Protein 1M4Y (pdb70)

Foldseek 3Di:
DKWKWFADPLKIKIKAWAFDDDPQDTPTGAHDQWDAADVRFKIKGKDDDPVLVVVLRVQLNVLCVVVVNPNQRSQQVSQVCCQPPPVNLVRFMWMWMDGSPFIWTHGSVNGTDTDPDRMFMDDPLHVQLRVQLVCCNPPHPDHRVVSNLVSLCRSQVPDSRGHNNMDMGMD/DKKKWFADDLKIKIKAWAFDDDPQDTPTGQHDQWDAAPVRFKIKGKDADPVLRVVLRVQLNVLCVVVVNPNVRSQQVSLVCCQPPPVNVVRAMWMWMDGSPFIWIHGSNSGTDTDPDRMFMDDPLHVQLRVQLVVCVVPHNDHRVVSNLVSLCRSQVPDSRGHNNMDMDID/DKKKWFADPLKIKIKAWAFDDDDQDTPTGAHDQWDAADVRQKIKGKDADPVLRVVLRVQLNVLCVVVVNPNVRSLQVSLVCCQPPPVNVVRFMWMWMDGSPFIWTHGSVSGTDTDPHRMFMDDPLHVQLRVQLVVPVVPHNDHRVVSSLVSLCRSQVPDSRGHNNMDMGMD

Organism: Thermotoga maritima (strain ATCC 43589 / DSM 3109 / JCM 10099 / NBRC 100826 / MSB8) (NCBI:txid243274)

B-factor: mean 29.34, std 10.06, range [12.55, 71.72]

Nearest PDB structures (foldseek):
  1m4y-assembly1_A  TM=1.006E+00  e=4.145E-36  Thermotoga maritima
  5ji3-assembly1_B  TM=9.894E-01  e=2.615E-26  Escherichia coli
  6kr1-assembly2_B  TM=9.502E-01  e=2.407E-23  Staphylococcus aureus subsp. aureus Mu50
  6kr1-assembly2_G  TM=9.398E-01  e=2.128E-23  Staphylococcus aureus subsp. aureus Mu50
  6kr1-assembly4_K  TM=8.709E-01  e=1.024E-21  Staphylococcus aureus subsp. aureus Mu50

Secondary structure (DSSP, 8-state):
--EEEEEETTEEEEEE---EEETTEEEES----EEEETTTTEEEEEES-HHHHHHHHHHHHHHHHHTTT-HHHHHHHHHHHHHH-TTGGG---EEEEE-SS-EEEE-TTS-EE--SSSEEEESTTHHHHHHHHHHHHHH----HHHHHHHHHHHHHHH-TT--S--EEEE-/--EEEEEETTEEEEEE---EEETTEEEES----EEEETTTTEEEEEEE-HHHHHHHHHHHHHHHHHTTT-HHHHHHHHHHHHHH-TTGGG--EEEEEE-SS-EEEEETTS-EE--SSSEEEESTTHHHHHHHHHHHHHH----HHHHHHHHHHHHHHH-TT--S--EEEE-/--EEEEEETTEEEEEE---EEETTEEEES----EEEETTTTEEEEEES-HHHHHHHHHHHHHHHHHTTT-HHHHHHHHHHHHHH-TTGGG---EEEEE-SS-EEEE-TTS-EE--SSSEEEESTTHHHHHHHHHHHHHH----HHHHHHHHHHHHHHH-TT--S--EEEE-

Structure (mmCIF, N/CA/C/O backbone):
data_1M4Y
#
_entry.id   1M4Y
#
_cell.length_a   77.533
_cell.length_b   93.748
_cell.length_c   146.167
_cell.angle_alpha   90.00
_cell.angle_beta   90.00
_cell.angle_gamma   90.00
#
_symmetry.space_group_name_H-M   'I 2 2 2'
#
loop_
_entity.id
_entity.type
_entity.pdbx_description
1 polymer 'ATP-dependent protease hslV'
2 non-polymer 'SODIUM ION'
3 water water
#
loop_
_atom_site.group_PDB
_atom_site.id
_atom_site.type_symbol
_atom_site.label_atom_id
_atom_site.label_alt_id
_atom_site.label_comp_id
_atom_site.label_asym_id
_atom_site.label_entity_id
_atom_site.label_seq_id
_atom_site.pdbx_PDB_ins_code
_atom_site.Cartn_x
_atom_site.Cartn_y
_atom_site.Cartn_z
_atom_site.occupancy
_atom_site.B_iso_or_equiv
_atom_site.auth_seq_id
_atom_site.auth_comp_id
_atom_site.auth_asym_id
_atom_site.auth_atom_id
_atom_site.pdbx_PDB_model_num
ATOM 1 N N . THR A 1 1 ? 31.101 -18.003 20.425 1.00 23.62 1 THR A N 1
ATOM 2 C CA . THR A 1 1 ? 29.980 -18.924 20.785 1.00 22.34 1 THR A CA 1
ATOM 3 C C . THR A 1 1 ? 30.176 -20.314 20.188 1.00 22.87 1 THR A C 1
ATOM 4 O O . THR A 1 1 ? 30.670 -20.455 19.067 1.00 23.23 1 THR A O 1
ATOM 8 N N . THR A 1 2 ? 29.788 -21.335 20.946 1.00 21.33 2 THR A N 1
ATOM 9 C CA . THR A 1 2 ? 29.851 -22.707 20.471 1.00 21.36 2 THR A CA 1
ATOM 10 C C . THR A 1 2 ? 28.591 -23.462 20.906 1.00 20.82 2 THR A C 1
ATOM 11 O O . THR A 1 2 ? 28.209 -23.434 22.077 1.00 20.51 2 THR A O 1
ATOM 15 N N . ILE A 1 3 ? 27.934 -24.103 19.946 1.00 18.77 3 ILE A N 1
ATOM 16 C CA . ILE A 1 3 ? 26.748 -24.908 20.218 1.00 18.28 3 ILE A CA 1
ATOM 17 C C . ILE A 1 3 ? 27.122 -26.257 19.608 1.00 19.40 3 ILE A C 1
ATOM 18 O O . ILE A 1 3 ? 27.517 -26.325 18.442 1.00 18.40 3 ILE A O 1
ATOM 23 N N . LEU A 1 4 ? 27.010 -27.324 20.391 1.00 18.72 4 LEU A N 1
ATOM 24 C CA . LEU A 1 4 ? 27.374 -28.653 19.914 1.00 17.42 4 LEU A CA 1
ATOM 25 C C . LEU A 1 4 ? 26.323 -29.715 20.211 1.00 19.16 4 LEU A C 1
ATOM 26 O O . LEU A 1 4 ? 25.767 -29.773 21.311 1.00 19.03 4 LEU A O 1
ATOM 31 N N . VAL A 1 5 ? 26.051 -30.556 19.221 1.00 17.68 5 VAL A N 1
ATOM 32 C CA . VAL A 1 5 ? 25.109 -31.636 19.413 1.00 19.06 5 VAL A CA 1
ATOM 33 C C . VAL A 1 5 ? 25.824 -32.934 19.069 1.00 20.74 5 VAL A C 1
ATOM 34 O O . VAL A 1 5 ? 26.552 -33.021 18.077 1.00 19.06 5 VAL A O 1
ATOM 38 N N . VAL A 1 6 ? 25.641 -33.927 19.927 1.00 19.14 6 VAL A N 1
ATOM 39 C CA . VAL A 1 6 ? 26.240 -35.236 19.736 1.00 19.92 6 VAL A CA 1
ATOM 40 C C . VAL A 1 6 ? 25.183 -36.293 20.030 1.00 21.22 6 VAL A C 1
ATOM 41 O O . VAL A 1 6 ? 24.436 -36.198 21.011 1.00 21.65 6 VAL A O 1
ATOM 45 N N . ARG A 1 7 ? 25.113 -37.289 19.160 1.00 22.69 7 ARG A N 1
ATOM 46 C CA . ARG A 1 7 ? 24.180 -38.387 19.335 1.00 23.04 7 ARG A CA 1
ATOM 47 C C . ARG A 1 7 ? 24.975 -39.674 19.401 1.00 23.22 7 ARG A C 1
ATOM 48 O O . ARG A 1 7 ? 25.825 -39.930 18.547 1.00 24.63 7 ARG A O 1
ATOM 56 N N . ARG A 1 8 ? 24.725 -40.469 20.431 1.00 23.21 8 ARG A N 1
ATOM 57 C CA . ARG A 1 8 ? 25.405 -41.745 20.556 1.00 25.54 8 ARG A CA 1
ATOM 58 C C . ARG A 1 8 ? 24.503 -42.723 21.270 1.00 26.48 8 ARG A C 1
ATOM 59 O O . ARG A 1 8 ? 24.047 -42.469 22.385 1.00 26.84 8 ARG A O 1
ATOM 67 N N . ASN A 1 9 ? 24.235 -43.836 20.596 1.00 29.26 9 ASN A N 1
ATOM 68 C CA . ASN A 1 9 ? 23.386 -44.892 21.121 1.00 29.54 9 ASN A CA 1
ATOM 69 C C . ASN A 1 9 ? 22.012 -44.397 21.576 1.00 28.24 9 ASN A C 1
ATOM 70 O O . ASN A 1 9 ? 21.617 -44.578 22.724 1.00 27.22 9 ASN A O 1
ATOM 75 N N . GLY A 1 10 ? 21.289 -43.769 20.655 1.00 28.80 10 GLY A N 1
ATOM 76 C CA . GLY A 1 10 ? 19.957 -43.277 20.961 1.00 30.79 10 GLY A CA 1
ATOM 77 C C . GLY A 1 10 ? 19.867 -42.019 21.807 1.00 31.64 10 GLY A C 1
ATOM 78 O O . GLY A 1 10 ? 18.794 -41.421 21.914 1.00 31.80 10 GLY A O 1
ATOM 79 N N . GLN A 1 11 ? 20.972 -41.609 22.420 1.00 31.72 11 GLN A N 1
ATOM 80 C CA . GLN A 1 11 ? 20.953 -40.406 23.246 1.00 31.16 11 GLN A CA 1
ATOM 81 C C . GLN A 1 11 ? 21.488 -39.205 22.474 1.00 29.27 11 GLN A C 1
ATOM 82 O O . GLN A 1 11 ? 22.560 -39.272 21.872 1.00 27.26 11 GLN A O 1
ATOM 88 N N . THR A 1 12 ? 20.725 -38.113 22.495 1.00 27.37 12 THR A N 1
ATOM 89 C CA . THR A 1 12 ? 21.097 -36.880 21.810 1.00 25.50 12 THR A CA 1
ATOM 90 C C . THR A 1 12 ? 21.301 -35.780 22.851 1.00 25.64 12 THR A C 1
ATOM 91 O O . THR A 1 12 ? 20.400 -35.467 23.625 1.00 24.90 12 THR A O 1
ATOM 95 N N . VAL A 1 13 ? 22.489 -35.192 22.863 1.00 23.27 13 VAL A N 1
ATOM 96 C CA . VAL A 1 13 ? 22.797 -34.152 23.831 1.00 20.76 13 VAL A CA 1
ATOM 97 C C . VAL A 1 13 ? 23.269 -32.872 23.156 1.00 20.62 13 VAL A C 1
ATOM 98 O O . VAL A 1 13 ? 24.054 -32.909 22.214 1.00 20.76 13 VAL A O 1
ATOM 102 N N . MET A 1 14 ? 22.782 -31.741 23.647 1.00 18.34 14 MET A N 1
ATOM 103 C CA . MET A 1 14 ? 23.184 -30.450 23.113 1.00 18.80 14 MET A CA 1
ATOM 104 C C . MET A 1 14 ? 23.773 -29.590 24.219 1.00 19.22 14 MET A C 1
ATOM 105 O O . MET A 1 14 ? 23.217 -29.505 25.322 1.00 19.96 14 MET A O 1
ATOM 110 N N . GLY A 1 15 ? 24.902 -28.958 23.916 1.00 15.54 15 GLY A N 1
ATOM 111 C CA . GLY A 1 15 ? 25.558 -28.087 24.870 1.00 15.36 15 GLY A CA 1
ATOM 112 C C . GLY A 1 15 ? 25.879 -26.749 24.225 1.00 15.88 15 GLY A C 1
ATOM 113 O O . GLY A 1 15 ? 26.114 -26.677 23.015 1.00 15.93 15 GLY A O 1
ATOM 114 N N . GLY A 1 16 ? 25.866 -25.687 25.024 1.00 16.88 16 GLY A N 1
ATOM 115 C CA . GLY A 1 16 ? 26.176 -24.357 24.521 1.00 16.58 16 GLY A CA 1
ATOM 116 C C . GLY A 1 16 ? 26.906 -23.595 25.611 1.00 15.96 16 GLY A C 1
ATOM 117 O O . GLY A 1 16 ? 26.623 -23.806 26.788 1.00 16.99 16 GLY A O 1
ATOM 118 N N . ASP A 1 17 ? 27.843 -22.726 25.238 1.00 16.26 17 ASP A N 1
ATOM 119 C CA . ASP A 1 17 ? 28.600 -21.955 26.224 1.00 16.90 17 ASP A CA 1
ATOM 120 C C . ASP A 1 17 ? 27.786 -20.738 26.660 1.00 18.20 17 ASP A C 1
ATOM 121 O O . ASP A 1 17 ? 26.659 -20.549 26.201 1.00 18.75 17 ASP A O 1
ATOM 126 N N . GLY A 1 18 ? 28.347 -19.910 27.536 1.00 18.38 18 GLY A N 1
ATOM 127 C CA . GLY A 1 18 ? 27.591 -18.758 28.000 1.00 19.10 18 GLY A CA 1
ATOM 128 C C . GLY A 1 18 ? 28.186 -17.383 27.762 1.00 21.01 18 GLY A C 1
ATOM 129 O O . GLY A 1 18 ? 27.661 -16.387 28.265 1.00 20.69 18 GLY A O 1
ATOM 130 N N . GLN A 1 19 ? 29.260 -17.308 26.985 1.00 20.37 19 GLN A N 1
ATOM 131 C CA . GLN A 1 19 ? 29.904 -16.020 26.743 1.00 21.61 19 GLN A CA 1
ATOM 132 C C . GLN A 1 19 ? 29.197 -15.125 25.724 1.00 21.98 19 GLN A C 1
ATOM 133 O O . GLN A 1 19 ? 28.847 -15.565 24.630 1.00 21.44 19 GLN A O 1
ATOM 139 N N . VAL A 1 20 ? 28.981 -13.868 26.104 1.00 21.82 20 VAL A N 1
ATOM 140 C CA . VAL A 1 20 ? 28.357 -12.878 25.220 1.00 21.93 20 VAL A CA 1
ATOM 141 C C . VAL A 1 20 ? 29.401 -11.787 24.989 1.00 22.44 20 VAL A C 1
ATOM 142 O O . VAL A 1 20 ? 29.826 -11.114 25.934 1.00 20.83 20 VAL A O 1
ATOM 146 N N . THR A 1 21 ? 29.807 -11.616 23.735 1.00 22.07 21 THR A N 1
ATOM 147 C CA . THR A 1 21 ? 30.830 -10.637 23.383 1.00 23.03 21 THR A CA 1
ATOM 148 C C . THR A 1 21 ? 30.342 -9.482 22.520 1.00 24.18 21 THR A C 1
ATOM 149 O O . THR A 1 21 ? 29.587 -9.673 21.567 1.00 22.58 21 THR A O 1
ATOM 153 N N . PHE A 1 22 ? 30.794 -8.285 22.874 1.00 25.23 22 PHE A N 1
ATOM 154 C CA . PHE A 1 22 ? 30.461 -7.062 22.157 1.00 29.13 22 PHE A CA 1
ATOM 155 C C . PHE A 1 22 ? 31.824 -6.482 21.802 1.00 29.43 22 PHE A C 1
ATOM 156 O O . PHE A 1 22 ? 32.558 -6.024 22.681 1.00 27.04 22 PHE A O 1
ATOM 164 N N . GLY A 1 23 ? 32.167 -6.510 20.519 1.00 29.65 23 GLY A N 1
ATOM 165 C CA . GLY A 1 23 ? 33.466 -6.010 20.116 1.00 28.76 23 GLY A CA 1
ATOM 166 C C . GLY A 1 23 ? 34.507 -6.958 20.681 1.00 29.52 23 GLY A C 1
ATOM 167 O O . GLY A 1 23 ? 34.575 -8.119 20.281 1.00 29.41 23 GLY A O 1
ATOM 168 N N . SER A 1 24 ? 35.303 -6.482 21.630 1.00 30.11 24 SER A N 1
ATOM 169 C CA . SER A 1 24 ? 36.329 -7.320 22.231 1.00 30.01 24 SER A CA 1
ATOM 170 C C . SER A 1 24 ? 36.190 -7.418 23.750 1.00 29.06 24 SER A C 1
ATOM 171 O O . SER A 1 24 ? 37.158 -7.710 24.453 1.00 27.00 24 SER A O 1
ATOM 174 N N . THR A 1 25 ? 34.989 -7.164 24.260 1.00 27.28 25 THR A N 1
ATOM 175 C CA . THR A 1 25 ? 34.766 -7.262 25.697 1.00 25.80 25 THR A CA 1
ATOM 176 C C . THR A 1 25 ? 33.636 -8.234 25.998 1.00 22.81 25 THR A C 1
ATOM 177 O O . THR A 1 25 ? 32.628 -8.275 25.291 1.00 22.12 25 THR A O 1
ATOM 181 N N . VAL A 1 26 ? 33.819 -9.027 27.046 1.00 20.77 26 VAL A N 1
ATOM 182 C CA . VAL A 1 26 ? 32.804 -9.982 27.460 1.00 19.81 26 VAL A CA 1
ATOM 183 C C . VAL A 1 26 ? 31.791 -9.221 28.319 1.00 20.04 26 VAL A C 1
ATOM 184 O O . VAL A 1 26 ? 32.164 -8.596 29.311 1.00 19.11 26 VAL A O 1
ATOM 188 N N . LEU A 1 27 ? 30.518 -9.271 27.938 1.00 19.63 27 LEU A N 1
ATOM 189 C CA . LEU A 1 27 ? 29.473 -8.571 28.688 1.00 22.28 27 LEU A CA 1
ATOM 190 C C . LEU A 1 27 ? 28.727 -9.465 29.679 1.00 22.40 27 LEU A C 1
ATOM 191 O O . LEU A 1 27 ? 28.173 -8.982 30.666 1.00 22.86 27 LEU A O 1
ATOM 196 N N . LYS A 1 28 ? 28.721 -10.765 29.403 1.00 20.14 28 LYS A N 1
ATOM 197 C CA . LYS A 1 28 ? 28.027 -11.749 30.232 1.00 18.68 28 LYS A CA 1
ATOM 198 C C . LYS A 1 28 ? 28.736 -13.079 30.001 1.00 19.46 28 LYS A C 1
ATOM 199 O O . LYS A 1 28 ? 29.199 -13.351 28.889 1.00 18.36 28 LYS A O 1
ATOM 205 N N . GLY A 1 29 ? 28.823 -13.905 31.041 1.00 19.61 29 GLY A N 1
ATOM 206 C CA . GLY A 1 29 ? 29.490 -15.184 30.894 1.00 17.06 29 GLY A CA 1
ATOM 207 C C . GLY A 1 29 ? 28.636 -16.398 31.197 1.00 18.63 29 GLY A C 1
ATOM 208 O O . GLY A 1 29 ? 29.115 -17.527 31.090 1.00 18.80 29 GLY A O 1
ATOM 209 N N . ASN A 1 30 ? 27.374 -16.179 31.558 1.00 18.97 30 ASN A N 1
ATOM 210 C CA . ASN A 1 30 ? 26.478 -17.282 31.897 1.00 20.18 30 ASN A CA 1
ATOM 211 C C . ASN A 1 30 ? 25.203 -17.314 31.058 1.00 21.03 30 ASN A C 1
ATOM 212 O O . ASN A 1 30 ? 24.133 -17.643 31.565 1.00 22.36 30 ASN A O 1
ATOM 217 N N . ALA A 1 31 ? 25.311 -16.989 29.774 1.00 20.22 31 ALA A N 1
ATOM 218 C CA . ALA A 1 31 ? 24.141 -16.994 28.904 1.00 21.02 31 ALA A CA 1
ATOM 219 C C . ALA A 1 31 ? 23.614 -18.408 28.658 1.00 20.84 31 ALA A C 1
ATOM 220 O O . ALA A 1 31 ? 24.365 -19.382 28.711 1.00 22.68 31 ALA A O 1
ATOM 222 N N . ARG A 1 32 ? 22.316 -18.507 28.396 1.00 18.94 32 ARG A N 1
ATOM 223 C CA . ARG A 1 32 ? 21.675 -19.783 28.093 1.00 21.21 32 ARG A CA 1
ATOM 224 C C . ARG A 1 32 ? 21.367 -19.749 26.593 1.00 20.65 32 ARG A C 1
ATOM 225 O O . ARG A 1 32 ? 20.449 -19.061 26.159 1.00 21.40 32 ARG A O 1
ATOM 233 N N . LYS A 1 33 ? 22.150 -20.481 25.807 1.00 19.24 33 LYS A N 1
ATOM 234 C CA . LYS A 1 33 ? 21.982 -20.505 24.355 1.00 19.94 33 LYS A CA 1
ATOM 235 C C . LYS A 1 33 ? 21.303 -21.788 23.866 1.00 20.63 33 LYS A C 1
ATOM 236 O O . LYS A 1 33 ? 21.235 -22.041 22.659 1.00 20.90 33 LYS A O 1
ATOM 242 N N . VAL A 1 34 ? 20.816 -22.595 24.806 1.00 19.38 34 VAL A N 1
ATOM 243 C CA . VAL A 1 34 ? 20.169 -23.863 24.484 1.00 21.45 34 VAL A CA 1
ATOM 244 C C . VAL A 1 34 ? 18.852 -24.009 25.238 1.00 23.21 34 VAL A C 1
ATOM 245 O O . VAL A 1 34 ? 18.751 -23.618 26.404 1.00 20.81 34 VAL A O 1
ATOM 249 N N . ARG A 1 35 ? 17.856 -24.582 24.564 1.00 24.33 35 ARG A N 1
ATOM 250 C CA . ARG A 1 35 ? 16.519 -24.775 25.127 1.00 27.46 35 ARG A CA 1
ATOM 251 C C . ARG A 1 35 ? 15.855 -26.015 24.541 1.00 28.06 35 ARG A C 1
ATOM 252 O O . ARG A 1 35 ? 16.390 -26.656 23.638 1.00 27.56 35 ARG A O 1
ATOM 260 N N . LYS A 1 36 ? 14.668 -26.329 25.049 1.00 28.08 36 LYS A N 1
ATOM 261 C CA . LYS A 1 36 ? 13.889 -27.451 24.543 1.00 30.10 36 LYS A CA 1
ATOM 262 C C . LYS A 1 36 ? 12.614 -26.905 23.913 1.00 30.16 36 LYS A C 1
ATOM 263 O O . LYS A 1 36 ? 11.957 -26.040 24.484 1.00 31.49 36 LYS A O 1
ATOM 269 N N . LEU A 1 37 ? 12.282 -27.401 22.726 1.00 29.73 37 LEU A N 1
ATOM 270 C CA . LEU A 1 37 ? 11.083 -26.976 22.013 1.00 29.60 37 LEU A CA 1
ATOM 271 C C . LEU A 1 37 ? 10.234 -28.193 21.680 1.00 29.87 37 LEU A C 1
ATOM 272 O O . LEU A 1 37 ? 10.640 -29.328 21.925 1.00 30.18 37 LEU A O 1
ATOM 277 N N . GLY A 1 38 ? 9.056 -27.947 21.117 1.00 30.91 38 GLY A N 1
ATOM 278 C CA . GLY A 1 38 ? 8.172 -29.032 20.733 1.00 32.26 38 GLY A CA 1
ATOM 279 C C . GLY A 1 38 ? 7.828 -29.995 21.849 1.00 34.35 38 GLY A C 1
ATOM 280 O O . GLY A 1 38 ? 8.025 -31.206 21.722 1.00 33.71 38 GLY A O 1
ATOM 281 N N . GLU A 1 39 ? 7.319 -29.455 22.949 1.00 35.98 39 GLU A N 1
ATOM 282 C CA . GLU A 1 39 ? 6.920 -30.266 24.092 1.00 38.55 39 GLU A CA 1
ATOM 283 C C . GLU A 1 39 ? 8.049 -31.118 24.666 1.00 37.34 39 GLU A C 1
ATOM 284 O O . GLU A 1 39 ? 7.828 -32.260 25.061 1.00 36.90 39 GLU A O 1
ATOM 290 N N . GLY A 1 40 ? 9.258 -30.560 24.697 1.00 36.96 40 GLY A N 1
ATOM 291 C CA . GLY A 1 40 ? 10.402 -31.269 25.251 1.00 34.90 40 GLY A CA 1
ATOM 292 C C . GLY A 1 40 ? 11.038 -32.352 24.398 1.00 34.37 40 GLY A C 1
ATOM 293 O O . GLY A 1 40 ? 11.842 -33.146 24.892 1.00 33.69 40 GLY A O 1
ATOM 294 N N . LYS A 1 41 ? 10.703 -32.390 23.116 1.00 32.03 41 LYS A N 1
ATOM 295 C CA . LYS A 1 41 ? 11.261 -33.407 22.239 1.00 30.55 41 LYS A CA 1
ATOM 296 C C . LYS A 1 41 ? 12.298 -32.865 21.267 1.00 28.24 41 LYS A C 1
ATOM 297 O O . LYS A 1 41 ? 12.984 -33.630 20.588 1.00 26.92 41 LYS A O 1
ATOM 303 N N . VAL A 1 42 ? 12.423 -31.546 21.207 1.00 25.60 42 VAL A N 1
ATOM 304 C CA . VAL A 1 42 ? 13.379 -30.937 20.299 1.00 24.30 42 VAL A CA 1
ATOM 305 C C . VAL A 1 42 ? 14.399 -30.061 21.008 1.00 23.16 42 VAL A C 1
ATOM 306 O O . VAL A 1 42 ? 14.041 -29.215 21.824 1.00 24.63 42 VAL A O 1
ATOM 310 N N . LEU A 1 43 ? 15.672 -30.291 20.703 1.00 21.59 43 LEU A N 1
ATOM 311 C CA . LEU A 1 43 ? 16.764 -29.502 21.267 1.00 19.95 43 LEU A CA 1
ATOM 312 C C . LEU A 1 43 ? 17.002 -28.330 20.317 1.00 21.23 43 LEU A C 1
ATOM 313 O O . LEU A 1 43 ? 17.065 -28.516 19.092 1.00 18.65 43 LEU A O 1
ATOM 318 N N . ALA A 1 44 ? 17.138 -27.129 20.874 1.00 19.77 44 ALA A N 1
ATOM 319 C CA . ALA A 1 44 ? 17.340 -25.939 20.057 1.00 19.77 44 ALA A CA 1
ATOM 320 C C . ALA A 1 44 ? 18.386 -24.991 20.634 1.00 19.69 44 ALA A C 1
ATOM 321 O O . ALA A 1 44 ? 18.262 -24.526 21.768 1.00 18.82 44 ALA A O 1
ATOM 323 N N . GLY A 1 45 ? 19.404 -24.698 19.831 1.00 18.07 45 GLY A N 1
ATOM 324 C CA . GLY A 1 45 ? 20.472 -23.806 20.247 1.00 17.95 45 GLY A CA 1
ATOM 325 C C . GLY A 1 45 ? 20.664 -22.714 19.214 1.00 18.73 45 GLY A C 1
ATOM 326 O O . GLY A 1 45 ? 20.213 -22.845 18.079 1.00 17.86 45 GLY A O 1
ATOM 327 N N . PHE A 1 46 ? 21.328 -21.629 19.590 1.00 19.20 46 PHE A N 1
ATOM 328 C CA . PHE A 1 46 ? 21.529 -20.548 18.641 1.00 22.15 46 PHE A CA 1
ATOM 329 C C . PHE A 1 46 ? 22.788 -19.744 18.904 1.00 23.36 46 PHE A C 1
ATOM 330 O O . PHE A 1 46 ? 23.264 -19.650 20.037 1.00 25.09 46 PHE A O 1
ATOM 338 N N . ALA A 1 47 ? 23.325 -19.185 17.827 1.00 23.85 47 ALA A N 1
ATOM 339 C CA . ALA A 1 47 ? 24.489 -18.319 17.885 1.00 24.27 47 ALA A CA 1
ATOM 340 C C . ALA A 1 47 ? 23.917 -17.006 17.364 1.00 25.03 47 ALA A C 1
ATOM 341 O O . ALA A 1 47 ? 23.688 -16.856 16.161 1.00 26.99 47 ALA A O 1
ATOM 343 N N . GLY A 1 48 ? 23.648 -16.078 18.274 1.00 26.24 48 GLY A N 1
ATOM 344 C CA . GLY A 1 48 ? 23.082 -14.795 17.887 1.00 25.73 48 GLY A CA 1
ATOM 345 C C . GLY A 1 48 ? 22.361 -14.124 19.045 1.00 25.66 48 GLY A C 1
ATOM 346 O O . GLY A 1 48 ? 22.499 -14.541 20.197 1.00 23.95 48 GLY A O 1
ATOM 347 N N . SER A 1 49 ? 21.586 -13.088 18.738 1.00 26.05 49 SER A N 1
ATOM 348 C CA . SER A 1 49 ? 20.848 -12.346 19.754 1.00 26.33 49 SER A CA 1
ATOM 349 C C . SER A 1 49 ? 19.635 -13.135 20.239 1.00 27.17 49 SER A C 1
ATOM 350 O O . SER A 1 49 ? 19.079 -13.954 19.500 1.00 27.71 49 SER A O 1
ATOM 353 N N . VAL A 1 50 ? 19.217 -12.877 21.476 1.00 26.81 50 VAL A N 1
ATOM 354 C CA . VAL A 1 50 ? 18.088 -13.591 22.057 1.00 27.82 50 VAL A CA 1
ATOM 355 C C . VAL A 1 50 ? 16.743 -13.250 21.419 1.00 27.40 50 VAL A C 1
ATOM 356 O O . VAL A 1 50 ? 15.886 -14.123 21.274 1.00 27.05 50 VAL A O 1
ATOM 360 N N . ALA A 1 51 ? 16.552 -11.989 21.040 1.00 26.05 51 ALA A N 1
ATOM 361 C CA . ALA A 1 51 ? 15.295 -11.588 20.420 1.00 25.02 51 ALA A CA 1
ATOM 362 C C . ALA A 1 51 ? 15.140 -12.281 19.072 1.00 23.07 51 ALA A C 1
ATOM 363 O O . ALA A 1 51 ? 14.048 -12.733 18.729 1.00 23.75 51 ALA A O 1
ATOM 365 N N . ASP A 1 52 ? 16.229 -12.359 18.312 1.00 22.75 52 ASP A N 1
ATOM 366 C CA . ASP A 1 52 ? 16.213 -13.030 17.011 1.00 25.52 52 ASP A CA 1
ATOM 367 C C . ASP A 1 52 ? 15.839 -14.497 17.220 1.00 26.72 52 ASP A C 1
ATOM 368 O O . ASP A 1 52 ? 14.976 -15.037 16.527 1.00 25.91 52 ASP A O 1
ATOM 373 N N . ALA A 1 53 ? 16.500 -15.130 18.188 1.00 26.50 53 ALA A N 1
ATOM 374 C CA . ALA A 1 53 ? 16.264 -16.537 18.498 1.00 28.56 53 ALA A CA 1
ATOM 375 C C . ALA A 1 53 ? 14.829 -16.818 18.915 1.00 27.81 53 ALA A C 1
ATOM 376 O O . ALA A 1 53 ? 14.205 -17.759 18.424 1.00 28.02 53 ALA A O 1
ATOM 378 N N . MET A 1 54 ? 14.303 -16.008 19.826 1.00 28.61 54 MET A N 1
ATOM 379 C CA . MET A 1 54 ? 12.936 -16.202 20.289 1.00 29.52 54 MET A CA 1
ATOM 380 C C . MET A 1 54 ? 11.924 -16.141 19.150 1.00 28.89 54 MET A C 1
ATOM 381 O O . MET A 1 54 ? 11.041 -16.993 19.056 1.00 29.14 54 MET A O 1
ATOM 386 N N . THR A 1 55 ? 12.049 -15.143 18.280 1.00 28.07 55 THR A N 1
ATOM 387 C CA . THR A 1 55 ? 11.111 -15.019 17.168 1.00 26.73 55 THR A CA 1
ATOM 388 C C . THR A 1 55 ? 11.206 -16.233 16.249 1.00 25.37 55 THR A C 1
ATOM 389 O O . THR A 1 55 ? 10.188 -16.794 15.842 1.00 26.31 55 THR A O 1
ATOM 393 N N . LEU A 1 56 ? 12.432 -16.639 15.931 1.00 26.14 56 LEU A N 1
ATOM 394 C CA . LEU A 1 56 ? 12.660 -17.795 15.065 1.00 24.03 56 LEU A CA 1
ATOM 395 C C . LEU A 1 56 ? 12.167 -19.095 15.704 1.00 24.25 56 LEU A C 1
ATOM 396 O O . LEU A 1 56 ? 11.542 -19.917 15.037 1.00 25.22 56 LEU A O 1
ATOM 401 N N . PHE A 1 57 ? 12.441 -19.286 16.991 1.00 24.16 57 PHE A N 1
ATOM 402 C CA . PHE A 1 57 ? 11.997 -20.499 17.664 1.00 25.49 57 PHE A CA 1
ATOM 403 C C . PHE A 1 57 ? 10.480 -20.582 17.722 1.00 26.32 57 PHE A C 1
ATOM 404 O O . PHE A 1 57 ? 9.910 -21.676 17.641 1.00 25.45 57 PHE A O 1
ATOM 412 N N . ASP A 1 58 ? 9.826 -19.431 17.860 1.00 26.61 58 ASP A N 1
ATOM 413 C CA . ASP A 1 58 ? 8.371 -19.415 17.900 1.00 27.41 58 ASP A CA 1
ATOM 414 C C . ASP A 1 58 ? 7.824 -19.871 16.551 1.00 27.51 58 ASP A C 1
ATOM 415 O O . ASP A 1 58 ? 6.870 -20.650 16.487 1.00 27.78 58 ASP A O 1
ATOM 420 N N . ARG A 1 59 ? 8.433 -19.395 15.469 1.00 27.62 59 ARG A N 1
ATOM 421 C CA . ARG A 1 59 ? 7.990 -19.793 14.138 1.00 27.71 59 ARG A CA 1
ATOM 422 C C . ARG A 1 59 ? 8.276 -21.281 13.942 1.00 26.55 59 ARG A C 1
ATOM 423 O O . ARG A 1 59 ? 7.501 -21.999 13.311 1.00 26.43 59 ARG A O 1
ATOM 431 N N . PHE A 1 60 ? 9.392 -21.744 14.493 1.00 26.08 60 PHE A N 1
ATOM 432 C CA . PHE A 1 60 ? 9.761 -23.151 14.371 1.00 25.77 60 PHE A CA 1
ATOM 433 C C . PHE A 1 60 ? 8.736 -24.013 15.110 1.00 26.47 60 PHE A C 1
ATOM 434 O O . PHE A 1 60 ? 8.332 -25.068 14.618 1.00 25.69 60 PHE A O 1
ATOM 442 N N . GLU A 1 61 ? 8.319 -23.553 16.289 1.00 27.99 61 GLU A N 1
ATOM 443 C CA . GLU A 1 61 ? 7.324 -24.263 17.091 1.00 30.42 61 GLU A CA 1
ATOM 444 C C . GLU A 1 61 ? 6.048 -24.433 16.267 1.00 29.77 61 GLU A C 1
ATOM 445 O O . GLU A 1 61 ? 5.445 -25.505 16.248 1.00 30.28 61 GLU A O 1
ATOM 451 N N . ALA A 1 62 ? 5.640 -23.362 15.591 1.00 30.02 62 ALA A N 1
ATOM 452 C CA . ALA A 1 62 ? 4.437 -23.393 14.764 1.00 29.20 62 ALA A CA 1
ATOM 453 C C . ALA A 1 62 ? 4.582 -24.412 13.638 1.00 30.62 62 ALA A C 1
ATOM 454 O O . ALA A 1 62 ? 3.654 -25.181 13.355 1.00 27.92 62 ALA A O 1
ATOM 456 N N . LYS A 1 63 ? 5.750 -24.418 12.996 1.00 30.10 63 LYS A N 1
ATOM 457 C CA . LYS A 1 63 ? 6.006 -25.353 11.905 1.00 30.75 63 LYS A CA 1
ATOM 458 C C . LYS A 1 63 ? 5.938 -26.788 12.411 1.00 30.31 63 LYS A C 1
ATOM 459 O O . LYS A 1 63 ? 5.417 -27.671 11.730 1.00 27.66 63 LYS A O 1
ATOM 465 N N . LEU A 1 64 ? 6.471 -27.018 13.607 1.00 31.72 64 LEU A N 1
ATOM 466 C CA . LEU A 1 64 ? 6.450 -28.353 14.188 1.00 33.63 64 LEU A CA 1
ATOM 467 C C . LEU A 1 64 ? 5.006 -28.805 14.407 1.00 34.29 64 LEU A C 1
ATOM 468 O O . LEU A 1 64 ? 4.676 -29.966 14.191 1.00 34.17 64 LEU A O 1
ATOM 473 N N . ARG A 1 65 ? 4.147 -27.884 14.830 1.00 35.74 65 ARG A N 1
ATOM 474 C CA . ARG A 1 65 ? 2.744 -28.225 15.056 1.00 37.13 65 ARG A CA 1
ATOM 475 C C . ARG A 1 65 ? 2.058 -28.517 13.725 1.00 36.75 65 ARG A C 1
ATOM 476 O O . ARG A 1 65 ? 1.406 -29.548 13.562 1.00 34.99 65 ARG A O 1
ATOM 484 N N . GLU A 1 66 ? 2.224 -27.602 12.775 1.00 36.38 66 GLU A N 1
ATOM 485 C CA . GLU A 1 66 ? 1.616 -27.735 11.459 1.00 36.33 66 GLU A CA 1
ATOM 486 C C . GLU A 1 66 ? 2.035 -28.994 10.710 1.00 36.69 66 GLU A C 1
ATOM 487 O O . GLU A 1 66 ? 1.240 -29.569 9.967 1.00 37.02 66 GLU A O 1
ATOM 493 N N . TRP A 1 67 ? 3.274 -29.435 10.905 1.00 35.14 67 TRP A N 1
ATOM 494 C CA . TRP A 1 67 ? 3.742 -30.621 10.206 1.00 34.42 67 TRP A CA 1
ATOM 495 C C . TRP A 1 67 ? 3.882 -31.857 11.083 1.00 33.90 67 TRP A C 1
ATOM 496 O O . TRP A 1 67 ? 4.675 -32.756 10.803 1.00 31.68 67 TRP A O 1
ATOM 507 N N . GLY A 1 68 ? 3.083 -31.894 12.142 1.00 34.13 68 GLY A N 1
ATOM 508 C CA . GLY A 1 68 ? 3.079 -33.029 13.046 1.00 35.72 68 GLY A CA 1
ATOM 509 C C . GLY A 1 68 ? 4.408 -33.510 13.594 1.00 36.07 68 GLY A C 1
ATOM 510 O O . GLY A 1 68 ? 4.715 -34.702 13.522 1.00 36.62 68 GLY A O 1
ATOM 511 N N . GLY A 1 69 ? 5.194 -32.590 14.143 1.00 35.98 69 GLY A N 1
ATOM 512 C CA . GLY A 1 69 ? 6.475 -32.956 14.722 1.00 34.62 69 GLY A CA 1
ATOM 513 C C . GLY A 1 69 ? 7.554 -33.427 13.766 1.00 34.36 69 GLY A C 1
ATOM 514 O O . GLY A 1 69 ? 8.596 -33.901 14.210 1.00 35.32 69 GLY A O 1
ATOM 515 N N . ASN A 1 70 ? 7.322 -33.306 12.462 1.00 33.41 70 ASN A N 1
ATOM 516 C CA . ASN A 1 70 ? 8.322 -33.724 11.485 1.00 33.60 70 ASN A CA 1
ATOM 517 C C . ASN A 1 70 ? 9.431 -32.672 11.469 1.00 32.74 70 ASN A C 1
ATOM 518 O O . ASN A 1 70 ? 9.256 -31.577 10.928 1.00 32.46 70 ASN A O 1
ATOM 523 N N . LEU A 1 71 ? 10.570 -33.012 12.066 1.00 30.57 71 LEU A N 1
ATOM 524 C CA . LEU A 1 71 ? 11.696 -32.094 12.148 1.00 28.41 71 LEU A CA 1
ATOM 525 C C . LEU A 1 71 ? 12.205 -31.644 10.788 1.00 27.28 71 LEU A C 1
ATOM 526 O O . LEU A 1 71 ? 12.453 -30.457 10.578 1.00 26.18 71 LEU A O 1
ATOM 531 N N . THR A 1 72 ? 12.363 -32.589 9.867 1.00 27.49 72 THR A N 1
ATOM 532 C CA . THR A 1 72 ? 12.861 -32.264 8.535 1.00 26.59 72 THR A CA 1
ATOM 533 C C . THR A 1 72 ? 11.927 -31.270 7.852 1.00 28.36 72 THR A C 1
ATOM 534 O O . THR A 1 72 ? 12.354 -30.207 7.396 1.00 29.24 72 THR A O 1
ATOM 538 N N . LYS A 1 73 ? 10.648 -31.621 7.791 1.00 28.42 73 LYS A N 1
ATOM 539 C CA . LYS A 1 73 ? 9.648 -30.767 7.165 1.00 28.99 73 LYS A CA 1
ATOM 540 C C . LYS A 1 73 ? 9.623 -29.395 7.824 1.00 28.15 73 LYS A C 1
ATOM 541 O O . LYS A 1 73 ? 9.634 -28.369 7.147 1.00 27.88 73 LYS A O 1
ATOM 547 N N . ALA A 1 74 ? 9.597 -29.388 9.153 1.00 28.35 74 ALA A N 1
ATOM 548 C CA . ALA A 1 74 ? 9.561 -28.148 9.917 1.00 27.34 74 ALA A CA 1
ATOM 549 C C . ALA A 1 74 ? 10.779 -27.267 9.662 1.00 26.01 74 ALA A C 1
ATOM 550 O O . ALA A 1 74 ? 10.653 -26.048 9.523 1.00 25.60 74 ALA A O 1
ATOM 552 N N . ALA A 1 75 ? 11.955 -27.882 9.607 1.00 23.79 75 ALA A N 1
ATOM 553 C CA . ALA A 1 75 ? 13.188 -27.136 9.386 1.00 23.07 75 ALA A CA 1
ATOM 554 C C . ALA A 1 75 ? 13.200 -26.496 8.003 1.00 23.80 75 ALA A C 1
ATOM 555 O O . ALA A 1 75 ? 13.599 -25.344 7.850 1.00 23.06 75 ALA A O 1
ATOM 557 N N . VAL A 1 76 ? 12.765 -27.246 6.996 1.00 24.50 76 VAL A N 1
ATOM 558 C CA . VAL A 1 76 ? 12.737 -26.733 5.633 1.00 25.22 76 VAL A CA 1
ATOM 559 C C . VAL A 1 76 ? 11.749 -25.583 5.484 1.00 25.51 76 VAL A C 1
ATOM 560 O O . VAL A 1 76 ? 12.065 -24.565 4.872 1.00 25.67 76 VAL A O 1
ATOM 564 N N . GLU A 1 77 ? 10.555 -25.746 6.044 1.00 24.54 77 GLU A N 1
ATOM 565 C CA . GLU A 1 77 ? 9.533 -24.706 5.951 1.00 25.88 77 GLU A CA 1
ATOM 566 C C . GLU A 1 77 ? 9.944 -23.462 6.733 1.00 25.42 77 GLU A C 1
ATOM 567 O O . GLU A 1 77 ? 9.606 -22.345 6.352 1.00 25.70 77 GLU A O 1
ATOM 573 N N . LEU A 1 78 ? 10.680 -23.647 7.824 1.00 24.31 78 LEU A N 1
ATOM 574 C CA . LEU A 1 78 ? 11.134 -22.493 8.584 1.00 22.93 78 LEU A CA 1
ATOM 575 C C . LEU A 1 78 ? 12.130 -21.718 7.731 1.00 21.36 78 LEU A C 1
ATOM 576 O O . LEU A 1 78 ? 12.094 -20.491 7.679 1.00 21.29 78 LEU A O 1
ATOM 581 N N . ALA A 1 79 ? 13.023 -22.445 7.065 1.00 21.41 79 ALA A N 1
ATOM 582 C CA . ALA A 1 79 ? 14.036 -21.810 6.224 1.00 22.95 79 ALA A CA 1
ATOM 583 C C . ALA A 1 79 ? 13.392 -21.042 5.077 1.00 24.81 79 ALA A C 1
ATOM 584 O O . ALA A 1 79 ? 13.836 -19.944 4.739 1.00 24.73 79 ALA A O 1
ATOM 586 N N . LYS A 1 80 ? 12.353 -21.614 4.471 1.00 25.19 80 LYS A N 1
ATOM 587 C CA . LYS A 1 80 ? 11.677 -20.931 3.374 1.00 27.94 80 LYS A CA 1
ATOM 588 C C . LYS A 1 80 ? 10.999 -19.652 3.878 1.00 29.52 80 LYS A C 1
ATOM 589 O O . LYS A 1 80 ? 11.054 -18.617 3.217 1.00 29.85 80 LYS A O 1
ATOM 595 N N . ASP A 1 81 ? 10.378 -19.720 5.053 1.00 29.52 81 ASP A N 1
ATOM 596 C CA . ASP A 1 81 ? 9.724 -18.549 5.639 1.00 29.73 81 ASP A CA 1
ATOM 597 C C . ASP A 1 81 ? 10.785 -17.505 5.991 1.00 28.45 81 ASP A C 1
ATOM 598 O O . ASP A 1 81 ? 10.629 -16.321 5.709 1.00 26.79 81 ASP A O 1
ATOM 603 N N . TRP A 1 82 ? 11.864 -17.964 6.613 1.00 28.44 82 TRP A N 1
ATOM 604 C CA . TRP A 1 82 ? 12.967 -17.099 7.025 1.00 29.64 82 TRP A CA 1
ATOM 605 C C . TRP A 1 82 ? 13.504 -16.308 5.835 1.00 31.84 82 TRP A C 1
ATOM 606 O O . TRP A 1 82 ? 13.871 -15.136 5.954 1.00 31.85 82 TRP A O 1
ATOM 617 N N . ARG A 1 83 ? 13.531 -16.965 4.682 1.00 33.50 83 ARG A N 1
ATOM 618 C CA . ARG A 1 83 ? 14.051 -16.375 3.458 1.00 37.28 83 ARG A CA 1
ATOM 619 C C . ARG A 1 83 ? 13.078 -15.441 2.738 1.00 39.79 83 ARG A C 1
ATOM 620 O O . ARG A 1 83 ? 13.500 -14.484 2.092 1.00 41.26 83 ARG A O 1
ATOM 628 N N . THR A 1 84 ? 11.780 -15.704 2.858 1.00 42.34 84 THR A N 1
ATOM 629 C CA . THR A 1 84 ? 10.786 -14.887 2.173 1.00 45.06 84 THR A CA 1
ATOM 630 C C . THR A 1 84 ? 10.030 -13.868 3.026 1.00 48.20 84 THR A C 1
ATOM 631 O O . THR A 1 84 ? 9.713 -12.780 2.548 1.00 49.48 84 THR A O 1
ATOM 635 N N . ASP A 1 85 ? 9.739 -14.213 4.277 1.00 50.08 85 ASP A N 1
ATOM 636 C CA . ASP A 1 85 ? 9.008 -13.311 5.165 1.00 52.72 85 ASP A CA 1
ATOM 637 C C . ASP A 1 85 ? 9.764 -12.005 5.409 1.00 53.53 85 ASP A C 1
ATOM 638 O O . ASP A 1 85 ? 10.933 -12.012 5.790 1.00 53.62 85 ASP A O 1
ATOM 643 N N . ARG A 1 86 ? 9.082 -10.886 5.189 1.00 54.07 86 ARG A N 1
ATOM 644 C CA . ARG A 1 86 ? 9.676 -9.565 5.372 1.00 54.57 86 ARG A CA 1
ATOM 645 C C . ARG A 1 86 ? 10.179 -9.307 6.787 1.00 52.43 86 ARG A C 1
ATOM 646 O O . ARG A 1 86 ? 11.127 -8.546 6.989 1.00 52.87 86 ARG A O 1
ATOM 654 N N . VAL A 1 87 ? 9.542 -9.933 7.768 1.00 50.46 87 VAL A N 1
ATOM 655 C CA . VAL A 1 87 ? 9.942 -9.749 9.155 1.00 47.79 87 VAL A CA 1
ATOM 656 C C . VAL A 1 87 ? 11.175 -10.586 9.491 1.00 44.99 87 VAL A C 1
ATOM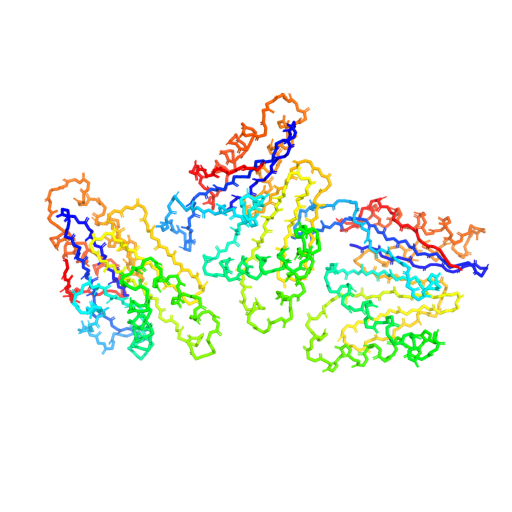 657 O O . VAL A 1 87 ? 12.219 -10.050 9.867 1.00 42.94 87 VAL A O 1
ATOM 661 N N . LEU A 1 88 ? 11.045 -11.901 9.340 1.00 41.35 88 LEU A N 1
ATOM 662 C CA . LEU A 1 88 ? 12.126 -12.832 9.647 1.00 39.89 88 LEU A CA 1
ATOM 663 C C . LEU A 1 88 ? 13.424 -12.553 8.896 1.00 39.07 88 LEU A C 1
ATOM 664 O O . LEU A 1 88 ? 14.512 -12.810 9.408 1.00 36.05 88 LEU A O 1
ATOM 669 N N . ARG A 1 89 ? 13.312 -12.020 7.686 1.00 39.38 89 ARG A N 1
ATOM 670 C CA . ARG A 1 89 ? 14.492 -11.738 6.879 1.00 41.71 89 ARG A CA 1
ATOM 671 C C . ARG A 1 89 ? 15.504 -10.820 7.571 1.00 40.39 89 ARG A C 1
ATOM 672 O O . ARG A 1 89 ? 16.681 -10.805 7.216 1.00 39.38 89 ARG A O 1
ATOM 680 N N . ARG A 1 90 ? 15.050 -10.063 8.564 1.00 39.75 90 ARG A N 1
ATOM 681 C CA . ARG A 1 90 ? 15.938 -9.160 9.287 1.00 39.67 90 ARG A CA 1
ATOM 682 C C . ARG A 1 90 ? 16.666 -9.876 10.431 1.00 37.80 90 ARG A C 1
ATOM 683 O O . ARG A 1 90 ? 17.610 -9.339 11.013 1.00 36.06 90 ARG A O 1
ATOM 691 N N . LEU A 1 91 ? 16.226 -11.095 10.733 1.00 36.16 91 LEU A N 1
ATOM 692 C CA . LEU A 1 91 ? 16.814 -11.909 11.799 1.00 34.03 91 LEU A CA 1
ATOM 693 C C . LEU A 1 91 ? 18.064 -12.618 11.285 1.00 32.77 91 LEU A C 1
ATOM 694 O O . LEU A 1 91 ? 18.015 -13.297 10.260 1.00 30.12 91 LEU A O 1
ATOM 699 N N . GLU A 1 92 ? 19.175 -12.479 12.006 1.00 32.85 92 GLU A N 1
ATOM 700 C CA . GLU A 1 92 ? 20.438 -13.074 11.566 1.00 33.69 92 GLU A CA 1
ATOM 701 C C . GLU A 1 92 ? 21.074 -14.138 12.459 1.00 33.17 92 GLU A C 1
ATOM 702 O O . GLU A 1 92 ? 22.266 -14.407 12.333 1.00 32.86 92 GLU A O 1
ATOM 708 N N . ALA A 1 93 ? 20.309 -14.742 13.360 1.00 31.61 93 ALA A N 1
ATOM 709 C CA . ALA A 1 93 ? 20.887 -15.770 14.215 1.00 30.52 93 ALA A CA 1
ATOM 710 C C . ALA A 1 93 ? 21.131 -17.038 13.401 1.00 28.23 93 ALA A C 1
ATOM 711 O O . ALA A 1 93 ? 20.560 -17.217 12.329 1.00 30.97 93 ALA A O 1
ATOM 713 N N . LEU A 1 94 ? 22.005 -17.901 13.902 1.00 26.48 94 LEU A N 1
ATOM 714 C CA . LEU A 1 94 ? 22.299 -19.168 13.245 1.00 24.37 94 LEU A CA 1
ATOM 715 C C . LEU A 1 94 ? 21.704 -20.204 14.195 1.00 23.52 94 LEU A C 1
ATOM 716 O O . LEU A 1 94 ? 21.966 -20.161 15.398 1.00 22.73 94 LEU A O 1
ATOM 721 N N . LEU A 1 95 ? 20.907 -21.129 13.669 1.00 20.80 95 LEU A N 1
ATOM 722 C CA . LEU A 1 95 ? 20.259 -22.125 14.517 1.00 20.55 95 LEU A CA 1
ATOM 723 C C . LEU A 1 95 ? 20.744 -23.559 14.341 1.00 20.54 95 LEU A C 1
ATOM 724 O O . LEU A 1 95 ? 21.209 -23.961 13.275 1.00 20.09 95 LEU A O 1
ATOM 729 N N . LEU A 1 96 ? 20.611 -24.329 15.409 1.00 19.05 96 LEU A N 1
ATOM 730 C CA . LEU A 1 96 ? 20.980 -25.735 15.397 1.00 18.30 96 LEU A CA 1
ATOM 731 C C . LEU A 1 96 ? 19.881 -26.448 16.169 1.00 19.79 96 LEU A C 1
ATOM 732 O O . LEU A 1 96 ? 19.654 -26.160 17.352 1.00 18.22 96 LEU A O 1
ATOM 737 N N . VAL A 1 97 ? 19.185 -27.360 15.502 1.00 18.51 97 VAL A N 1
ATOM 738 C CA . VAL A 1 97 ? 18.104 -28.091 16.152 1.00 21.06 97 VAL A CA 1
ATOM 739 C C . VAL A 1 97 ? 18.284 -29.591 15.963 1.00 21.47 97 VAL A C 1
ATOM 740 O O . VAL A 1 97 ? 18.927 -30.036 15.014 1.00 20.49 97 VAL A O 1
ATOM 744 N N . ALA A 1 98 ? 17.710 -30.366 16.872 1.00 21.65 98 ALA A N 1
ATOM 745 C CA . ALA A 1 98 ? 17.816 -31.809 16.786 1.00 21.90 98 ALA A CA 1
ATOM 746 C C . ALA A 1 98 ? 16.777 -32.492 17.643 1.00 22.75 98 ALA A C 1
ATOM 747 O O . ALA A 1 98 ? 16.313 -31.934 18.638 1.00 20.73 98 ALA A O 1
ATOM 749 N N . ASP A 1 99 ? 16.390 -33.693 17.227 1.00 24.02 99 ASP A N 1
ATOM 750 C CA . ASP A 1 99 ? 15.465 -34.497 18.004 1.00 27.23 99 ASP A CA 1
ATOM 751 C C . ASP A 1 99 ? 16.171 -35.835 18.168 1.00 28.96 99 ASP A C 1
ATOM 752 O O . ASP A 1 99 ? 17.384 -35.920 17.946 1.00 27.24 99 ASP A O 1
ATOM 757 N N . LYS A 1 100 ? 15.450 -36.877 18.552 1.00 30.44 100 LYS A N 1
ATOM 758 C CA . LYS A 1 100 ? 16.091 -38.167 18.767 1.00 34.32 100 LYS A CA 1
ATOM 759 C C . LYS A 1 100 ? 16.667 -38.821 17.517 1.00 34.81 100 LYS A C 1
ATOM 760 O O . LYS A 1 100 ? 17.442 -39.769 17.616 1.00 35.89 100 LYS A O 1
ATOM 766 N N . GLU A 1 101 ? 16.316 -38.314 16.340 1.00 36.13 101 GLU A N 1
ATOM 767 C CA . GLU A 1 101 ? 16.811 -38.923 15.111 1.00 36.54 101 GLU A CA 1
ATOM 768 C C . GLU A 1 101 ? 17.488 -38.012 14.095 1.00 34.67 101 GLU A C 1
ATOM 769 O O . GLU A 1 101 ? 18.346 -38.468 13.344 1.00 35.59 101 GLU A O 1
ATOM 775 N N . ASN A 1 102 ? 17.119 -36.737 14.060 1.00 31.23 102 ASN A N 1
ATOM 776 C CA . ASN A 1 102 ? 17.727 -35.830 13.093 1.00 29.29 102 ASN A CA 1
ATOM 777 C C . ASN A 1 102 ? 18.362 -34.587 13.713 1.00 27.34 102 ASN A C 1
ATOM 778 O O . ASN A 1 102 ? 18.044 -34.204 14.837 1.00 26.30 102 ASN A O 1
ATOM 783 N N . ILE A 1 103 ? 19.261 -33.967 12.951 1.00 24.79 103 ILE A N 1
ATOM 784 C CA . ILE A 1 103 ? 19.973 -32.760 13.362 1.00 23.73 103 ILE A CA 1
ATOM 785 C C . ILE A 1 103 ? 20.001 -31.809 12.165 1.00 23.54 103 ILE A C 1
ATOM 786 O O . ILE A 1 103 ? 20.315 -32.225 11.049 1.00 21.36 103 ILE A O 1
ATOM 791 N N . PHE A 1 104 ? 19.677 -30.540 12.391 1.00 22.44 104 PHE A N 1
ATOM 792 C CA . PHE A 1 104 ? 19.701 -29.564 11.309 1.00 22.19 104 PHE A CA 1
ATOM 793 C C . PHE A 1 104 ? 20.277 -28.212 11.699 1.00 22.59 104 PHE A C 1
ATOM 794 O O . PHE A 1 104 ? 19.995 -27.684 12.776 1.00 21.53 104 PHE A O 1
ATOM 802 N N . ILE A 1 105 ? 21.091 -27.668 10.801 1.00 21.56 105 ILE A N 1
ATOM 803 C CA . ILE A 1 105 ? 21.671 -26.346 10.955 1.00 21.30 105 ILE A CA 1
ATOM 804 C C . ILE A 1 105 ? 20.753 -25.530 10.054 1.00 21.46 105 ILE A C 1
ATOM 805 O O . ILE A 1 105 ? 20.512 -25.922 8.912 1.00 22.88 105 ILE A O 1
ATOM 810 N N . ILE A 1 106 ? 20.224 -24.421 10.557 1.00 19.62 106 ILE A N 1
ATOM 811 C CA . ILE A 1 106 ? 19.333 -23.590 9.756 1.00 20.62 106 ILE A CA 1
ATOM 812 C C . ILE A 1 106 ? 19.807 -22.134 9.786 1.00 21.37 106 ILE A C 1
ATOM 813 O O . ILE A 1 106 ? 20.095 -21.593 10.853 1.00 21.41 106 ILE A O 1
ATOM 818 N N . SER A 1 107 ? 19.893 -21.509 8.615 1.00 20.21 107 SER A N 1
ATOM 819 C CA . SER A 1 107 ? 20.353 -20.120 8.518 1.00 22.03 107 SER A CA 1
ATOM 820 C C . SER A 1 107 ? 19.381 -19.240 7.746 1.00 21.85 107 SER A C 1
ATOM 821 O O . SER A 1 107 ? 18.484 -19.737 7.071 1.00 21.94 107 SER A O 1
ATOM 824 N N . GLY A 1 108 ? 19.597 -17.928 7.829 1.00 22.48 108 GLY A N 1
ATOM 825 C CA . GLY A 1 108 ? 18.749 -16.981 7.126 1.00 22.87 108 GLY A CA 1
ATOM 826 C C . GLY A 1 108 ? 19.005 -16.949 5.629 1.00 24.17 108 GLY A C 1
ATOM 827 O O . GLY A 1 108 ? 18.309 -16.250 4.889 1.00 25.35 108 GLY A O 1
ATOM 828 N N . ASN A 1 109 ? 20.004 -17.698 5.172 1.00 23.03 109 ASN A N 1
ATOM 829 C CA . ASN A 1 109 ? 20.305 -17.749 3.750 1.00 24.14 109 ASN A CA 1
ATOM 830 C C . ASN A 1 109 ? 19.636 -18.948 3.086 1.00 24.14 109 ASN A C 1
ATOM 831 O O . ASN A 1 109 ? 20.022 -19.365 1.996 1.00 23.27 109 ASN A O 1
ATOM 836 N N . GLY A 1 110 ? 18.633 -19.502 3.756 1.00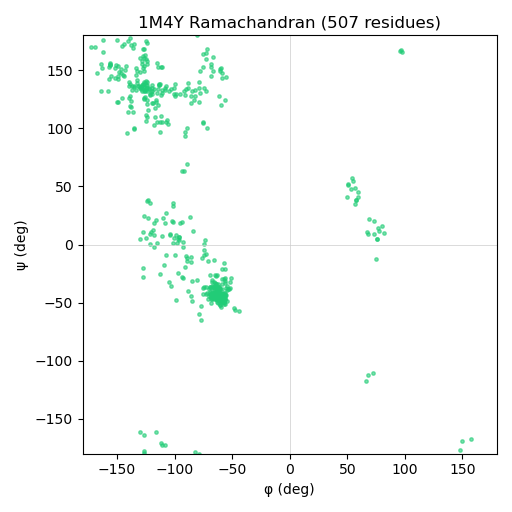 22.83 110 GLY A N 1
ATOM 837 C CA . GLY A 1 110 ? 17.908 -20.634 3.211 1.00 23.96 110 GLY A CA 1
ATOM 838 C C . GLY A 1 110 ? 18.573 -21.981 3.407 1.00 23.25 110 GLY A C 1
ATOM 839 O O . GLY A 1 110 ? 18.131 -22.978 2.837 1.00 24.17 110 GLY A O 1
ATOM 840 N N . GLU A 1 111 ? 19.626 -22.028 4.214 1.00 21.99 111 GLU A N 1
ATOM 841 C CA . GLU A 1 111 ? 20.325 -23.289 4.447 1.00 23.99 111 GLU A CA 1
ATOM 842 C C . GLU A 1 111 ? 19.604 -24.196 5.442 1.00 22.37 111 GLU A C 1
ATOM 843 O O . GLU A 1 111 ? 19.056 -23.734 6.445 1.00 22.08 111 GLU A O 1
ATOM 849 N N . VAL A 1 112 ? 19.601 -25.489 5.134 1.00 20.40 112 VAL A N 1
ATOM 850 C CA . VAL A 1 112 ? 19.009 -26.524 5.982 1.00 21.16 112 VAL A CA 1
ATOM 851 C C . VAL A 1 112 ? 20.006 -27.661 5.824 1.00 20.91 112 VAL A C 1
ATOM 852 O O . VAL A 1 112 ? 19.923 -28.439 4.874 1.00 20.18 112 VAL A O 1
ATOM 856 N N . ILE A 1 113 ? 20.936 -27.757 6.769 1.00 18.50 113 ILE A N 1
ATOM 857 C CA . ILE A 1 113 ? 22.007 -28.736 6.691 1.00 19.59 113 ILE A CA 1
ATOM 858 C C . ILE A 1 113 ? 22.081 -29.777 7.799 1.00 21.31 113 ILE A C 1
ATOM 859 O O . ILE A 1 113 ? 22.208 -29.439 8.980 1.00 22.17 113 ILE A O 1
ATOM 864 N N . GLN A 1 114 ? 22.010 -31.046 7.410 1.00 21.06 114 GLN A N 1
ATOM 865 C CA . GLN A 1 114 ? 22.123 -32.144 8.364 1.00 22.86 114 GLN A CA 1
ATOM 866 C C . GLN A 1 114 ? 23.440 -32.859 8.115 1.00 24.10 114 GLN A C 1
ATOM 867 O O . GLN A 1 114 ? 23.584 -33.588 7.136 1.00 25.81 114 GLN A O 1
ATOM 873 N N . PRO A 1 115 ? 24.430 -32.645 8.989 1.00 25.62 115 PRO A N 1
ATOM 874 C CA . PRO A 1 115 ? 25.728 -33.303 8.818 1.00 26.50 115 PRO A CA 1
ATOM 875 C C . PRO A 1 115 ? 25.569 -34.819 8.740 1.00 26.06 115 PRO A C 1
ATOM 876 O O . PRO A 1 115 ? 24.704 -35.389 9.397 1.00 23.85 115 PRO A O 1
ATOM 880 N N . ASP A 1 116 ? 26.388 -35.468 7.920 1.00 26.63 116 ASP A N 1
ATOM 881 C CA . ASP A 1 116 ? 26.324 -36.921 7.808 1.00 28.29 116 ASP A CA 1
ATOM 882 C C . ASP A 1 116 ? 27.297 -37.564 8.800 1.00 27.60 116 ASP A C 1
ATOM 883 O O . ASP A 1 116 ? 28.262 -38.221 8.417 1.00 27.67 116 ASP A O 1
ATOM 888 N N . ASP A 1 117 ? 27.038 -37.331 10.081 1.00 28.03 117 ASP A N 1
ATOM 889 C CA . ASP A 1 117 ? 27.835 -37.881 11.173 1.00 27.14 117 ASP A CA 1
ATOM 890 C C . ASP A 1 117 ? 26.956 -37.742 12.417 1.00 26.54 117 ASP A C 1
ATOM 891 O O . ASP A 1 117 ? 25.868 -37.167 12.339 1.00 27.35 117 ASP A O 1
ATOM 896 N N . ASP A 1 118 ? 27.413 -38.252 13.556 1.00 24.64 118 ASP A N 1
ATOM 897 C CA . ASP A 1 118 ? 26.622 -38.184 14.783 1.00 23.78 118 ASP A CA 1
ATOM 898 C C . ASP A 1 118 ? 26.917 -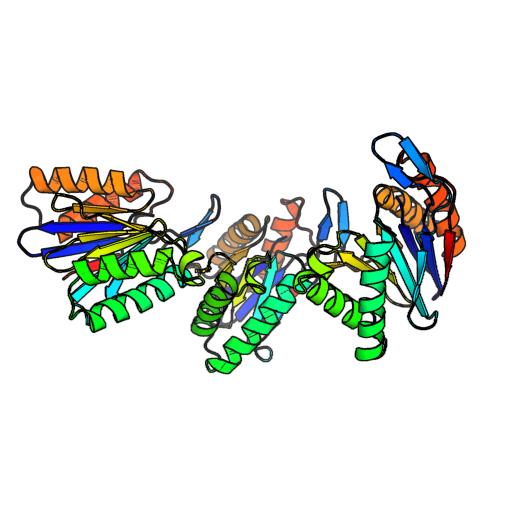36.979 15.667 1.00 23.45 118 ASP A C 1
ATOM 899 O O . ASP A 1 118 ? 26.604 -36.982 16.860 1.00 21.21 118 ASP A O 1
ATOM 904 N N . ALA A 1 119 ? 27.517 -35.951 15.074 1.00 23.38 119 ALA A N 1
ATOM 905 C CA . ALA A 1 119 ? 27.838 -34.726 15.793 1.00 22.41 119 ALA A CA 1
ATOM 906 C C . ALA A 1 119 ? 27.722 -33.542 14.837 1.00 21.30 119 ALA A C 1
ATOM 907 O O . ALA A 1 119 ? 27.979 -33.665 13.640 1.00 20.86 119 ALA A O 1
ATOM 909 N N . ALA A 1 120 ? 27.316 -32.399 15.370 1.00 19.36 120 ALA A N 1
ATOM 910 C CA . ALA A 1 120 ? 27.175 -31.191 14.571 1.00 19.80 120 ALA A CA 1
ATOM 911 C C . ALA A 1 120 ? 27.414 -30.008 15.489 1.00 19.72 120 ALA A C 1
ATOM 912 O O . ALA A 1 120 ? 27.209 -30.105 16.702 1.00 19.39 120 ALA A O 1
ATOM 914 N N . ALA A 1 121 ? 27.846 -28.890 14.922 1.00 19.67 121 ALA A N 1
ATOM 915 C CA . ALA A 1 121 ? 28.100 -27.710 15.738 1.00 21.55 121 ALA A CA 1
ATOM 916 C C . ALA A 1 121 ? 28.022 -26.418 14.943 1.00 20.66 121 ALA A C 1
ATOM 917 O O . ALA A 1 121 ? 28.202 -26.418 13.730 1.00 22.04 121 ALA A O 1
ATOM 919 N N . ILE A 1 122 ? 27.720 -25.325 15.635 1.00 18.78 122 ILE A N 1
ATOM 920 C CA . ILE A 1 122 ? 27.678 -24.008 15.008 1.00 17.92 122 ILE A CA 1
ATOM 921 C C . ILE A 1 122 ? 28.368 -23.023 15.932 1.00 18.62 122 ILE A C 1
ATOM 922 O O . ILE A 1 122 ? 28.670 -23.334 17.097 1.00 17.42 122 ILE A O 1
ATOM 927 N N . GLY A 1 123 ? 28.615 -21.833 15.404 1.00 19.57 123 GLY A N 1
ATOM 928 C CA . GLY A 1 123 ? 29.268 -20.804 16.180 1.00 18.48 123 GLY A CA 1
ATOM 929 C C . GLY A 1 123 ? 30.751 -20.767 15.882 1.00 20.59 123 GLY A C 1
ATOM 930 O O . GLY A 1 123 ? 31.307 -21.695 15.279 1.00 16.72 123 GLY A O 1
ATOM 931 N N . SER A 1 124 ? 31.390 -19.685 16.312 1.00 19.87 124 SER A N 1
ATOM 932 C CA . SER A 1 124 ? 32.817 -19.490 16.112 1.00 21.18 124 SER A CA 1
ATOM 933 C C . SER A 1 124 ? 33.642 -20.678 16.601 1.00 19.77 124 SER A C 1
ATOM 934 O O . SER A 1 124 ? 34.622 -21.051 15.967 1.00 20.13 124 SER A O 1
ATOM 937 N N . GLY A 1 125 ? 33.251 -21.274 17.723 1.00 18.77 125 GLY A N 1
ATOM 938 C CA . GLY A 1 125 ? 34.014 -22.399 18.246 1.00 19.64 125 GLY A CA 1
ATOM 939 C C . GLY A 1 125 ? 33.541 -23.772 17.793 1.00 18.88 125 GLY A C 1
ATOM 940 O O . GLY A 1 125 ? 34.139 -24.788 18.140 1.00 21.10 125 GLY A O 1
ATOM 941 N N . GLY A 1 126 ? 32.467 -23.803 17.017 1.00 20.79 126 GLY A N 1
ATOM 942 C CA . GLY A 1 126 ? 31.924 -25.065 16.538 1.00 21.86 126 GLY A CA 1
ATOM 943 C C . GLY A 1 126 ? 32.927 -26.080 16.016 1.00 23.86 126 GLY A C 1
ATOM 944 O O . GLY A 1 126 ? 32.993 -27.207 16.520 1.00 22.06 126 GLY A O 1
ATOM 945 N N . PRO A 1 127 ? 33.733 -25.711 15.008 1.00 26.17 127 PRO A N 1
ATOM 946 C CA . PRO A 1 127 ? 34.719 -26.639 14.448 1.00 27.11 127 PRO A CA 1
ATOM 947 C C . PRO A 1 127 ? 35.644 -27.291 15.472 1.00 27.29 127 PRO A C 1
ATOM 948 O O . PRO A 1 127 ? 35.977 -28.475 15.342 1.00 26.41 127 PRO A O 1
ATOM 952 N N . TYR A 1 128 ? 36.050 -26.537 16.492 1.00 24.53 128 TYR A N 1
ATOM 953 C CA . TYR A 1 128 ? 36.932 -27.091 17.516 1.00 23.41 128 TYR A CA 1
ATOM 954 C C . TYR A 1 128 ? 36.191 -28.144 18.336 1.00 21.47 128 TYR A C 1
ATOM 955 O O . TYR A 1 128 ? 36.720 -29.222 18.583 1.00 20.06 128 TYR A O 1
ATOM 964 N N . ALA A 1 129 ? 34.969 -27.827 18.761 1.00 18.09 129 ALA A N 1
ATOM 965 C CA . ALA A 1 129 ? 34.176 -28.772 19.548 1.00 18.18 129 ALA A CA 1
ATOM 966 C C . ALA A 1 129 ? 33.872 -30.009 18.711 1.00 17.04 129 ALA A C 1
ATOM 967 O O . ALA A 1 129 ? 33.865 -31.138 19.210 1.00 17.60 129 ALA A O 1
ATOM 969 N N . LEU A 1 130 ? 33.617 -29.783 17.431 1.00 15.68 130 LEU A N 1
ATOM 970 C CA . LEU A 1 130 ? 33.315 -30.863 16.509 1.00 19.20 130 LEU A CA 1
ATOM 971 C C . LEU A 1 130 ? 34.501 -31.814 16.376 1.00 18.38 130 LEU A C 1
ATOM 972 O O . LEU A 1 130 ? 34.337 -33.033 16.451 1.00 18.86 130 LEU A O 1
ATOM 977 N N . ALA A 1 131 ? 35.694 -31.256 16.189 1.00 16.63 131 ALA A N 1
ATOM 978 C CA . ALA A 1 131 ? 36.895 -32.073 16.050 1.00 16.76 131 ALA A CA 1
ATOM 979 C C . ALA A 1 131 ? 37.091 -32.919 17.301 1.00 17.92 131 ALA A C 1
ATOM 980 O O . ALA A 1 131 ? 37.344 -34.121 17.209 1.00 18.18 131 ALA A O 1
ATOM 982 N N . ALA A 1 132 ? 36.977 -32.287 18.469 1.00 17.18 132 ALA A N 1
ATOM 983 C CA . ALA A 1 132 ? 37.132 -33.003 19.732 1.00 18.69 132 ALA A CA 1
ATOM 984 C C . ALA A 1 132 ? 36.042 -34.068 19.880 1.00 18.82 132 ALA A C 1
ATOM 985 O O . ALA A 1 132 ? 36.307 -35.191 20.320 1.00 18.09 132 ALA A O 1
ATOM 987 N N . ALA A 1 133 ? 34.816 -33.716 19.504 1.00 16.35 133 ALA A N 1
ATOM 988 C CA . ALA A 1 133 ? 33.698 -34.650 19.620 1.00 17.12 133 ALA A CA 1
ATOM 989 C C . ALA A 1 133 ? 33.900 -35.892 18.753 1.00 19.21 133 ALA A C 1
ATOM 990 O O . ALA A 1 133 ? 33.680 -37.016 19.209 1.00 16.87 133 ALA A O 1
ATOM 992 N N . LYS A 1 134 ? 34.312 -35.687 17.503 1.00 18.51 134 LYS A N 1
ATOM 993 C CA . LYS A 1 134 ? 34.534 -36.803 16.590 1.00 19.63 134 LYS A CA 1
ATOM 994 C C . LYS A 1 134 ? 35.653 -37.700 17.097 1.00 18.90 134 LYS A C 1
ATOM 995 O O . LYS A 1 134 ? 35.581 -38.921 16.970 1.00 16.61 134 LYS A O 1
ATOM 1001 N N . ALA A 1 135 ? 36.689 -37.090 17.667 1.00 17.49 135 ALA A N 1
ATOM 1002 C CA . ALA A 1 135 ? 37.810 -37.853 18.190 1.00 19.20 135 ALA A CA 1
ATOM 1003 C C . ALA A 1 135 ? 37.360 -38.793 19.306 1.00 19.32 135 ALA A C 1
ATOM 1004 O O . ALA A 1 135 ? 37.774 -39.949 19.354 1.00 19.54 135 ALA A O 1
ATOM 1006 N N . LEU A 1 136 ? 36.508 -38.290 20.197 1.00 18.71 136 LEU A N 1
ATOM 1007 C CA . LEU A 1 136 ? 36.001 -39.074 21.325 1.00 19.27 136 LEU A CA 1
ATOM 1008 C C . LEU A 1 136 ? 34.965 -40.105 20.880 1.00 19.60 136 LEU A C 1
ATOM 1009 O O . LEU A 1 136 ? 34.907 -41.211 21.413 1.00 18.90 136 LEU A O 1
ATOM 1014 N N . LEU A 1 137 ? 34.145 -39.738 19.903 1.00 19.33 137 LEU A N 1
ATOM 1015 C CA . LEU A 1 137 ? 33.133 -40.653 19.392 1.00 19.48 137 LEU A CA 1
ATOM 1016 C C . LEU A 1 137 ? 33.787 -41.866 18.750 1.00 20.55 137 LEU A C 1
ATOM 1017 O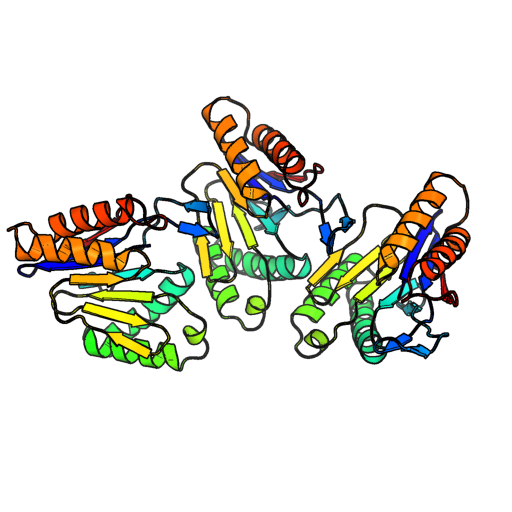 O . LEU A 1 137 ? 33.329 -42.995 18.920 1.00 20.61 137 LEU A O 1
ATOM 1022 N N . ARG A 1 138 ? 34.866 -41.623 18.016 1.00 19.49 138 ARG A N 1
ATOM 1023 C CA . ARG A 1 138 ? 35.551 -42.687 17.295 1.00 21.01 138 ARG A CA 1
ATOM 1024 C C . ARG A 1 138 ? 36.653 -43.441 18.023 1.00 22.14 138 ARG A C 1
ATOM 1025 O O . ARG A 1 138 ? 37.062 -44.504 17.562 1.00 21.72 138 ARG A O 1
ATOM 1033 N N . ASN A 1 139 ? 37.132 -42.919 19.151 1.00 21.32 139 ASN A N 1
ATOM 1034 C CA . ASN A 1 139 ? 38.209 -43.599 19.862 1.00 23.37 139 ASN A CA 1
ATOM 1035 C C . ASN A 1 139 ? 37.990 -43.887 21.348 1.00 23.43 139 ASN A C 1
ATOM 1036 O O . ASN A 1 139 ? 38.927 -44.262 22.053 1.00 24.23 139 ASN A O 1
ATOM 1041 N N . THR A 1 140 ? 36.764 -43.704 21.826 1.00 21.88 140 THR A N 1
ATOM 1042 C CA . THR A 1 140 ? 36.444 -43.995 23.221 1.00 20.86 140 THR A CA 1
ATOM 1043 C C . THR A 1 140 ? 35.034 -44.564 23.260 1.00 20.87 140 THR A C 1
ATOM 1044 O O . THR A 1 140 ? 34.336 -44.583 22.245 1.00 21.49 140 THR A O 1
ATOM 1048 N N . ASP A 1 141 ? 34.624 -45.025 24.434 1.00 20.17 141 ASP A N 1
ATOM 1049 C CA . ASP A 1 141 ? 33.283 -45.552 24.613 1.00 21.03 141 ASP A CA 1
ATOM 1050 C C . ASP A 1 141 ? 32.476 -44.583 25.483 1.00 19.99 141 ASP A C 1
ATOM 1051 O O . ASP A 1 141 ? 31.496 -44.973 26.115 1.00 20.17 141 ASP A O 1
ATOM 1056 N N . LEU A 1 142 ? 32.895 -43.318 25.505 1.00 19.24 142 LEU A N 1
ATOM 1057 C CA . LEU A 1 142 ? 32.218 -42.289 26.300 1.00 18.73 142 LEU A CA 1
ATOM 1058 C C . LEU A 1 142 ? 30.832 -41.971 25.756 1.00 18.66 142 LEU A C 1
ATOM 1059 O O . LEU A 1 142 ? 30.609 -41.981 24.549 1.00 19.04 142 LEU A O 1
ATOM 1064 N N . SER A 1 143 ? 29.909 -41.670 26.659 1.00 19.06 143 SER A N 1
ATOM 1065 C CA . SER A 1 143 ? 28.541 -41.349 26.275 1.00 19.19 143 SER A CA 1
ATOM 1066 C C . SER A 1 143 ? 28.472 -39.976 25.627 1.00 19.87 143 SER A C 1
ATOM 1067 O O . SER A 1 143 ? 29.405 -39.180 25.731 1.00 21.48 143 SER A O 1
ATOM 1070 N N . ALA A 1 144 ? 27.354 -39.707 24.964 1.00 19.94 144 ALA A N 1
ATOM 1071 C CA . ALA A 1 144 ? 27.131 -38.428 24.300 1.00 20.21 144 ALA A CA 1
ATOM 1072 C C . ALA A 1 144 ? 27.272 -37.269 25.288 1.00 20.17 144 ALA A C 1
ATOM 1073 O O . ALA A 1 144 ? 27.893 -36.252 24.983 1.00 19.95 144 ALA A O 1
ATOM 1075 N N . ARG A 1 145 ? 26.682 -37.426 26.469 1.00 19.15 145 ARG A N 1
ATOM 1076 C CA . ARG A 1 145 ? 26.741 -36.398 27.499 1.00 19.78 145 ARG A CA 1
ATOM 1077 C C . ARG A 1 145 ? 28.183 -36.068 27.881 1.00 21.40 145 ARG A C 1
ATOM 1078 O O . ARG A 1 145 ? 28.565 -34.901 27.918 1.00 21.20 145 ARG A O 1
ATOM 1086 N N . GLU A 1 146 ? 28.982 -37.095 28.164 1.00 20.80 146 GLU A N 1
ATOM 1087 C CA . GLU A 1 146 ? 30.377 -36.886 28.533 1.00 20.74 146 GLU A CA 1
ATOM 1088 C C . GLU A 1 146 ? 31.155 -36.226 27.391 1.00 20.10 146 GLU A C 1
ATOM 1089 O O . GLU A 1 146 ? 31.946 -35.301 27.612 1.00 17.72 146 GLU A O 1
ATOM 1095 N N . ILE A 1 147 ? 30.921 -36.699 26.170 1.00 16.94 147 ILE A N 1
ATOM 1096 C CA . ILE A 1 147 ? 31.602 -36.153 25.006 1.00 17.74 147 ILE A CA 1
ATOM 1097 C C . ILE A 1 147 ? 31.318 -34.663 24.846 1.00 17.94 147 ILE A C 1
ATOM 1098 O O . ILE A 1 147 ? 32.243 -33.869 24.662 1.00 19.60 147 ILE A O 1
ATOM 1103 N N . VAL A 1 148 ? 30.046 -34.281 24.920 1.00 18.39 148 VAL A N 1
ATOM 1104 C CA . VAL A 1 148 ? 29.677 -32.875 24.789 1.00 18.93 148 VAL A CA 1
ATOM 1105 C C . VAL A 1 148 ? 30.386 -32.020 25.846 1.00 20.17 148 VAL A C 1
ATOM 1106 O O . VAL A 1 148 ? 30.992 -31.001 25.523 1.00 17.97 148 VAL A O 1
ATOM 1110 N N . GLU A 1 149 ? 30.328 -32.439 27.106 1.00 21.47 149 GLU A N 1
ATOM 1111 C CA . GLU A 1 149 ? 30.975 -31.669 28.163 1.00 24.18 149 GLU A CA 1
ATOM 1112 C C . GLU A 1 149 ? 32.458 -31.486 27.888 1.00 22.32 149 GLU A C 1
ATOM 1113 O O . GLU A 1 149 ? 32.981 -30.373 27.980 1.00 21.29 149 GLU A O 1
ATOM 1119 N N . LYS A 1 150 ? 33.132 -32.577 27.536 1.00 19.42 150 LYS A N 1
ATOM 1120 C CA . LYS A 1 150 ? 34.562 -32.534 27.263 1.00 18.60 150 LYS A CA 1
ATOM 1121 C C . LYS A 1 150 ? 34.917 -31.732 26.013 1.00 19.21 150 LYS A C 1
ATOM 1122 O O . LYS A 1 150 ? 35.900 -30.986 26.011 1.00 17.49 150 LYS A O 1
ATOM 1128 N N . ALA A 1 151 ? 34.120 -31.886 24.958 1.00 17.92 151 ALA A N 1
ATOM 1129 C CA . ALA A 1 151 ? 34.364 -31.171 23.707 1.00 19.18 151 ALA A CA 1
ATOM 1130 C C . ALA A 1 151 ? 34.113 -29.670 23.877 1.00 19.93 151 ALA A C 1
ATOM 1131 O O . ALA A 1 151 ? 34.881 -28.847 23.385 1.00 20.85 151 ALA A O 1
ATOM 1133 N N . MET A 1 152 ? 33.034 -29.320 24.571 1.00 18.80 152 MET A N 1
ATOM 1134 C CA . MET A 1 152 ? 32.709 -27.920 24.790 1.00 18.68 152 MET A CA 1
ATOM 1135 C C . MET A 1 152 ? 33.822 -27.265 25.597 1.00 18.50 152 MET A C 1
ATOM 1136 O O . MET A 1 152 ? 34.208 -26.138 25.317 1.00 1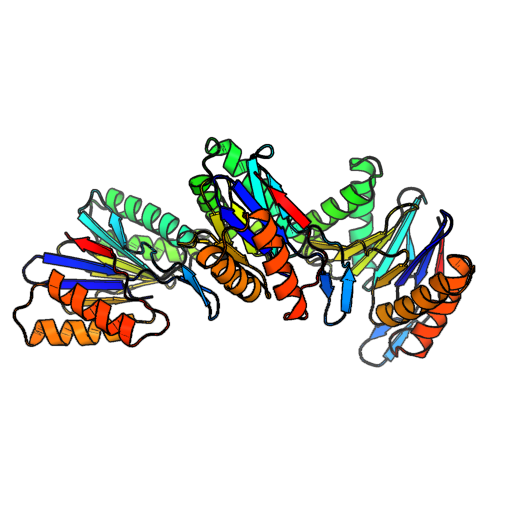9.84 152 MET A O 1
ATOM 1141 N N . THR A 1 153 ? 34.345 -27.973 26.595 1.00 19.24 153 THR A N 1
ATOM 1142 C CA . THR A 1 153 ? 35.427 -27.435 27.416 1.00 20.30 153 THR A CA 1
ATOM 1143 C C . THR A 1 153 ? 36.644 -27.099 26.559 1.00 19.45 153 THR A C 1
ATOM 1144 O O . THR A 1 153 ? 37.225 -26.019 26.682 1.00 18.49 153 THR A O 1
ATOM 1148 N N . ILE A 1 154 ? 37.024 -28.027 25.688 1.00 19.53 154 ILE A N 1
ATOM 1149 C CA . ILE A 1 154 ? 38.171 -27.828 24.813 1.00 19.57 154 ILE A CA 1
ATOM 1150 C C . ILE A 1 154 ? 37.949 -26.668 23.837 1.00 19.33 154 ILE A C 1
ATOM 1151 O O . ILE A 1 154 ? 38.882 -25.952 23.485 1.00 20.55 154 ILE A O 1
ATOM 1156 N N . ALA A 1 155 ? 36.709 -26.483 23.405 1.00 19.09 155 ALA A N 1
ATOM 1157 C CA . ALA A 1 155 ? 36.397 -25.406 22.481 1.00 20.50 155 ALA A CA 1
ATOM 1158 C C . ALA A 1 155 ? 36.546 -24.062 23.194 1.00 21.31 155 ALA A C 1
ATOM 1159 O O . ALA A 1 155 ? 37.064 -23.100 22.624 1.00 20.79 155 ALA A O 1
ATOM 1161 N N . GLY A 1 156 ? 36.093 -24.005 24.444 1.00 20.72 156 GLY A N 1
ATOM 1162 C CA . GLY A 1 156 ? 36.192 -22.772 25.202 1.00 22.71 156 GLY A CA 1
ATOM 1163 C C . GLY A 1 156 ? 37.633 -22.451 25.542 1.00 24.93 156 GLY A C 1
ATOM 1164 O O . GLY A 1 156 ? 38.003 -21.293 25.736 1.00 24.39 156 GLY A O 1
ATOM 1165 N N . GLU A 1 157 ? 38.456 -23.489 25.615 1.00 23.98 157 GLU A N 1
ATOM 1166 C CA . GLU A 1 157 ? 39.864 -23.325 25.931 1.00 24.07 157 GLU A CA 1
ATOM 1167 C C . GLU A 1 157 ? 40.624 -22.708 24.748 1.00 23.67 157 GLU A C 1
ATOM 1168 O O . GLU A 1 157 ? 41.520 -21.883 24.937 1.00 22.31 157 GLU A O 1
ATOM 1174 N N . ILE A 1 158 ? 40.239 -23.086 23.531 1.00 21.67 158 ILE A N 1
ATOM 1175 C CA . ILE A 1 158 ? 40.893 -22.599 22.314 1.00 22.39 158 ILE A CA 1
ATOM 1176 C C . ILE A 1 158 ? 40.344 -21.294 21.722 1.00 22.89 158 ILE A C 1
ATOM 1177 O O . ILE A 1 158 ? 41.110 -20.452 21.248 1.00 23.01 158 ILE A O 1
ATOM 1182 N N . CYS A 1 159 ? 39.022 -21.137 21.745 1.00 20.58 159 CYS A N 1
ATOM 1183 C CA . CYS A 1 159 ? 38.361 -19.968 21.155 1.00 21.66 159 CYS A CA 1
ATOM 1184 C C . CYS A 1 159 ? 38.158 -18.811 22.141 1.00 20.55 159 CYS A C 1
ATOM 1185 O O . CYS A 1 159 ? 37.623 -19.014 23.224 1.00 20.46 159 CYS A O 1
ATOM 1188 N N . ILE A 1 160 ? 38.578 -17.601 21.764 1.00 18.57 160 ILE A N 1
ATOM 1189 C CA . ILE A 1 160 ? 38.420 -16.437 22.645 1.00 19.23 160 ILE A CA 1
ATOM 1190 C C . ILE A 1 160 ? 36.977 -15.948 22.702 1.00 19.17 160 ILE A C 1
ATOM 1191 O O . ILE A 1 160 ? 36.644 -15.074 23.506 1.00 19.57 160 ILE A O 1
ATOM 1196 N N . TYR A 1 161 ? 36.123 -16.493 21.841 1.00 19.74 161 TYR A N 1
ATOM 1197 C CA . TYR A 1 161 ? 34.716 -16.097 21.829 1.00 20.66 161 TYR A CA 1
ATOM 1198 C C . TYR A 1 161 ? 33.814 -17.123 22.532 1.00 22.07 161 TYR A C 1
ATOM 1199 O O . TYR A 1 161 ? 32.593 -16.950 22.600 1.00 21.16 161 TYR A O 1
ATOM 1208 N N . THR A 1 162 ? 34.420 -18.184 23.057 1.00 21.39 162 THR A N 1
ATOM 1209 C CA . THR A 1 162 ? 33.670 -19.232 23.751 1.00 19.75 162 THR A CA 1
ATOM 1210 C C . THR A 1 162 ? 34.242 -19.436 25.149 1.00 19.41 162 THR A C 1
ATOM 1211 O O . THR A 1 162 ? 35.463 -19.496 25.304 1.00 19.95 162 THR A O 1
ATOM 1215 N N . ASN A 1 163 ? 33.382 -19.521 26.169 1.00 19.04 163 ASN A N 1
ATOM 1216 C CA . ASN A 1 163 ? 33.873 -19.745 27.528 1.00 17.73 163 ASN A CA 1
ATOM 1217 C C . ASN A 1 163 ? 33.550 -21.151 28.033 1.00 20.59 163 ASN A C 1
ATOM 1218 O O . ASN A 1 163 ? 33.062 -21.988 27.272 1.00 20.92 163 ASN A O 1
ATOM 1223 N N . GLN A 1 164 ? 33.818 -21.409 29.309 1.00 22.18 164 GLN A N 1
ATOM 1224 C CA . GLN A 1 164 ? 33.603 -22.743 29.874 1.00 26.42 164 GLN A CA 1
ATOM 1225 C C . GLN A 1 164 ? 32.302 -22.940 30.659 1.00 27.17 164 GLN A C 1
ATOM 1226 O O . GLN A 1 164 ? 32.126 -23.970 31.302 1.00 27.11 164 GLN A O 1
ATOM 1232 N N . ASN A 1 165 ? 31.402 -21.962 30.622 1.00 27.92 165 ASN A N 1
ATOM 1233 C CA . ASN A 1 165 ? 30.129 -22.071 31.333 1.00 26.99 165 ASN A CA 1
ATOM 1234 C C . ASN A 1 165 ? 29.124 -22.689 30.374 1.00 26.64 165 ASN A C 1
ATOM 1235 O O . ASN A 1 165 ? 28.504 -21.998 29.568 1.00 24.88 165 ASN A O 1
ATOM 1240 N N . ILE A 1 166 ? 28.960 -24.002 30.494 1.00 26.25 166 ILE A N 1
ATOM 1241 C CA . ILE A 1 166 ? 28.107 -24.778 29.608 1.00 26.60 166 ILE A CA 1
ATOM 1242 C C . ILE A 1 166 ? 26.724 -25.169 30.105 1.00 26.27 166 ILE A C 1
ATOM 1243 O O . ILE A 1 166 ? 26.560 -25.625 31.235 1.00 26.64 166 ILE A O 1
ATOM 1248 N N . VAL A 1 167 ? 25.733 -24.995 29.236 1.00 23.63 167 VAL A N 1
ATOM 1249 C CA . VAL A 1 167 ? 24.363 -25.378 29.542 1.00 23.19 167 VAL A CA 1
ATOM 1250 C C . VAL A 1 167 ? 24.109 -26.609 28.682 1.00 23.04 167 VAL A C 1
ATOM 1251 O O . VAL A 1 167 ? 24.457 -26.628 27.503 1.00 20.06 167 VAL A O 1
ATOM 1255 N N . ILE A 1 168 ? 23.518 -27.640 29.275 1.00 22.18 168 ILE A N 1
ATOM 1256 C CA . ILE A 1 168 ? 23.241 -28.871 28.546 1.00 23.33 168 ILE A CA 1
ATOM 1257 C C . ILE A 1 168 ? 21.783 -29.297 28.641 1.00 23.13 168 ILE A C 1
ATOM 1258 O O . ILE A 1 168 ? 21.158 -29.175 29.691 1.00 24.62 168 ILE A O 1
ATOM 1263 N N . GLU A 1 169 ? 21.253 -29.783 27.524 1.00 23.43 169 GLU A N 1
ATOM 1264 C CA . GLU A 1 169 ? 19.882 -30.280 27.435 1.00 24.60 169 GLU A CA 1
ATOM 1265 C C . GLU A 1 169 ? 19.959 -31.621 26.697 1.00 24.89 169 GLU A C 1
ATOM 1266 O O . GLU A 1 169 ? 20.793 -31.785 25.798 1.00 20.01 169 GLU A O 1
ATOM 1272 N N . GLU A 1 170 ? 19.090 -32.565 27.063 1.00 24.00 170 GLU A N 1
ATOM 1273 C CA . GLU A 1 170 ? 19.104 -33.898 26.449 1.00 25.52 170 GLU A CA 1
ATOM 1274 C C . GLU A 1 170 ? 17.724 -34.403 26.039 1.00 27.49 170 GLU A C 1
ATOM 1275 O O . GLU A 1 170 ? 16.718 -34.050 26.652 1.00 28.70 170 GLU A O 1
ATOM 1281 N N . VAL A 1 171 ? 17.692 -35.249 25.011 1.00 28.23 171 VAL A N 1
ATOM 1282 C CA . VAL A 1 171 ? 16.449 -35.862 24.534 1.00 30.57 171 VAL A CA 1
ATOM 1283 C C . VAL A 1 171 ? 16.702 -37.335 24.222 1.00 31.85 171 VAL A C 1
ATOM 1284 O O . VAL A 1 171 ? 15.717 -38.078 24.031 1.00 34.88 171 VAL A O 1
ATOM 1289 N N . THR B 1 1 ? 31.280 8.690 25.325 1.00 24.19 1 THR B N 1
ATOM 1290 C CA . THR B 1 1 ? 30.117 8.464 26.231 1.00 23.89 1 THR B CA 1
ATOM 1291 C C . THR B 1 1 ? 30.353 7.291 27.172 1.00 24.14 1 THR B C 1
ATOM 1292 O O . THR B 1 1 ? 30.984 6.298 26.807 1.00 24.77 1 THR B O 1
ATOM 1296 N N . THR B 1 2 ? 29.843 7.421 28.389 1.00 23.20 2 THR B N 1
ATOM 1297 C CA . THR B 1 2 ? 29.947 6.368 29.383 1.00 21.74 2 THR B CA 1
ATOM 1298 C C . THR B 1 2 ? 28.686 6.377 30.235 1.00 22.90 2 THR B C 1
ATOM 1299 O O . THR B 1 2 ? 28.292 7.415 30.774 1.00 23.81 2 THR B O 1
ATOM 1303 N N . ILE B 1 3 ? 28.044 5.218 30.321 1.00 20.61 3 ILE B N 1
ATOM 1304 C CA . ILE B 1 3 ? 26.844 5.041 31.129 1.00 21.01 3 ILE B CA 1
ATOM 1305 C C . ILE B 1 3 ? 27.163 3.845 32.017 1.00 19.03 3 ILE B C 1
ATOM 1306 O O . ILE B 1 3 ? 27.538 2.788 31.519 1.00 19.04 3 ILE B O 1
ATOM 1311 N N . LEU B 1 4 ? 27.018 4.013 33.325 1.00 18.27 4 LEU B N 1
ATOM 1312 C CA . LEU B 1 4 ? 27.314 2.946 34.270 1.00 17.47 4 LEU B CA 1
ATOM 1313 C C . LEU B 1 4 ? 26.197 2.782 35.291 1.00 19.29 4 LEU B C 1
ATOM 1314 O O . LEU B 1 4 ? 25.638 3.766 35.767 1.00 20.67 4 LEU B O 1
ATOM 1319 N N . VAL B 1 5 ? 25.868 1.537 35.616 1.00 18.90 5 VAL B N 1
ATOM 1320 C CA . VAL B 1 5 ? 24.854 1.256 36.625 1.00 18.47 5 VAL B CA 1
ATOM 1321 C C . VAL B 1 5 ? 25.460 0.284 37.635 1.00 20.30 5 VAL B C 1
ATOM 1322 O O . VAL B 1 5 ? 26.163 -0.666 37.261 1.00 18.35 5 VAL B O 1
ATOM 1326 N N . VAL B 1 6 ? 25.210 0.544 38.914 1.00 19.85 6 VAL B N 1
ATOM 1327 C CA . VAL B 1 6 ? 25.719 -0.299 39.988 1.00 20.83 6 VAL B CA 1
ATOM 1328 C C . VAL B 1 6 ? 24.622 -0.567 41.013 1.00 22.64 6 VAL B C 1
ATOM 1329 O O . VAL B 1 6 ? 23.873 0.341 41.389 1.00 24.01 6 VAL B O 1
ATOM 1333 N N . ARG B 1 7 ? 24.533 -1.817 41.453 1.00 22.40 7 ARG B N 1
ATOM 1334 C CA . ARG B 1 7 ? 23.550 -2.222 42.449 1.00 23.05 7 ARG B CA 1
ATOM 1335 C C . ARG B 1 7 ? 24.299 -2.648 43.701 1.00 23.71 7 ARG B C 1
ATOM 1336 O O . ARG B 1 7 ? 25.250 -3.433 43.627 1.00 22.88 7 ARG B O 1
ATOM 1344 N N . ARG B 1 8 ? 23.876 -2.114 44.841 1.00 22.85 8 ARG B N 1
ATOM 1345 C CA . ARG B 1 8 ? 24.484 -2.438 46.124 1.00 26.18 8 ARG B CA 1
ATOM 1346 C C . ARG B 1 8 ? 23.582 -2.013 47.279 1.00 26.00 8 ARG B C 1
ATOM 1347 O O . ARG B 1 8 ? 23.074 -0.894 47.305 1.00 24.79 8 ARG B O 1
ATOM 1355 N N . ASN B 1 9 ? 23.386 -2.926 48.222 1.00 27.41 9 ASN B N 1
ATOM 1356 C CA . ASN B 1 9 ? 22.561 -2.672 49.396 1.00 30.27 9 ASN B CA 1
ATOM 1357 C C . ASN B 1 9 ? 21.136 -2.255 49.042 1.00 30.11 9 ASN B C 1
ATOM 1358 O O . ASN B 1 9 ? 20.621 -1.274 49.573 1.00 32.64 9 ASN B O 1
ATOM 1363 N N . GLY B 1 10 ? 20.504 -3.001 48.144 1.00 29.68 10 GLY B N 1
ATOM 1364 C CA . GLY B 1 10 ? 19.139 -2.697 47.754 1.00 30.18 10 GLY B CA 1
ATOM 1365 C C . GLY B 1 10 ? 18.939 -1.404 46.983 1.00 29.86 10 GLY B C 1
ATOM 1366 O O . GLY B 1 10 ? 17.802 -0.968 46.792 1.00 31.48 10 GLY B O 1
ATOM 1367 N N . GLN B 1 11 ? 20.029 -0.784 46.541 1.00 27.20 11 GLN B N 1
ATOM 1368 C CA . GLN B 1 11 ? 19.934 0.460 45.781 1.00 24.03 11 GLN B CA 1
ATOM 1369 C C . GLN B 1 11 ? 20.591 0.309 44.419 1.00 21.94 11 GLN B C 1
ATOM 1370 O O . GLN B 1 11 ? 21.692 -0.228 44.311 1.00 22.46 11 GLN B O 1
ATOM 1376 N N . THR B 1 12 ? 19.906 0.771 43.380 1.00 19.54 12 THR B N 1
ATOM 1377 C CA . THR B 1 12 ? 20.447 0.719 42.032 1.00 18.85 12 THR B CA 1
ATOM 1378 C C . THR B 1 12 ? 20.667 2.154 41.562 1.00 20.00 12 THR B C 1
ATOM 1379 O O . THR B 1 12 ? 19.731 2.957 41.490 1.00 21.64 12 THR B O 1
ATOM 1383 N N . VAL B 1 13 ? 21.923 2.461 41.255 1.00 18.76 13 VAL B N 1
ATOM 1384 C CA . VAL B 1 13 ? 22.335 3.793 40.822 1.00 19.42 13 VAL B CA 1
ATOM 1385 C C . VAL B 1 13 ? 22.945 3.780 39.416 1.00 19.02 13 VAL B C 1
ATOM 1386 O O . VAL B 1 13 ? 23.805 2.948 39.104 1.00 19.52 13 VAL B O 1
ATOM 1390 N N . MET B 1 14 ? 22.496 4.704 38.572 1.00 19.51 14 MET B N 1
ATOM 1391 C CA . MET B 1 14 ? 23.013 4.808 37.205 1.00 19.66 14 MET B CA 1
ATOM 1392 C C . MET B 1 14 ? 23.562 6.205 36.933 1.00 21.73 14 MET B C 1
ATOM 1393 O O . MET B 1 14 ? 22.910 7.208 37.235 1.00 22.14 14 MET B O 1
ATOM 1398 N N . GLY B 1 15 ? 24.764 6.265 36.365 1.00 20.96 15 GLY B N 1
ATOM 1399 C CA . GLY B 1 15 ? 25.367 7.545 36.040 1.00 21.35 15 GLY B CA 1
ATOM 1400 C C . GLY B 1 15 ? 25.751 7.650 34.569 1.00 22.70 15 GLY B C 1
ATOM 1401 O O . GLY B 1 15 ? 25.920 6.637 33.885 1.00 18.79 15 GLY B O 1
ATOM 1402 N N . GLY B 1 16 ? 25.872 8.882 34.080 1.00 23.41 16 GLY B N 1
ATOM 1403 C CA . GLY B 1 16 ? 26.253 9.118 32.696 1.00 22.92 16 GLY B CA 1
ATOM 1404 C C . GLY B 1 16 ? 27.025 10.425 32.598 1.00 23.04 16 GLY B C 1
ATOM 1405 O O . GLY B 1 16 ? 26.730 11.360 33.347 1.00 22.21 16 GLY B O 1
ATOM 1406 N N . ASP B 1 17 ? 28.013 10.500 31.705 1.00 19.46 17 ASP B N 1
ATOM 1407 C CA . ASP B 1 17 ? 28.791 11.736 31.551 1.00 20.12 17 ASP B CA 1
ATOM 1408 C C . ASP B 1 17 ? 27.973 12.737 30.726 1.00 19.84 17 ASP B C 1
ATOM 1409 O O . ASP B 1 17 ? 26.855 12.430 30.312 1.00 18.28 17 ASP B O 1
ATOM 1414 N N . GLY B 1 18 ? 28.520 13.926 30.477 1.00 20.56 18 GLY B N 1
ATOM 1415 C CA . GLY B 1 18 ? 27.760 14.916 29.727 1.00 19.05 18 GLY B CA 1
ATOM 1416 C C . GLY B 1 18 ? 28.349 15.381 28.412 1.00 20.82 18 GLY B C 1
ATOM 1417 O O . GLY B 1 18 ? 27.867 16.348 27.819 1.00 21.92 18 GLY B O 1
ATOM 1418 N N . GLN B 1 19 ? 29.366 14.682 27.927 1.00 19.90 19 GLN B N 1
ATOM 1419 C CA . GLN B 1 19 ? 30.024 15.083 26.689 1.00 19.75 19 GLN B CA 1
ATOM 1420 C C . GLN B 1 19 ? 29.341 14.646 25.396 1.00 21.01 19 GLN B C 1
ATOM 1421 O O . GLN B 1 19 ? 28.942 13.488 25.242 1.00 20.49 19 GLN B O 1
ATOM 1427 N N . VAL B 1 20 ? 29.208 15.595 24.472 1.00 20.30 20 VAL B N 1
ATOM 1428 C CA . VAL B 1 20 ? 28.619 15.345 23.159 1.00 20.13 20 VAL B CA 1
ATOM 1429 C C . VAL B 1 20 ? 29.687 15.764 22.157 1.00 21.42 20 VAL B C 1
ATOM 1430 O O . VAL B 1 20 ? 30.065 16.934 22.083 1.00 18.93 20 VAL B O 1
ATOM 1434 N N . THR B 1 21 ? 30.181 14.798 21.396 1.00 22.70 21 THR B N 1
ATOM 1435 C CA . THR B 1 21 ? 31.245 15.060 20.443 1.00 24.99 21 THR B CA 1
ATOM 1436 C C . THR B 1 21 ? 30.851 14.905 18.978 1.00 27.89 21 THR B C 1
ATOM 1437 O O . THR B 1 21 ? 30.146 13.969 18.601 1.00 28.00 21 THR B O 1
ATOM 1441 N N . PHE B 1 22 ? 31.322 15.845 18.167 1.00 30.10 22 PHE B N 1
ATOM 1442 C CA . PHE B 1 22 ? 31.085 15.853 16.728 1.00 34.07 22 PHE B CA 1
ATOM 1443 C C . PHE B 1 22 ? 32.473 15.913 16.114 1.00 33.62 22 PHE B C 1
ATOM 1444 O O . PHE B 1 22 ? 33.128 16.953 16.152 1.00 32.63 22 PHE B O 1
ATOM 1452 N N . GLY B 1 23 ? 32.926 14.797 15.557 1.00 34.77 23 GLY B N 1
ATOM 1453 C CA . GLY B 1 23 ? 34.255 14.772 14.977 1.00 34.01 23 GLY B CA 1
ATOM 1454 C C . GLY B 1 23 ? 35.248 14.793 16.120 1.00 33.37 23 GLY B C 1
ATOM 1455 O O . GLY B 1 23 ? 35.345 13.827 16.867 1.00 35.03 23 GLY B O 1
ATOM 1456 N N . SER B 1 24 ? 35.976 15.892 16.279 1.00 33.04 24 SER B N 1
ATOM 1457 C CA . SER B 1 24 ? 36.940 15.980 17.366 1.00 33.97 24 SER B CA 1
ATOM 1458 C C . SER B 1 24 ? 36.698 17.229 18.204 1.00 31.85 24 SER B C 1
ATOM 1459 O O . SER B 1 24 ? 37.610 17.732 18.857 1.00 31.78 24 SER B O 1
ATOM 1462 N N . THR B 1 25 ? 35.469 17.731 18.178 1.00 29.39 25 THR B N 1
ATOM 1463 C CA . THR B 1 25 ? 35.130 18.919 18.949 1.00 28.95 25 THR B CA 1
ATOM 1464 C C . THR B 1 25 ? 33.950 18.642 19.863 1.00 27.13 25 THR B C 1
ATOM 1465 O O . THR B 1 25 ? 33.008 17.943 19.482 1.00 27.44 25 THR B O 1
ATOM 1469 N N . VAL B 1 26 ? 34.012 19.188 21.073 1.00 24.53 26 VAL B N 1
ATOM 1470 C CA . VAL B 1 26 ? 32.949 19.015 22.049 1.00 22.90 26 VAL B CA 1
ATOM 1471 C C . VAL B 1 26 ? 31.893 20.082 21.785 1.00 23.73 26 VAL B C 1
ATOM 1472 O O . VAL B 1 26 ? 32.195 21.273 21.807 1.00 23.10 26 VAL B O 1
ATOM 1476 N N . LEU B 1 27 ? 30.658 19.657 21.534 1.00 22.89 27 LEU B N 1
ATOM 1477 C CA . LEU B 1 27 ? 29.577 20.601 21.275 1.00 23.12 27 LEU B CA 1
ATOM 1478 C C . LEU B 1 27 ? 28.825 20.960 22.554 1.00 23.05 27 LEU B C 1
ATOM 1479 O O . LEU B 1 27 ? 28.289 22.063 22.683 1.00 22.57 27 LEU B O 1
ATOM 1484 N N . LYS B 1 28 ? 28.802 20.025 23.499 1.00 20.65 28 LYS B N 1
ATOM 1485 C CA . LYS B 1 28 ? 28.097 20.213 24.765 1.00 20.92 28 LYS B CA 1
ATOM 1486 C C . LYS B 1 28 ? 28.785 19.372 25.838 1.00 18.77 28 LYS B C 1
ATOM 1487 O O . LYS B 1 28 ? 29.246 18.268 25.556 1.00 19.32 28 LYS B O 1
ATOM 1493 N N . GLY B 1 29 ? 28.852 19.893 27.061 1.00 18.28 29 GLY B N 1
ATOM 1494 C CA . GLY B 1 29 ? 29.499 19.161 28.138 1.00 17.93 29 GLY B CA 1
ATOM 1495 C C . GLY B 1 29 ? 28.625 18.773 29.325 1.00 19.52 29 GLY B C 1
ATOM 1496 O O . GLY B 1 29 ? 29.100 18.118 30.255 1.00 19.22 29 GLY B O 1
ATOM 1497 N N . ASN B 1 30 ? 27.354 19.165 29.307 1.00 20.62 30 ASN B N 1
ATOM 1498 C CA . ASN B 1 30 ? 26.449 18.845 30.411 1.00 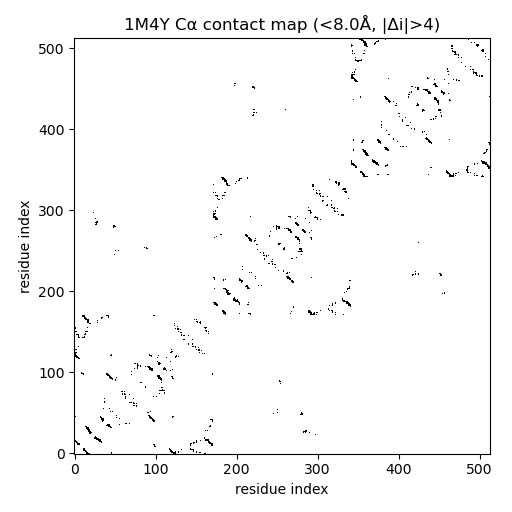21.47 30 ASN B CA 1
ATOM 1499 C C . ASN B 1 30 ? 25.238 18.037 29.959 1.00 21.97 30 ASN B C 1
ATOM 1500 O O . ASN B 1 30 ? 24.134 18.204 30.487 1.00 20.72 30 ASN B O 1
ATOM 1505 N N . ALA B 1 31 ? 25.446 17.157 28.986 1.00 20.70 31 ALA B N 1
ATOM 1506 C CA . ALA B 1 31 ? 24.362 16.330 28.485 1.00 21.83 31 ALA B CA 1
ATOM 1507 C C . ALA B 1 31 ? 23.797 15.461 29.604 1.00 23.20 31 ALA B C 1
ATOM 1508 O O . ALA B 1 31 ? 24.501 15.104 30.550 1.00 22.77 31 ALA B O 1
ATOM 1510 N N . ARG B 1 32 ? 22.516 15.136 29.482 1.00 23.52 32 ARG B N 1
ATOM 1511 C CA . ARG B 1 32 ? 21.818 14.297 30.445 1.00 26.82 32 ARG B CA 1
ATOM 1512 C C . ARG B 1 32 ? 21.497 13.008 29.684 1.00 24.51 32 ARG B C 1
ATOM 1513 O O . ARG B 1 32 ? 20.518 12.938 28.947 1.00 24.55 32 ARG B O 1
ATOM 1521 N N . LYS B 1 33 ? 22.340 11.999 29.857 1.00 24.95 33 LYS B N 1
ATOM 1522 C CA . LYS B 1 33 ? 22.180 10.732 29.152 1.00 25.66 33 LYS B CA 1
ATOM 1523 C C . LYS B 1 33 ? 21.442 9.661 29.953 1.00 27.33 33 LYS B C 1
ATOM 1524 O O . LYS B 1 33 ? 21.343 8.511 29.519 1.00 26.95 33 LYS B O 1
ATOM 1530 N N . VAL B 1 34 ? 20.932 10.038 31.121 1.00 26.77 34 VAL B N 1
ATOM 1531 C CA . VAL B 1 34 ? 20.206 9.106 31.971 1.00 29.27 34 VAL B CA 1
ATOM 1532 C C . VAL B 1 34 ? 18.836 9.670 32.327 1.00 30.91 34 VAL B C 1
ATOM 1533 O O . VAL B 1 34 ? 18.730 10.782 32.849 1.00 31.87 34 VAL B O 1
ATOM 1537 N N . ARG B 1 35 ? 17.796 8.895 32.039 1.00 31.54 35 ARG B N 1
ATOM 1538 C CA . ARG B 1 35 ? 16.419 9.299 32.311 1.00 33.83 35 ARG B CA 1
ATOM 1539 C C . ARG B 1 35 ? 15.713 8.265 33.187 1.00 34.59 35 ARG B C 1
ATOM 1540 O O . ARG B 1 35 ? 16.249 7.187 33.468 1.00 33.03 35 ARG B O 1
ATOM 1548 N N . LYS B 1 36 ? 14.501 8.603 33.609 1.00 33.81 36 LYS B N 1
ATOM 1549 C CA . LYS B 1 36 ? 13.695 7.701 34.418 1.00 34.84 36 LYS B CA 1
ATOM 1550 C C . LYS B 1 36 ? 12.425 7.374 33.653 1.00 34.58 36 LYS B C 1
ATOM 1551 O O . LYS B 1 36 ? 11.775 8.265 33.101 1.00 32.73 36 LYS B O 1
ATOM 1557 N N . LEU B 1 37 ? 12.088 6.090 33.618 1.00 34.66 37 LEU B N 1
ATOM 1558 C CA . LEU B 1 37 ? 10.903 5.606 32.921 1.00 34.58 37 LEU B CA 1
ATOM 1559 C C . LEU B 1 37 ? 10.039 4.758 33.856 1.00 34.57 37 LEU B C 1
ATOM 1560 O O . LEU B 1 37 ? 10.374 4.571 35.028 1.00 32.50 37 LEU B O 1
ATOM 1565 N N . GLY B 1 38 ? 8.929 4.249 33.329 1.00 35.06 38 GLY B N 1
ATOM 1566 C CA . GLY B 1 38 ? 8.041 3.416 34.123 1.00 36.42 38 GLY B CA 1
ATOM 1567 C C . GLY B 1 38 ? 7.606 4.051 35.429 1.00 37.66 38 GLY B C 1
ATOM 1568 O O . GLY B 1 38 ? 7.668 3.416 36.483 1.00 37.81 38 GLY B O 1
ATOM 1569 N N . GLU B 1 39 ? 7.167 5.306 35.358 1.00 38.62 39 GLU B N 1
ATOM 1570 C CA . GLU B 1 39 ? 6.713 6.041 36.534 1.00 40.18 39 GLU B CA 1
ATOM 1571 C C . GLU B 1 39 ? 7.792 6.162 37.608 1.00 38.91 39 GLU B C 1
ATOM 1572 O O . GLU B 1 39 ? 7.534 5.946 38.792 1.00 39.47 39 GLU B O 1
ATOM 1578 N N . GLY B 1 40 ? 9.003 6.506 37.182 1.00 37.05 40 GLY B N 1
ATOM 1579 C CA . GLY B 1 40 ? 10.103 6.675 38.112 1.00 34.83 40 GLY B CA 1
ATOM 1580 C C . GLY B 1 40 ? 10.595 5.401 38.774 1.00 34.26 40 GLY B C 1
ATOM 1581 O O . GLY B 1 40 ? 11.221 5.457 39.833 1.00 34.21 40 GLY B O 1
ATOM 1582 N N . LYS B 1 41 ? 10.323 4.255 38.158 1.00 31.61 41 LYS B N 1
ATOM 1583 C CA . LYS B 1 41 ? 10.757 2.982 38.719 1.00 31.34 41 LYS B CA 1
ATOM 1584 C C . LYS B 1 41 ? 11.882 2.335 37.913 1.00 28.53 41 LYS B C 1
ATOM 1585 O O . LYS B 1 41 ? 12.574 1.446 38.411 1.00 26.38 41 LYS B O 1
ATOM 1591 N N . VAL B 1 42 ? 12.066 2.784 36.675 1.00 26.39 42 VAL B N 1
ATOM 1592 C CA . VAL B 1 42 ? 13.096 2.225 35.805 1.00 25.05 42 VAL B CA 1
ATOM 1593 C C . VAL B 1 42 ? 14.133 3.255 35.339 1.00 25.20 42 VAL B C 1
ATOM 1594 O O . VAL B 1 42 ? 13.779 4.333 34.861 1.00 27.11 42 VAL B O 1
ATOM 1598 N N . LEU B 1 43 ? 15.411 2.916 35.475 1.00 22.22 43 LEU B N 1
ATOM 1599 C CA . LEU B 1 43 ? 16.489 3.801 35.033 1.00 21.31 43 LEU B CA 1
ATOM 1600 C C . LEU B 1 43 ? 16.780 3.476 33.572 1.00 21.22 43 LEU B C 1
ATOM 1601 O O . LEU B 1 43 ? 16.798 2.307 33.178 1.00 18.69 43 LEU B O 1
ATOM 1606 N N . ALA B 1 44 ? 16.999 4.506 32.763 1.00 19.27 44 ALA B N 1
ATOM 1607 C CA . ALA B 1 44 ? 17.271 4.294 31.350 1.00 20.19 44 ALA B CA 1
ATOM 1608 C C . ALA B 1 44 ? 18.393 5.187 30.850 1.00 21.28 44 ALA B C 1
ATOM 1609 O O . ALA B 1 44 ? 18.285 6.415 30.891 1.00 22.14 44 ALA B O 1
ATOM 1611 N N . GLY B 1 45 ? 19.472 4.561 30.386 1.00 19.65 45 GLY B N 1
ATOM 1612 C CA . GLY B 1 45 ? 20.607 5.309 29.875 1.00 20.38 45 GLY B CA 1
ATOM 1613 C C . GLY B 1 45 ? 20.793 5.031 28.397 1.00 23.05 45 GLY B C 1
ATOM 1614 O O . GLY B 1 45 ? 20.373 3.980 27.903 1.00 20.23 45 GLY B O 1
ATOM 1615 N N . PHE B 1 46 ? 21.438 5.947 27.683 1.00 23.08 46 PHE B N 1
ATOM 1616 C CA . PHE B 1 46 ? 21.621 5.746 26.253 1.00 25.84 46 PHE B CA 1
ATOM 1617 C C . PHE B 1 46 ? 22.883 6.346 25.644 1.00 27.60 46 PHE B C 1
ATOM 1618 O O . PHE B 1 46 ? 23.326 7.432 26.015 1.00 26.91 46 PHE B O 1
ATOM 1626 N N . ALA B 1 47 ? 23.449 5.617 24.692 1.00 29.58 47 ALA B N 1
ATOM 1627 C CA . ALA B 1 47 ? 24.617 6.074 23.961 1.00 30.02 47 ALA B CA 1
ATOM 1628 C C . ALA B 1 47 ? 24.045 6.291 22.563 1.00 32.46 47 ALA B C 1
ATOM 1629 O O . ALA B 1 47 ? 23.667 5.333 21.883 1.00 32.91 47 ALA B O 1
ATOM 1631 N N . GLY B 1 48 ? 23.946 7.551 22.155 1.00 31.75 48 GLY B N 1
ATOM 1632 C CA . GLY B 1 48 ? 23.391 7.865 20.852 1.00 32.38 48 GLY B CA 1
ATOM 1633 C C . GLY B 1 48 ? 22.668 9.201 20.871 1.00 33.04 48 GLY B C 1
ATOM 1634 O O . GLY B 1 48 ? 22.659 9.892 21.890 1.00 31.09 48 GLY B O 1
ATOM 1635 N N . SER B 1 49 ? 22.053 9.565 19.750 1.00 34.01 49 SER B N 1
ATOM 1636 C CA . SER B 1 49 ? 21.349 10.837 19.646 1.00 35.09 49 SER B CA 1
ATOM 1637 C C . SER B 1 49 ? 20.100 10.883 20.516 1.00 36.14 49 SER B C 1
ATOM 1638 O O . SER B 1 49 ? 19.508 9.854 20.844 1.00 35.81 49 SER B O 1
ATOM 1641 N N . VAL B 1 50 ? 19.704 12.096 20.879 1.00 36.43 50 VAL B N 1
ATOM 1642 C CA . VAL B 1 50 ? 18.537 12.315 21.718 1.00 37.58 50 VAL B CA 1
ATOM 1643 C C . VAL B 1 50 ? 17.249 11.787 21.092 1.00 37.01 50 VAL B C 1
ATOM 1644 O O . VAL B 1 50 ? 16.516 11.031 21.722 1.00 36.90 50 VAL B O 1
ATOM 1648 N N . ALA B 1 51 ? 16.978 12.184 19.852 1.00 37.00 51 ALA B N 1
ATOM 1649 C CA . ALA B 1 51 ? 15.763 11.758 19.162 1.00 36.70 51 ALA B CA 1
ATOM 1650 C C . ALA B 1 51 ? 15.635 10.239 19.039 1.00 35.43 51 ALA B C 1
ATOM 1651 O O . ALA B 1 51 ? 14.552 9.692 19.235 1.00 35.53 51 ALA B O 1
ATOM 1653 N N . ASP B 1 52 ? 16.730 9.563 18.705 1.00 35.03 52 ASP B N 1
ATOM 1654 C CA . ASP B 1 52 ? 16.710 8.107 18.573 1.00 36.25 52 ASP B CA 1
ATOM 1655 C C . ASP B 1 52 ? 16.317 7.481 19.909 1.00 36.37 52 ASP B C 1
ATOM 1656 O O . ASP B 1 52 ? 15.389 6.673 19.983 1.00 36.13 52 ASP B O 1
ATOM 1661 N N . ALA B 1 53 ? 17.020 7.877 20.964 1.00 36.92 53 ALA B N 1
ATOM 1662 C CA . ALA B 1 53 ? 16.761 7.366 22.305 1.00 38.23 53 ALA B CA 1
ATOM 1663 C C . 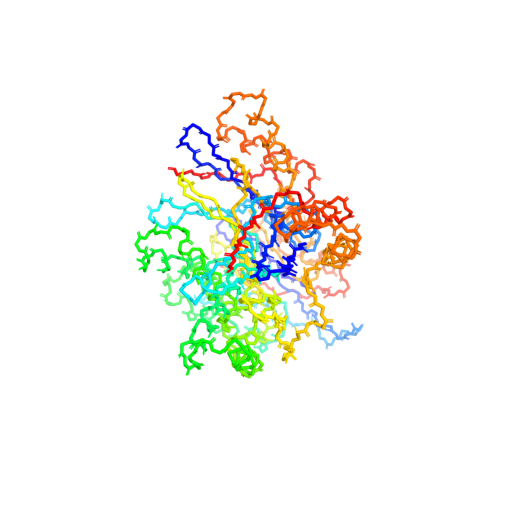ALA B 1 53 ? 15.320 7.622 22.734 1.00 38.90 53 ALA B C 1
ATOM 1664 O O . ALA B 1 53 ? 14.648 6.727 23.245 1.00 39.63 53 ALA B O 1
ATOM 1666 N N . MET B 1 54 ? 14.857 8.852 22.526 1.00 39.88 54 MET B N 1
ATOM 1667 C CA . MET B 1 54 ? 13.501 9.245 22.894 1.00 40.12 54 MET B CA 1
ATOM 1668 C C . MET B 1 54 ? 12.456 8.348 22.240 1.00 38.00 54 MET B C 1
ATOM 1669 O O . MET B 1 54 ? 11.533 7.872 22.900 1.00 37.36 54 MET B O 1
ATOM 1674 N N . THR B 1 55 ? 12.598 8.127 20.938 1.00 37.12 55 THR B N 1
ATOM 1675 C CA . THR B 1 55 ? 11.665 7.276 20.210 1.00 36.80 55 THR B CA 1
ATOM 1676 C C . THR B 1 55 ? 11.689 5.861 20.791 1.00 36.97 55 THR B C 1
ATOM 1677 O O . THR B 1 55 ? 10.644 5.232 20.956 1.00 36.89 55 THR B O 1
ATOM 1681 N N . LEU B 1 56 ? 12.886 5.366 21.103 1.00 35.75 56 LEU B N 1
ATOM 1682 C CA . LEU B 1 56 ? 13.031 4.029 21.667 1.00 35.07 56 LEU B CA 1
ATOM 1683 C C . LEU B 1 56 ? 12.438 3.983 23.063 1.00 34.90 56 LEU B C 1
ATOM 1684 O O . LEU B 1 56 ? 11.756 3.022 23.420 1.00 34.29 56 LEU B O 1
ATOM 1689 N N . PHE B 1 57 ? 12.697 5.021 23.852 1.00 35.75 57 PHE B N 1
ATOM 1690 C CA . PHE B 1 57 ? 12.160 5.078 25.204 1.00 36.71 57 PHE B CA 1
ATOM 1691 C C . PHE B 1 57 ? 10.634 5.092 25.164 1.00 36.83 57 PHE B C 1
ATOM 1692 O O . PHE B 1 57 ? 9.977 4.495 26.017 1.00 37.10 57 PHE B O 1
ATOM 1700 N N . ASP B 1 58 ? 10.071 5.782 24.177 1.00 37.70 58 ASP B N 1
ATOM 1701 C CA . ASP B 1 58 ? 8.620 5.838 24.050 1.00 38.10 58 ASP B CA 1
ATOM 1702 C C . ASP B 1 58 ? 8.090 4.424 23.846 1.00 37.50 58 ASP B C 1
ATOM 1703 O O . ASP B 1 58 ? 7.136 4.012 24.503 1.00 37.69 58 ASP B O 1
ATOM 1708 N N . ARG B 1 59 ? 8.720 3.680 22.940 1.00 35.92 59 ARG B N 1
ATOM 1709 C CA . ARG B 1 59 ? 8.293 2.315 22.659 1.00 36.57 59 ARG B CA 1
ATOM 1710 C C . ARG B 1 59 ? 8.521 1.427 23.877 1.00 34.80 59 ARG B C 1
ATOM 1711 O O . ARG B 1 59 ? 7.763 0.489 24.121 1.00 34.37 59 ARG B O 1
ATOM 1719 N N . PHE B 1 60 ? 9.564 1.726 24.644 1.00 34.34 60 PHE B N 1
ATOM 1720 C CA . PHE B 1 60 ? 9.863 0.943 25.837 1.00 34.73 60 PHE B CA 1
ATOM 1721 C C . PHE B 1 60 ? 8.793 1.205 26.894 1.00 34.45 60 PHE B C 1
ATOM 1722 O O . PHE B 1 60 ? 8.325 0.278 27.554 1.00 32.70 60 PHE B O 1
ATOM 1730 N N . GLU B 1 61 ? 8.415 2.472 27.049 1.00 36.63 61 GLU B N 1
ATOM 1731 C CA . GLU B 1 61 ? 7.375 2.859 28.007 1.00 38.21 61 GLU B CA 1
ATOM 1732 C C . GLU B 1 61 ? 6.120 2.065 27.677 1.00 36.72 61 GLU B C 1
ATOM 1733 O O . GLU B 1 61 ? 5.470 1.502 28.557 1.00 37.50 61 GLU B O 1
ATOM 1739 N N . ALA B 1 62 ? 5.781 2.035 26.394 1.00 35.01 62 ALA B N 1
ATOM 1740 C CA . ALA B 1 62 ? 4.605 1.310 25.938 1.00 36.05 62 ALA B CA 1
ATOM 1741 C C . ALA B 1 62 ? 4.699 -0.155 26.345 1.00 35.61 62 ALA B C 1
ATOM 1742 O O . ALA B 1 62 ? 3.758 -0.704 26.919 1.00 35.92 62 ALA B O 1
ATOM 1744 N N . LYS B 1 63 ? 5.837 -0.782 26.054 1.00 35.31 63 LYS B N 1
ATOM 1745 C CA . LYS B 1 63 ? 6.042 -2.189 26.388 1.00 34.92 63 LYS B CA 1
ATOM 1746 C C . LYS B 1 63 ? 5.913 -2.456 27.883 1.00 35.16 63 LYS B C 1
ATOM 1747 O O . LYS B 1 63 ? 5.386 -3.493 28.290 1.00 34.15 63 LYS B O 1
ATOM 1753 N N . LEU B 1 64 ? 6.407 -1.533 28.701 1.00 35.57 64 LEU B N 1
ATOM 1754 C CA . LEU B 1 64 ? 6.317 -1.697 30.148 1.00 36.87 64 LEU B CA 1
ATOM 1755 C C . LEU B 1 64 ? 4.853 -1.756 30.572 1.00 38.44 64 LEU B C 1
ATOM 1756 O O . LEU B 1 64 ? 4.466 -2.601 31.381 1.00 37.65 64 LEU B O 1
ATOM 1761 N N . ARG B 1 65 ? 4.045 -0.857 30.017 1.00 40.03 65 ARG B N 1
ATOM 1762 C CA . ARG B 1 65 ? 2.620 -0.806 30.336 1.00 42.89 65 ARG B CA 1
ATOM 1763 C C . ARG B 1 65 ? 1.933 -2.092 29.890 1.00 43.03 65 ARG B C 1
ATOM 1764 O O . ARG B 1 65 ? 1.200 -2.716 30.656 1.00 43.65 65 ARG B O 1
ATOM 1772 N N . GLU B 1 66 ? 2.182 -2.484 28.646 1.00 42.87 66 GLU B N 1
ATOM 1773 C CA . GLU B 1 66 ? 1.576 -3.680 28.083 1.00 42.86 66 GLU B CA 1
ATOM 1774 C C . GLU B 1 66 ? 1.842 -4.961 28.863 1.00 43.98 66 GLU B C 1
ATOM 1775 O O . GLU B 1 66 ? 0.935 -5.775 29.040 1.00 44.40 66 GLU B O 1
ATOM 1781 N N . TRP B 1 67 ? 3.068 -5.149 29.343 1.00 43.95 67 TRP B N 1
ATOM 1782 C CA . TRP B 1 67 ? 3.384 -6.374 30.066 1.00 44.55 67 TRP B CA 1
ATOM 1783 C C . TRP B 1 67 ? 3.418 -6.275 31.586 1.00 45.22 67 TRP B C 1
ATOM 1784 O O . TRP B 1 67 ? 4.192 -6.965 32.249 1.00 44.60 67 TRP B O 1
ATOM 1795 N N . GLY B 1 68 ? 2.559 -5.419 32.129 1.00 46.31 68 GLY B N 1
ATOM 1796 C CA . GLY B 1 68 ? 2.458 -5.254 33.569 1.00 46.87 68 GLY B CA 1
ATOM 1797 C C . GLY B 1 68 ? 3.703 -4.872 34.346 1.00 46.21 68 GLY B C 1
ATOM 1798 O O . GLY B 1 68 ? 3.877 -5.311 35.483 1.00 48.10 68 GLY B O 1
ATOM 1799 N N . GLY B 1 69 ? 4.567 -4.059 33.749 1.00 44.49 69 GLY B N 1
ATOM 1800 C CA . GLY B 1 69 ? 5.770 -3.636 34.442 1.00 41.52 69 GLY B CA 1
ATOM 1801 C C . GLY B 1 69 ? 6.886 -4.663 34.504 1.00 39.18 69 GLY B C 1
ATOM 1802 O O . GLY B 1 69 ? 7.847 -4.483 35.252 1.00 39.17 69 GLY B O 1
ATOM 1803 N N . ASN B 1 70 ? 6.762 -5.739 33.733 1.00 36.55 70 ASN B N 1
ATOM 1804 C CA . ASN B 1 70 ? 7.789 -6.777 33.703 1.00 34.86 70 ASN B CA 1
ATOM 1805 C C . ASN B 1 70 ? 8.970 -6.241 32.891 1.00 32.61 70 ASN B C 1
ATOM 1806 O O . ASN B 1 70 ? 8.907 -6.176 31.663 1.00 32.12 70 ASN B O 1
ATOM 1811 N N . LEU B 1 71 ? 10.044 -5.858 33.574 1.00 29.69 71 LEU B N 1
ATOM 1812 C CA . LEU B 1 71 ? 11.210 -5.307 32.888 1.00 29.30 71 LEU B CA 1
ATOM 1813 C C . LEU B 1 71 ? 11.806 -6.273 31.876 1.00 26.03 71 LEU B C 1
ATOM 1814 O O . LEU B 1 71 ? 12.089 -5.893 30.740 1.00 24.99 71 LEU B O 1
ATOM 1819 N N . THR B 1 72 ? 11.996 -7.522 32.291 1.00 26.22 72 THR B N 1
ATOM 1820 C CA . THR B 1 72 ? 12.563 -8.539 31.414 1.00 24.23 72 THR B CA 1
ATOM 1821 C C . THR B 1 72 ? 11.741 -8.695 30.139 1.00 26.21 72 THR B C 1
ATOM 1822 O O . THR B 1 72 ? 12.282 -8.657 29.033 1.00 26.19 72 THR B O 1
ATOM 1826 N N . LYS B 1 73 ? 10.431 -8.865 30.298 1.00 26.98 73 LYS B N 1
ATOM 1827 C CA . LYS B 1 73 ? 9.536 -9.033 29.154 1.00 27.18 73 LYS B CA 1
ATOM 1828 C C . LYS B 1 73 ? 9.517 -7.782 28.281 1.00 26.56 73 LYS B C 1
ATOM 1829 O O . LYS B 1 73 ? 9.546 -7.867 27.052 1.00 26.98 73 LYS B O 1
ATOM 1835 N N . ALA B 1 74 ? 9.466 -6.620 28.921 1.00 24.76 74 ALA B N 1
ATOM 1836 C CA . ALA B 1 74 ? 9.441 -5.359 28.194 1.00 24.88 74 ALA B CA 1
ATOM 1837 C C . ALA B 1 74 ? 10.699 -5.176 27.348 1.00 24.20 74 ALA B C 1
ATOM 1838 O O . ALA B 1 74 ? 10.625 -4.714 26.209 1.00 23.46 74 ALA B O 1
ATOM 1840 N N . ALA B 1 75 ? 11.850 -5.539 27.910 1.00 23.84 75 ALA B N 1
ATOM 1841 C CA . ALA B 1 75 ? 13.126 -5.404 27.207 1.00 24.37 75 ALA B CA 1
ATOM 1842 C C . ALA B 1 75 ? 13.196 -6.306 25.977 1.00 25.49 75 ALA B C 1
ATOM 1843 O O . ALA B 1 75 ? 13.643 -5.880 24.909 1.00 24.11 75 ALA B O 1
ATOM 1845 N N . VAL B 1 76 ? 12.759 -7.553 26.132 1.00 25.82 76 VAL B N 1
ATOM 1846 C CA . VAL B 1 76 ? 12.765 -8.498 25.025 1.00 27.03 76 VAL B CA 1
ATOM 1847 C C . VAL B 1 76 ? 11.836 -8.015 23.911 1.00 26.55 76 VAL B C 1
ATOM 1848 O O . VAL B 1 76 ? 12.207 -8.036 22.740 1.00 27.81 76 VAL B O 1
ATOM 1852 N N . GLU B 1 77 ? 10.634 -7.573 24.275 1.00 26.61 77 GLU B N 1
ATOM 1853 C CA . GLU B 1 77 ? 9.675 -7.110 23.273 1.00 27.27 77 GLU B CA 1
ATOM 1854 C C . GLU B 1 77 ? 10.140 -5.856 22.536 1.00 27.56 77 GLU B C 1
ATOM 1855 O O . GLU B 1 77 ? 9.843 -5.679 21.352 1.00 26.09 77 GLU B O 1
ATOM 1861 N N . LEU B 1 78 ? 10.873 -4.990 23.232 1.00 26.21 78 LEU B N 1
ATOM 1862 C CA . LEU B 1 78 ? 11.405 -3.783 22.607 1.00 24.37 78 LEU B CA 1
ATOM 1863 C C . LEU B 1 78 ? 12.474 -4.208 21.607 1.00 24.76 78 LEU B C 1
ATOM 1864 O O . LEU B 1 78 ? 12.517 -3.715 20.481 1.00 23.50 78 LEU B O 1
ATOM 1869 N N . ALA B 1 79 ? 13.342 -5.125 22.033 1.00 24.36 79 ALA B N 1
ATOM 1870 C CA . ALA B 1 79 ? 14.407 -5.626 21.172 1.00 24.05 79 ALA B CA 1
ATOM 1871 C C . ALA B 1 79 ? 13.808 -6.167 19.878 1.00 24.17 79 ALA B C 1
ATOM 1872 O O . ALA B 1 79 ? 14.323 -5.907 18.793 1.00 24.66 79 ALA B O 1
ATOM 1874 N N . LYS B 1 80 ? 12.714 -6.914 19.994 1.00 27.39 80 LYS B N 1
ATOM 1875 C CA . LYS B 1 80 ? 12.056 -7.476 18.816 1.00 29.23 80 LYS B CA 1
ATOM 1876 C C . LYS B 1 80 ? 11.596 -6.371 17.867 1.00 29.76 80 LYS B C 1
ATOM 1877 O O . LYS B 1 80 ? 11.875 -6.418 16.670 1.00 29.19 80 LYS B O 1
ATOM 1883 N N . ASP B 1 81 ? 10.886 -5.383 18.405 1.00 29.91 81 ASP B N 1
ATOM 1884 C CA . ASP B 1 81 ? 10.390 -4.262 17.605 1.00 31.33 81 ASP B CA 1
ATOM 1885 C C . ASP B 1 81 ? 11.525 -3.478 16.964 1.00 31.18 81 ASP B C 1
ATOM 1886 O O . ASP B 1 81 ? 11.499 -3.192 15.766 1.00 30.35 81 ASP B O 1
ATOM 1891 N N . TRP B 1 82 ? 12.515 -3.132 17.779 1.00 29.38 82 TRP B N 1
ATOM 1892 C CA . TRP B 1 82 ? 13.675 -2.378 17.329 1.00 29.83 82 TRP B CA 1
ATOM 1893 C C . TRP B 1 82 ? 14.331 -3.090 16.145 1.00 30.83 82 TRP B C 1
ATOM 1894 O O . TRP B 1 82 ? 14.828 -2.453 15.213 1.00 29.58 82 TRP B O 1
ATOM 1905 N N . ARG B 1 83 ? 14.309 -4.419 16.198 1.00 32.34 83 ARG B N 1
ATOM 1906 C CA . ARG B 1 83 ? 14.908 -5.275 15.178 1.00 34.75 83 ARG B CA 1
ATOM 1907 C C . ARG B 1 83 ? 14.151 -5.338 13.858 1.00 37.56 83 ARG B C 1
ATOM 1908 O O . ARG B 1 83 ? 14.757 -5.285 12.791 1.00 38.43 83 ARG B O 1
ATOM 1916 N N . THR B 1 84 ? 12.829 -5.442 13.935 1.00 41.23 84 THR B N 1
ATOM 1917 C CA . THR B 1 84 ? 11.999 -5.569 12.745 1.00 45.14 84 THR B CA 1
ATOM 1918 C C . THR B 1 84 ? 11.204 -4.346 12.282 1.00 47.85 84 THR B C 1
ATOM 1919 O O . THR B 1 84 ? 10.983 -4.172 11.083 1.00 48.80 84 THR B O 1
ATOM 1923 N N . ASP B 1 85 ? 10.763 -3.504 13.210 1.00 49.51 85 ASP B N 1
ATOM 1924 C CA . ASP B 1 85 ? 9.995 -2.325 12.822 1.00 52.61 85 ASP B CA 1
ATOM 1925 C C . ASP B 1 85 ? 10.816 -1.429 11.894 1.00 54.45 85 ASP B C 1
ATOM 1926 O O . ASP B 1 85 ? 11.890 -0.955 12.263 1.00 55.34 85 ASP B O 1
ATOM 1931 N N . ARG B 1 86 ? 10.300 -1.206 10.688 1.00 55.76 86 ARG B N 1
ATOM 1932 C CA . ARG B 1 86 ? 10.974 -0.379 9.689 1.00 57.43 86 ARG B CA 1
ATOM 1933 C C . ARG B 1 86 ? 11.407 0.994 10.196 1.00 56.20 86 ARG B C 1
ATOM 1934 O O . ARG B 1 86 ? 12.388 1.561 9.713 1.00 56.21 86 ARG B O 1
ATOM 1942 N N . VAL B 1 87 ? 10.675 1.528 11.166 1.00 54.46 87 VAL B N 1
ATOM 1943 C CA . VAL B 1 87 ? 11.004 2.831 11.728 1.00 53.66 87 VAL B CA 1
ATOM 1944 C C . VAL B 1 87 ? 12.181 2.731 12.697 1.00 52.56 87 VAL B C 1
ATOM 1945 O O . VAL B 1 87 ? 13.256 3.281 12.447 1.00 51.39 87 VAL B O 1
ATOM 1949 N N . LEU B 1 88 ? 11.965 2.019 13.800 1.00 51.14 88 LEU B N 1
ATOM 1950 C CA . LEU B 1 88 ? 12.983 1.838 14.829 1.00 49.74 88 LEU B CA 1
ATOM 1951 C C . LEU B 1 88 ? 14.278 1.230 14.296 1.00 49.76 88 LEU B C 1
ATOM 1952 O O . LEU B 1 88 ? 15.366 1.547 14.778 1.00 47.47 88 LEU B O 1
ATOM 1957 N N . ARG B 1 89 ? 14.158 0.356 13.302 1.00 50.49 89 ARG B N 1
ATOM 1958 C CA . ARG B 1 89 ? 15.324 -0.305 12.726 1.00 52.36 89 ARG B CA 1
ATOM 1959 C C . ARG B 1 89 ? 16.328 0.696 12.165 1.00 53.07 89 ARG B C 1
ATOM 1960 O O . ARG B 1 89 ? 17.504 0.376 11.998 1.00 53.30 89 ARG B O 1
ATOM 1968 N N . ARG B 1 90 ? 15.860 1.908 11.883 1.00 53.62 90 ARG B N 1
ATOM 1969 C CA . ARG B 1 90 ? 16.723 2.951 11.345 1.00 55.24 90 ARG B CA 1
ATOM 1970 C C . ARG B 1 90 ? 17.430 3.710 12.465 1.00 54.54 90 ARG B C 1
ATOM 1971 O O . ARG B 1 90 ? 18.393 4.435 12.220 1.00 54.92 90 ARG B O 1
ATOM 1979 N N . LEU B 1 91 ? 16.946 3.540 13.693 1.00 53.29 91 LEU B N 1
ATOM 1980 C CA . LEU B 1 91 ? 17.535 4.208 14.852 1.00 52.74 91 LEU B CA 1
ATOM 1981 C C . LEU B 1 91 ? 18.857 3.565 15.265 1.00 52.19 91 LEU B C 1
ATOM 1982 O O . LEU B 1 91 ? 18.968 2.339 15.344 1.00 53.10 91 LEU B O 1
ATOM 1987 N N . GLU B 1 92 ? 19.854 4.402 15.536 1.00 49.99 92 GLU B N 1
ATOM 1988 C CA . GLU B 1 92 ? 21.173 3.925 15.930 1.00 48.20 92 GLU B CA 1
ATOM 1989 C C . GLU B 1 92 ? 21.520 4.384 17.340 1.00 45.90 92 GLU B C 1
ATOM 1990 O O . GLU B 1 92 ? 21.768 5.567 17.576 1.00 47.37 92 GLU B O 1
ATOM 1996 N N . ALA B 1 93 ? 21.544 3.441 18.273 1.00 41.63 93 ALA B N 1
ATOM 1997 C CA . ALA B 1 93 ? 21.858 3.745 19.662 1.00 37.70 93 ALA B CA 1
ATOM 1998 C C . ALA B 1 93 ? 21.988 2.449 20.451 1.00 34.72 93 ALA B C 1
ATOM 1999 O O . ALA B 1 93 ? 21.664 1.374 19.953 1.00 33.57 93 ALA B O 1
ATOM 2001 N N . LEU B 1 94 ? 22.480 2.563 21.677 1.00 31.62 94 LEU B N 1
ATOM 2002 C CA . LEU B 1 94 ? 22.637 1.418 22.557 1.00 26.50 94 LEU B CA 1
ATOM 2003 C C . LEU B 1 94 ? 21.993 1.843 23.861 1.00 23.90 94 LEU B C 1
ATOM 2004 O O . LEU B 1 94 ? 22.215 2.961 24.325 1.00 21.98 94 LEU B O 1
ATOM 2009 N N . LEU B 1 95 ? 21.186 0.962 24.442 1.00 22.14 95 LEU B N 1
ATOM 2010 C CA . LEU B 1 95 ? 20.492 1.275 25.680 1.00 21.55 95 LEU B CA 1
ATOM 2011 C C . LEU B 1 95 ? 20.936 0.436 26.876 1.00 21.84 95 LEU B C 1
ATOM 2012 O O . LEU B 1 95 ? 21.394 -0.706 26.727 1.00 21.24 95 LEU B O 1
ATOM 2017 N N . LEU B 1 96 ? 20.787 1.025 28.057 1.00 17.60 96 LEU B N 1
ATOM 2018 C CA . LEU B 1 96 ? 21.102 0.369 29.320 1.00 17.49 96 LEU B CA 1
ATOM 2019 C C . LEU B 1 96 ? 19.941 0.706 30.253 1.00 18.73 96 LEU B C 1
ATOM 2020 O O . LEU B 1 96 ? 19.735 1.873 30.594 1.00 19.87 96 LEU B O 1
ATOM 2025 N N . VAL B 1 97 ? 19.167 -0.304 30.642 1.00 18.65 97 VAL B N 1
ATOM 2026 C CA . VAL B 1 97 ? 18.022 -0.092 31.532 1.00 19.83 97 VAL B CA 1
ATOM 2027 C C . VAL B 1 97 ? 18.116 -0.965 32.777 1.00 21.59 97 VAL B C 1
ATOM 2028 O O . VAL B 1 97 ? 18.770 -2.014 32.764 1.00 22.66 97 VAL B O 1
ATOM 2032 N N . ALA B 1 98 ? 17.462 -0.535 33.852 1.00 20.69 98 ALA B N 1
ATOM 2033 C CA . ALA B 1 98 ? 17.480 -1.306 35.086 1.00 22.82 98 ALA B CA 1
ATOM 2034 C C . ALA B 1 98 ? 16.456 -0.858 36.123 1.00 23.05 98 ALA B C 1
ATOM 2035 O O . ALA B 1 98 ? 16.102 0.318 36.192 1.00 23.51 98 ALA B O 1
ATOM 2037 N N . ASP B 1 99 ? 15.953 -1.810 36.906 1.00 22.25 99 ASP B N 1
ATOM 2038 C CA . ASP B 1 99 ? 15.051 -1.467 38.001 1.00 22.26 99 ASP B CA 1
ATOM 2039 C C . ASP B 1 99 ? 15.833 -1.890 39.228 1.00 23.18 99 ASP B C 1
ATOM 2040 O O . ASP B 1 99 ? 17.053 -2.061 39.141 1.00 23.23 99 ASP B O 1
ATOM 2045 N N . LYS B 1 100 ? 15.167 -2.064 40.361 1.00 22.44 100 LYS B N 1
ATOM 2046 C CA . LYS B 1 100 ? 15.881 -2.434 41.577 1.00 23.32 100 LYS B CA 1
ATOM 2047 C C . LYS B 1 100 ? 16.384 -3.878 41.631 1.00 22.74 100 LYS B C 1
ATOM 2048 O O . LYS B 1 100 ? 17.135 -4.233 42.540 1.00 20.75 100 LYS B O 1
ATOM 2054 N N . GLU B 1 101 ? 15.993 -4.705 40.664 1.00 22.79 101 GLU B N 1
ATOM 2055 C CA . GLU B 1 101 ? 16.433 -6.101 40.658 1.00 24.73 101 GLU B CA 1
ATOM 2056 C C . GLU B 1 101 ? 17.077 -6.614 39.371 1.00 24.85 101 GLU B C 1
ATOM 2057 O O . GLU B 1 101 ? 17.784 -7.624 39.400 1.00 25.30 101 GLU B O 1
ATOM 2063 N N . ASN B 1 102 ? 16.835 -5.946 38.246 1.00 23.29 102 ASN B N 1
ATOM 2064 C CA . ASN B 1 102 ? 17.417 -6.387 36.977 1.00 22.27 102 ASN B CA 1
ATOM 2065 C C . ASN B 1 102 ? 18.064 -5.266 36.166 1.00 23.04 102 ASN B C 1
ATOM 2066 O O . ASN B 1 102 ? 17.635 -4.106 36.220 1.00 18.67 102 ASN B O 1
ATOM 2071 N N . ILE B 1 103 ? 19.094 -5.643 35.409 1.00 18.97 103 ILE B N 1
ATOM 2072 C CA . ILE B 1 103 ? 19.825 -4.732 34.541 1.00 20.36 103 ILE B CA 1
ATOM 2073 C C . ILE B 1 103 ? 19.902 -5.373 33.151 1.00 21.65 103 ILE B C 1
ATOM 2074 O O . ILE B 1 103 ? 20.179 -6.570 33.028 1.00 19.46 103 ILE B O 1
ATOM 2079 N N . PHE B 1 104 ? 19.646 -4.585 32.111 1.00 20.15 104 PHE B N 1
ATOM 2080 C CA . PHE B 1 104 ? 19.719 -5.095 30.751 1.00 19.87 104 PHE B CA 1
ATOM 2081 C C . PHE B 1 104 ? 20.344 -4.120 29.772 1.00 20.56 104 PHE B C 1
ATOM 2082 O O . PHE B 1 104 ? 20.101 -2.912 29.822 1.00 20.10 104 PHE B O 1
ATOM 2090 N N . ILE B 1 105 ? 21.156 -4.663 28.878 1.00 19.45 105 ILE B N 1
ATOM 2091 C CA . ILE B 1 105 ? 21.749 -3.876 27.816 1.00 19.60 105 ILE B CA 1
ATOM 2092 C C . ILE B 1 105 ? 20.875 -4.309 26.642 1.00 17.94 105 ILE B C 1
ATOM 2093 O O . ILE B 1 105 ? 20.613 -5.501 26.478 1.00 18.50 105 ILE B O 1
ATOM 2098 N N . ILE B 1 106 ? 20.401 -3.352 25.850 1.00 17.36 106 ILE B N 1
ATOM 2099 C CA . ILE B 1 106 ? 19.548 -3.655 24.704 1.00 16.69 106 ILE B CA 1
ATOM 2100 C C . ILE B 1 106 ? 20.105 -2.970 23.460 1.00 19.95 106 ILE B C 1
ATOM 2101 O O . ILE B 1 106 ? 20.451 -1.785 23.507 1.00 20.02 106 ILE B O 1
ATOM 2106 N N . SER B 1 107 ? 20.185 -3.704 22.350 1.00 20.08 107 SER B N 1
ATOM 2107 C CA . SER B 1 107 ? 20.711 -3.145 21.105 1.00 21.68 107 SER B CA 1
ATOM 2108 C C . SER B 1 107 ? 19.742 -3.340 19.943 1.00 23.81 107 SER B C 1
ATOM 2109 O O . SER B 1 107 ? 18.783 -4.112 20.041 1.00 23.30 107 SER B O 1
ATOM 2112 N N . GLY B 1 108 ? 20.019 -2.651 18.837 1.00 24.04 108 GLY B N 1
ATOM 2113 C CA . GLY B 1 108 ? 19.175 -2.754 17.658 1.00 27.55 108 GLY B CA 1
ATOM 2114 C C . GLY B 1 108 ? 19.353 -4.056 16.899 1.00 28.27 108 GLY B C 1
ATOM 2115 O O . GLY B 1 108 ? 18.716 -4.270 15.868 1.00 28.76 108 GLY B O 1
ATOM 2116 N N . ASN B 1 109 ? 20.225 -4.925 17.404 1.00 28.69 109 ASN B N 1
ATOM 2117 C CA . ASN B 1 109 ? 20.480 -6.213 16.769 1.00 30.50 109 ASN B CA 1
ATOM 2118 C C . ASN B 1 109 ? 19.744 -7.338 17.486 1.00 28.92 109 ASN B C 1
ATOM 2119 O O . ASN B 1 109 ? 20.093 -8.510 17.343 1.00 28.25 109 ASN B O 1
ATOM 2124 N N . GLY B 1 110 ? 18.731 -6.967 18.263 1.00 26.85 110 GLY B N 1
ATOM 2125 C CA . GLY B 1 110 ? 17.938 -7.947 18.980 1.00 26.72 110 GLY B CA 1
ATOM 2126 C C . GLY B 1 110 ? 18.579 -8.460 20.252 1.00 27.12 110 GLY B C 1
ATOM 2127 O O . GLY B 1 110 ? 18.159 -9.483 20.796 1.00 27.22 110 GLY B O 1
ATOM 2128 N N . GLU B 1 111 ? 19.592 -7.752 20.737 1.00 26.28 111 GLU B N 1
ATOM 2129 C CA . GLU B 1 111 ? 20.273 -8.172 21.951 1.00 28.11 111 GLU B CA 1
ATOM 2130 C C . GLU B 1 111 ? 19.647 -7.621 23.231 1.00 26.79 111 GLU B C 1
ATOM 2131 O O . GLU B 1 111 ? 19.300 -6.439 23.316 1.00 25.68 111 GLU B O 1
ATOM 2137 N N . VAL B 1 112 ? 19.498 -8.507 24.212 1.00 23.62 112 VAL B N 1
ATOM 2138 C CA . VAL B 1 112 ? 18.968 -8.179 25.537 1.00 23.49 112 VAL B CA 1
ATOM 2139 C C . VAL B 1 112 ? 19.948 -8.908 26.444 1.00 23.60 112 VAL B C 1
ATOM 2140 O O . VAL B 1 112 ? 19.844 -10.120 26.632 1.00 23.56 112 VAL B O 1
ATOM 2144 N N . ILE B 1 113 ? 20.895 -8.170 27.009 1.00 21.51 113 ILE B N 1
ATOM 2145 C CA . ILE B 1 113 ? 21.935 -8.781 27.823 1.00 20.67 113 ILE B CA 1
ATOM 2146 C C . ILE B 1 113 ? 22.019 -8.320 29.274 1.00 21.46 113 ILE B C 1
ATOM 2147 O O . ILE B 1 113 ? 22.199 -7.132 29.543 1.00 21.24 113 ILE B O 1
ATOM 2152 N N . GLN B 1 114 ? 21.899 -9.264 30.204 1.00 19.85 114 GLN B N 1
ATOM 2153 C CA . GLN B 1 114 ? 22.030 -8.941 31.618 1.00 21.09 114 GLN B CA 1
ATOM 2154 C C . GLN B 1 114 ? 23.367 -9.476 32.124 1.00 20.10 114 GLN B C 1
ATOM 2155 O O . GLN B 1 114 ? 23.543 -10.686 32.285 1.00 18.22 114 GLN B O 1
ATOM 2161 N N . PRO B 1 115 ? 24.330 -8.583 32.382 1.00 20.82 115 PRO B N 1
ATOM 2162 C CA . PRO B 1 115 ? 25.638 -9.036 32.870 1.00 21.71 115 PRO B CA 1
ATOM 2163 C C . PRO B 1 115 ? 25.500 -9.801 34.185 1.00 22.44 115 PRO B C 1
ATOM 2164 O O . PRO B 1 115 ? 24.656 -9.462 35.012 1.00 21.08 115 PRO B O 1
ATOM 2168 N N . ASP B 1 116 ? 26.312 -10.842 34.372 1.00 21.24 116 ASP B N 1
ATOM 2169 C CA . ASP B 1 116 ? 26.252 -11.607 35.609 1.00 22.35 116 ASP B CA 1
ATOM 2170 C C . ASP B 1 116 ? 27.189 -10.996 36.651 1.00 22.83 116 ASP B C 1
ATOM 2171 O O . ASP B 1 116 ? 28.224 -11.570 37.011 1.00 22.27 116 ASP B O 1
ATOM 2176 N N . ASP B 1 117 ? 26.810 -9.808 37.116 1.00 21.65 117 ASP B N 1
ATOM 2177 C CA . ASP B 1 117 ? 27.562 -9.063 38.119 1.00 22.46 117 ASP B CA 1
ATOM 2178 C C . ASP B 1 117 ? 26.673 -7.905 38.589 1.00 22.29 117 ASP B C 1
ATOM 2179 O O . ASP B 1 117 ? 25.631 -7.630 37.989 1.00 20.58 117 ASP B O 1
ATOM 2184 N N . ASP B 1 118 ? 27.084 -7.227 39.656 1.00 21.39 118 ASP B N 1
ATOM 2185 C CA . ASP B 1 118 ? 26.302 -6.116 40.196 1.00 22.32 118 ASP B CA 1
ATOM 2186 C C . ASP B 1 118 ? 26.566 -4.790 39.493 1.00 22.68 118 ASP B C 1
ATOM 2187 O O . ASP B 1 118 ? 26.147 -3.730 39.973 1.00 22.90 118 ASP B O 1
ATOM 2192 N N . ALA B 1 119 ? 27.258 -4.854 38.358 1.00 20.00 119 ALA B N 1
ATOM 2193 C CA . ALA B 1 119 ? 27.568 -3.662 37.580 1.00 19.69 119 ALA B CA 1
ATOM 2194 C C . ALA B 1 119 ? 27.482 -3.937 36.079 1.00 19.34 119 ALA B C 1
ATOM 2195 O O . ALA B 1 119 ? 27.663 -5.068 35.632 1.00 19.78 119 ALA B O 1
ATOM 2197 N N . ALA B 1 120 ? 27.200 -2.887 35.315 1.00 18.29 120 ALA B N 1
ATOM 2198 C CA . ALA B 1 120 ? 27.104 -2.959 33.860 1.00 17.91 120 ALA B CA 1
ATOM 2199 C C . ALA B 1 120 ? 27.348 -1.562 33.323 1.00 19.90 120 ALA B C 1
ATOM 2200 O O . ALA B 1 120 ? 27.080 -0.570 34.012 1.00 18.94 120 ALA B O 1
ATOM 2202 N N . ALA B 1 121 ? 27.855 -1.484 32.097 1.00 20.05 121 ALA B N 1
ATOM 2203 C CA . ALA B 1 121 ? 28.144 -0.198 31.472 1.00 19.98 121 ALA B CA 1
ATOM 2204 C C . ALA B 1 121 ? 28.151 -0.297 29.955 1.00 19.61 121 ALA B C 1
ATOM 2205 O O . ALA B 1 121 ? 28.386 -1.371 29.391 1.00 19.62 121 ALA B O 1
ATOM 2207 N N . ILE B 1 122 ? 27.873 0.826 29.302 1.00 18.91 122 ILE B N 1
ATOM 2208 C CA . ILE B 1 122 ? 27.893 0.896 27.849 1.00 17.91 122 ILE B CA 1
ATOM 2209 C C . ILE B 1 122 ? 28.559 2.204 27.433 1.00 20.68 122 ILE B C 1
ATOM 2210 O O . ILE B 1 122 ? 28.836 3.074 28.275 1.00 17.42 122 ILE B O 1
ATOM 2215 N N . GLY B 1 123 ? 28.808 2.334 26.132 1.00 20.11 123 GLY B N 1
ATOM 2216 C CA . GLY B 1 123 ? 29.448 3.523 25.604 1.00 21.37 123 GLY B CA 1
ATOM 2217 C C . GLY B 1 123 ? 30.932 3.272 25.442 1.00 22.60 123 GLY B C 1
ATOM 2218 O O . GLY B 1 123 ? 31.453 2.281 25.959 1.00 23.55 123 GLY B O 1
ATOM 2219 N N . SER B 1 124 ? 31.614 4.165 24.728 1.00 21.93 124 SER B N 1
ATOM 2220 C CA . SER B 1 124 ? 33.051 4.040 24.502 1.00 22.44 124 SER B CA 1
ATOM 2221 C C . SER B 1 124 ? 33.853 3.901 25.804 1.00 22.94 124 SER B C 1
ATOM 2222 O O . SER B 1 124 ? 34.816 3.136 25.866 1.00 23.23 124 SER B O 1
ATOM 2225 N N . GLY B 1 125 ? 33.460 4.636 26.842 1.00 21.02 125 GLY B N 1
ATOM 2226 C CA . GLY B 1 125 ? 34.177 4.556 28.104 1.00 19.60 125 GLY B CA 1
ATOM 2227 C C . GLY B 1 125 ? 33.596 3.540 29.076 1.00 18.85 125 GLY B C 1
ATOM 2228 O O . GLY B 1 125 ? 34.085 3.388 30.196 1.00 19.98 125 GLY B O 1
ATOM 2229 N N . GLY B 1 126 ? 32.554 2.839 28.645 1.00 19.27 126 GLY B N 1
ATOM 2230 C CA . GLY B 1 126 ? 31.911 1.851 29.498 1.00 18.80 126 GLY B CA 1
ATOM 2231 C C . GLY B 1 126 ? 32.854 0.885 30.197 1.00 19.97 126 GLY B C 1
ATOM 2232 O O . GLY B 1 126 ? 32.840 0.787 31.424 1.00 18.06 126 GLY B O 1
ATOM 2233 N N . PRO B 1 127 ? 33.694 0.159 29.447 1.00 21.96 127 PRO B N 1
ATOM 2234 C CA . PRO B 1 127 ? 34.617 -0.789 30.077 1.00 22.98 127 PRO B CA 1
ATOM 2235 C C . PRO B 1 127 ? 35.557 -0.192 31.127 1.00 22.34 127 PRO B C 1
ATOM 2236 O O . PRO B 1 127 ? 35.940 -0.885 32.069 1.00 21.97 127 PRO B O 1
ATOM 2240 N N . TYR B 1 128 ? 35.916 1.082 30.985 1.00 20.19 128 TYR B N 1
ATOM 2241 C CA . TYR B 1 128 ? 36.795 1.716 31.966 1.00 21.18 128 TYR B CA 1
ATOM 2242 C C . TYR B 1 128 ? 36.048 1.934 33.282 1.00 21.25 128 TYR B C 1
ATOM 2243 O O . TYR B 1 128 ? 36.566 1.633 34.356 1.00 20.87 128 TYR B O 1
ATOM 2252 N N . ALA B 1 129 ? 34.830 2.463 33.194 1.00 19.51 129 ALA B N 1
ATOM 2253 C CA . ALA B 1 129 ? 34.027 2.701 34.392 1.00 19.37 129 ALA B CA 1
ATOM 2254 C C . ALA B 1 129 ? 33.676 1.366 35.049 1.00 18.75 129 ALA B C 1
ATOM 2255 O O . ALA B 1 129 ? 33.667 1.242 36.279 1.00 18.82 129 ALA B O 1
ATOM 2257 N N . LEU B 1 130 ? 33.398 0.368 34.219 1.00 17.51 130 LEU B N 1
ATOM 2258 C CA . LEU B 1 130 ? 33.047 -0.956 34.709 1.00 18.67 130 LEU B CA 1
ATOM 2259 C C . LEU B 1 130 ? 34.201 -1.588 35.479 1.00 18.25 130 LEU B C 1
ATOM 2260 O O . LEU B 1 130 ? 34.000 -2.154 36.551 1.00 18.81 130 LEU B O 1
ATOM 2265 N N . ALA B 1 131 ? 35.411 -1.498 34.930 1.00 18.80 131 ALA B N 1
ATOM 2266 C CA . ALA B 1 131 ? 36.580 -2.076 35.590 1.00 19.52 131 ALA B CA 1
ATOM 2267 C C . ALA B 1 131 ? 36.729 -1.427 36.955 1.00 20.09 131 ALA B C 1
ATOM 2268 O O . ALA B 1 131 ? 36.943 -2.113 37.956 1.00 21.23 131 ALA B O 1
ATOM 2270 N N . ALA B 1 132 ? 36.601 -0.101 36.987 1.00 19.48 132 ALA B N 1
ATOM 2271 C CA . ALA B 1 132 ? 36.719 0.641 38.237 1.00 19.79 132 ALA B CA 1
ATOM 2272 C C . ALA B 1 132 ? 35.621 0.217 39.210 1.00 19.44 132 ALA B C 1
ATOM 2273 O O . ALA B 1 132 ? 35.893 -0.057 40.375 1.00 21.70 132 ALA B O 1
ATOM 2275 N N . ALA B 1 133 ? 34.384 0.152 38.728 1.00 19.57 133 ALA B N 1
ATOM 2276 C CA . ALA B 1 133 ? 33.259 -0.229 39.579 1.00 18.22 133 ALA B CA 1
ATOM 2277 C C . ALA B 1 133 ? 33.454 -1.622 40.182 1.00 20.77 133 ALA B C 1
ATOM 2278 O O . ALA B 1 133 ? 33.197 -1.833 41.373 1.00 19.25 133 ALA B O 1
ATOM 2280 N N . LYS B 1 134 ? 33.903 -2.572 39.365 1.00 21.23 134 LYS B N 1
ATOM 2281 C CA . LYS B 1 134 ? 34.138 -3.932 39.848 1.00 21.86 134 LYS B CA 1
ATOM 2282 C C . LYS B 1 134 ? 35.210 -3.921 40.939 1.00 22.61 134 LYS B C 1
ATOM 2283 O O . LYS B 1 134 ? 35.133 -4.675 41.908 1.00 23.27 134 LYS B O 1
ATOM 2289 N N . ALA B 1 135 ? 36.209 -3.059 40.778 1.00 22.45 135 ALA B N 1
ATOM 2290 C CA . ALA B 1 135 ? 37.281 -2.944 41.761 1.00 23.07 135 ALA B CA 1
ATOM 2291 C C . ALA B 1 135 ? 36.750 -2.415 43.099 1.00 24.12 135 ALA B C 1
ATOM 2292 O O . ALA B 1 135 ? 37.071 -2.959 44.157 1.00 23.75 135 ALA B O 1
ATOM 2294 N N . LEU B 1 136 ? 35.942 -1.356 43.052 1.00 23.65 136 LEU B N 1
ATOM 2295 C CA . LEU B 1 136 ? 35.386 -0.767 44.272 1.00 24.36 136 LEU B CA 1
ATOM 2296 C C . LEU B 1 136 ? 34.371 -1.664 44.971 1.00 24.80 136 LEU B C 1
ATOM 2297 O O . LEU B 1 136 ? 34.321 -1.719 46.201 1.00 24.33 136 LEU B O 1
ATOM 2302 N N . LEU B 1 137 ? 33.560 -2.362 44.183 1.00 25.00 137 LEU B N 1
ATOM 2303 C CA . LEU B 1 137 ? 32.554 -3.269 44.724 1.00 24.32 137 LEU B CA 1
ATOM 2304 C C . LEU B 1 137 ? 33.175 -4.418 45.504 1.00 25.17 137 LEU B C 1
ATOM 2305 O O . LEU B 1 137 ? 32.646 -4.839 46.534 1.00 25.80 137 LEU B O 1
ATOM 2310 N N . ARG B 1 138 ? 34.299 -4.921 45.002 1.00 23.84 138 ARG B N 1
ATOM 2311 C CA . ARG B 1 138 ? 34.966 -6.063 45.608 1.00 24.69 138 ARG B CA 1
ATOM 2312 C C . ARG B 1 138 ? 36.011 -5.750 46.666 1.00 24.57 138 ARG B C 1
ATOM 2313 O O . ARG B 1 138 ? 36.472 -6.662 47.349 1.00 24.89 138 ARG B O 1
ATOM 2321 N N . ASN B 1 139 ? 36.386 -4.482 46.813 1.00 22.65 139 ASN B N 1
ATOM 2322 C CA . ASN B 1 139 ? 37.411 -4.130 47.791 1.00 24.58 139 ASN B CA 1
ATOM 2323 C C . ASN B 1 139 ? 37.094 -2.981 48.751 1.00 25.39 139 ASN B C 1
ATOM 2324 O O . ASN B 1 139 ? 37.950 -2.577 49.537 1.00 24.32 139 ASN B O 1
ATOM 2329 N N . THR B 1 140 ? 35.879 -2.453 48.681 1.00 24.44 140 THR B N 1
ATOM 2330 C CA . THR B 1 140 ? 35.472 -1.375 49.573 1.00 26.44 140 THR B CA 1
ATOM 2331 C C . THR B 1 140 ? 34.032 -1.633 49.988 1.00 27.30 140 THR B C 1
ATOM 2332 O O . THR B 1 140 ? 33.401 -2.578 49.517 1.00 25.80 140 THR B O 1
ATOM 2336 N N . ASP B 1 141 ? 33.524 -0.796 50.884 1.00 30.15 141 ASP B N 1
ATOM 2337 C CA . ASP B 1 141 ? 32.150 -0.911 51.344 1.00 31.98 141 ASP B CA 1
ATOM 2338 C C . ASP B 1 141 ? 31.410 0.354 50.918 1.00 31.66 141 ASP B C 1
ATOM 2339 O O . ASP B 1 141 ? 30.374 0.709 51.483 1.00 30.50 141 ASP B O 1
ATOM 2344 N N . LEU B 1 142 ? 31.962 1.035 49.917 1.00 29.52 142 LEU B N 1
ATOM 2345 C CA . LEU B 1 142 ? 31.361 2.256 49.397 1.00 28.02 142 LEU B CA 1
ATOM 2346 C C . LEU B 1 142 ? 29.958 1.953 48.875 1.00 27.79 142 LEU B C 1
ATOM 2347 O O . LEU B 1 142 ? 29.669 0.830 48.455 1.00 28.21 142 LEU B O 1
ATOM 2352 N N . SER B 1 143 ? 29.087 2.953 48.909 1.00 27.00 143 SER B N 1
ATOM 2353 C CA . SER B 1 143 ? 27.718 2.790 48.437 1.00 26.41 143 SER B CA 1
ATOM 2354 C C . SER B 1 143 ? 27.701 2.769 46.906 1.00 24.53 143 SER B C 1
ATOM 2355 O O . SER B 1 143 ? 28.670 3.170 46.264 1.00 23.87 143 SER B O 1
ATOM 2358 N N . ALA B 1 144 ? 26.596 2.306 46.334 1.00 23.16 144 ALA B N 1
ATOM 2359 C CA . ALA B 1 144 ? 26.446 2.242 44.886 1.00 23.38 144 ALA B CA 1
ATOM 2360 C C . ALA B 1 144 ? 26.665 3.630 44.284 1.00 23.37 144 ALA B C 1
ATOM 2361 O O . ALA B 1 144 ? 27.348 3.781 43.274 1.00 21.97 144 ALA B O 1
ATOM 2363 N N . ARG B 1 145 ? 26.083 4.640 44.923 1.00 23.89 145 ARG B N 1
ATOM 2364 C CA . ARG B 1 145 ? 26.195 6.021 44.467 1.00 24.25 145 ARG B CA 1
ATOM 2365 C C . ARG B 1 145 ? 27.645 6.496 44.389 1.00 24.14 145 ARG B C 1
ATOM 2366 O O . ARG B 1 145 ? 28.062 7.060 43.382 1.00 24.51 145 ARG B O 1
ATOM 2374 N N . GLU B 1 146 ? 28.413 6.272 45.450 1.00 24.58 146 GLU B N 1
ATOM 2375 C CA . GLU B 1 146 ? 29.810 6.699 45.480 1.00 25.41 146 GLU B CA 1
ATOM 2376 C C . GLU B 1 146 ? 30.662 5.953 44.457 1.00 24.80 146 GLU B C 1
ATOM 2377 O O . GLU B 1 146 ? 31.542 6.542 43.820 1.00 24.73 146 GLU B O 1
ATOM 2383 N N . ILE B 1 147 ? 30.411 4.655 44.314 1.00 22.14 147 ILE B N 1
ATOM 2384 C CA . ILE B 1 147 ? 31.151 3.853 43.351 1.00 19.95 147 ILE B CA 1
ATOM 2385 C C . ILE B 1 147 ? 30.923 4.432 41.955 1.00 20.73 147 ILE B C 1
ATOM 2386 O O . ILE B 1 147 ? 31.865 4.582 41.177 1.00 21.19 147 ILE B O 1
ATOM 2391 N N . VAL B 1 148 ? 29.674 4.771 41.646 1.00 21.18 148 VAL B N 1
ATOM 2392 C CA . VAL B 1 148 ? 29.348 5.337 40.339 1.00 22.50 148 VAL B CA 1
ATOM 2393 C C . VAL B 1 148 ? 30.061 6.666 40.101 1.00 23.01 148 VAL B C 1
ATOM 2394 O O . VAL B 1 148 ? 30.590 6.897 39.015 1.00 21.62 148 VAL B O 1
ATOM 2398 N N . GLU B 1 149 ? 30.068 7.540 41.106 1.00 22.84 149 GLU B N 1
ATOM 2399 C CA . GLU B 1 149 ? 30.734 8.836 40.974 1.00 23.66 149 GLU B CA 1
ATOM 2400 C C . GLU B 1 149 ? 32.220 8.644 40.699 1.00 22.07 149 GLU B C 1
ATOM 2401 O O . GLU B 1 149 ? 32.782 9.258 39.792 1.00 22.23 149 GLU B O 1
ATOM 2407 N N . LYS B 1 150 ? 32.854 7.783 41.486 1.00 21.17 150 LYS B N 1
ATOM 2408 C CA . LYS B 1 150 ? 34.281 7.542 41.336 1.00 20.01 150 LYS B CA 1
ATOM 2409 C C . LYS B 1 150 ? 34.644 6.816 40.044 1.00 20.89 150 LYS B C 1
ATOM 2410 O O . LYS B 1 150 ? 35.606 7.194 39.373 1.00 21.03 150 LYS B O 1
ATOM 2416 N N . ALA B 1 151 ? 33.880 5.784 39.691 1.00 20.06 151 ALA B N 1
ATOM 2417 C CA . ALA B 1 151 ? 34.157 5.027 38.475 1.00 21.18 151 ALA B CA 1
ATOM 2418 C C . ALA B 1 151 ? 33.964 5.906 37.239 1.00 21.16 151 ALA B C 1
ATOM 2419 O O . ALA B 1 151 ? 34.786 5.898 36.328 1.00 21.16 151 ALA B O 1
ATOM 2421 N N . MET B 1 152 ? 32.874 6.664 37.208 1.00 21.62 152 MET B N 1
ATOM 2422 C CA . MET B 1 152 ? 32.613 7.547 36.077 1.00 21.73 152 MET B CA 1
ATOM 2423 C C . MET B 1 152 ? 33.735 8.569 35.959 1.00 21.38 152 MET B C 1
ATOM 2424 O O . MET B 1 152 ? 34.243 8.822 34.866 1.00 22.25 152 MET B O 1
ATOM 2429 N N . THR B 1 153 ? 34.124 9.149 37.090 1.00 21.74 153 THR B N 1
ATOM 2430 C CA . THR B 1 153 ? 35.201 10.137 37.108 1.00 23.00 153 THR B CA 1
ATOM 2431 C C . THR B 1 153 ? 36.479 9.553 36.507 1.00 21.72 153 THR B C 1
ATOM 2432 O O . THR B 1 153 ? 37.176 10.226 35.749 1.00 20.92 153 THR B O 1
ATOM 2436 N N . ILE B 1 154 ? 36.782 8.299 36.834 1.00 20.83 154 ILE B N 1
ATOM 2437 C CA . ILE B 1 154 ? 37.976 7.653 36.291 1.00 20.74 154 ILE B CA 1
ATOM 2438 C C . ILE B 1 154 ? 37.829 7.426 34.783 1.00 21.26 154 ILE B C 1
ATOM 2439 O O . ILE B 1 154 ? 38.798 7.549 34.033 1.00 21.46 154 ILE B O 1
ATOM 2444 N N . ALA B 1 155 ? 36.617 7.110 34.336 1.00 19.96 155 ALA B N 1
ATOM 2445 C CA . ALA B 1 155 ? 36.387 6.889 32.910 1.00 21.39 155 ALA B CA 1
ATOM 2446 C C . ALA B 1 155 ? 36.635 8.194 32.149 1.00 21.39 155 ALA B C 1
ATOM 2447 O O . ALA B 1 155 ? 37.250 8.195 31.083 1.00 20.44 155 ALA B O 1
ATOM 2449 N N . GLY B 1 156 ? 36.156 9.301 32.713 1.00 20.88 156 GLY B N 1
ATOM 2450 C CA . GLY B 1 156 ? 36.345 10.601 32.088 1.00 22.17 156 GLY B CA 1
ATOM 2451 C C . GLY B 1 156 ? 37.815 10.965 31.982 1.00 22.69 156 GLY B C 1
ATOM 2452 O O . GLY B 1 156 ? 38.236 11.619 31.033 1.00 23.25 156 GLY B O 1
ATOM 2453 N N . GLU B 1 157 ? 38.597 10.535 32.966 1.00 24.11 157 GLU B N 1
ATOM 2454 C CA . GLU B 1 157 ? 40.035 10.788 32.991 1.00 24.86 157 GLU B CA 1
ATOM 2455 C C . GLU B 1 157 ? 40.747 10.104 31.831 1.00 24.40 157 GLU B C 1
ATOM 2456 O O . GLU B 1 157 ? 41.637 10.678 31.203 1.00 25.73 157 GLU B O 1
ATOM 2462 N N . ILE B 1 158 ? 40.351 8.867 31.563 1.00 23.38 158 ILE B N 1
ATOM 2463 C CA . ILE B 1 158 ? 40.967 8.054 30.517 1.00 23.44 158 ILE B CA 1
ATOM 2464 C C . ILE B 1 158 ? 40.460 8.230 29.086 1.00 23.11 158 ILE B C 1
ATOM 2465 O O . ILE B 1 158 ? 41.254 8.383 28.164 1.00 23.44 158 ILE B O 1
ATOM 2470 N N . CYS B 1 159 ? 39.143 8.209 28.900 1.00 23.67 159 CYS B N 1
ATOM 2471 C CA . CYS B 1 159 ? 38.551 8.314 27.567 1.00 22.07 159 CYS B CA 1
ATOM 2472 C C . CYS B 1 159 ? 38.382 9.756 27.074 1.00 21.92 159 CYS B C 1
ATOM 2473 O O . CYS B 1 159 ? 37.872 10.606 27.800 1.00 22.01 159 CYS B O 1
ATOM 2476 N N . ILE B 1 160 ? 38.810 10.026 25.842 1.00 20.78 160 ILE B N 1
ATOM 2477 C CA . ILE B 1 160 ? 38.677 11.367 25.273 1.00 21.58 160 ILE B CA 1
ATOM 2478 C C . ILE B 1 160 ? 37.232 11.639 24.851 1.00 23.42 160 ILE B C 1
ATOM 2479 O O . ILE B 1 160 ? 36.879 12.776 24.540 1.00 21.84 160 ILE B O 1
ATOM 2484 N N . TYR B 1 161 ? 36.403 10.596 24.830 1.00 23.50 161 TYR B N 1
ATOM 2485 C CA . TYR B 1 161 ? 35.007 10.747 24.437 1.00 22.84 161 TYR B CA 1
ATOM 2486 C C . TYR B 1 161 ? 34.032 10.817 25.604 1.00 23.26 161 TYR B C 1
ATOM 2487 O O . TYR B 1 161 ? 32.817 10.845 25.401 1.00 21.77 161 TYR B O 1
ATOM 2496 N N . THR B 1 162 ? 34.570 10.846 26.821 1.00 22.43 162 THR B N 1
ATOM 2497 C CA . THR B 1 162 ? 33.760 10.916 28.039 1.00 22.22 162 THR B CA 1
ATOM 2498 C C . THR B 1 162 ? 34.321 12.024 28.939 1.00 21.44 162 THR B C 1
ATOM 2499 O O . THR B 1 162 ? 35.536 12.131 29.076 1.00 21.12 162 THR B O 1
ATOM 2503 N N . ASN B 1 163 ? 33.462 12.854 29.535 1.00 22.84 163 ASN B N 1
ATOM 2504 C CA . ASN B 1 163 ? 33.967 13.905 30.429 1.00 23.92 163 ASN B CA 1
ATOM 2505 C C . ASN B 1 163 ? 33.612 13.673 31.902 1.00 25.02 163 ASN B C 1
ATOM 2506 O O . ASN B 1 163 ? 33.089 12.617 32.261 1.00 25.23 163 ASN B O 1
ATOM 2511 N N . GLN B 1 164 ? 33.895 14.660 32.748 1.00 26.41 164 GLN B N 1
ATOM 2512 C CA . GLN B 1 164 ? 33.660 14.541 34.190 1.00 27.75 164 GLN B CA 1
ATOM 2513 C C . GLN B 1 164 ? 32.352 15.123 34.721 1.00 27.34 164 GLN B C 1
ATOM 2514 O O . GLN B 1 164 ? 32.161 15.185 35.931 1.00 25.70 164 GLN B O 1
ATOM 2520 N N . ASN B 1 165 ? 31.465 15.578 33.843 1.00 28.68 165 ASN B N 1
ATOM 2521 C CA . ASN B 1 165 ? 30.195 16.133 34.310 1.00 29.78 165 ASN B CA 1
ATOM 2522 C C . ASN B 1 165 ? 29.188 14.999 34.349 1.00 29.06 165 ASN B C 1
ATOM 2523 O O . ASN B 1 165 ? 28.524 14.687 33.356 1.00 28.11 165 ASN B O 1
ATOM 2528 N N . ILE B 1 166 ? 29.088 14.390 35.523 1.00 28.63 166 ILE B N 1
ATOM 2529 C CA . ILE B 1 166 ? 28.237 13.234 35.734 1.00 29.49 166 ILE B CA 1
ATOM 2530 C C . ILE B 1 166 ? 26.850 13.499 36.292 1.00 29.52 166 ILE B C 1
ATOM 2531 O O . ILE B 1 166 ? 26.685 14.198 37.293 1.00 30.81 166 ILE B O 1
ATOM 2536 N N . VAL B 1 167 ? 25.856 12.928 35.622 1.00 27.57 167 VAL B N 1
ATOM 2537 C CA . VAL B 1 167 ? 24.472 13.028 36.045 1.00 26.60 167 VAL B CA 1
ATOM 2538 C C . VAL B 1 167 ? 24.153 11.663 36.644 1.00 28.23 167 VAL B C 1
ATOM 2539 O O . VAL B 1 167 ? 24.454 10.626 36.041 1.00 27.61 167 VAL B O 1
ATOM 2543 N N . ILE B 1 168 ? 23.557 11.663 37.831 1.00 26.51 168 ILE B N 1
ATOM 2544 C CA . ILE B 1 168 ? 23.217 10.418 38.506 1.00 26.53 168 ILE B CA 1
ATOM 2545 C C . ILE B 1 168 ? 21.745 10.329 38.905 1.00 26.19 168 ILE B C 1
ATOM 2546 O O . ILE B 1 168 ? 21.185 11.275 39.454 1.00 25.60 168 ILE B O 1
ATOM 2551 N N . GLU B 1 169 ? 21.123 9.193 38.608 1.00 26.26 169 GLU B N 1
ATOM 2552 C CA . GLU B 1 169 ? 19.728 8.947 38.969 1.00 27.76 169 GLU B CA 1
ATOM 2553 C C . GLU B 1 169 ? 19.679 7.630 39.738 1.00 29.30 169 GLU B C 1
ATOM 2554 O O . GLU B 1 169 ? 20.594 6.809 39.637 1.00 27.11 169 GLU B O 1
ATOM 2560 N N . GLU B 1 170 ? 18.608 7.420 40.494 1.00 30.16 170 GLU B N 1
ATOM 2561 C CA . GLU B 1 170 ? 18.478 6.205 41.285 1.00 33.45 170 GLU B CA 1
ATOM 2562 C C . GLU B 1 170 ? 17.025 5.767 41.467 1.00 33.68 170 GLU B C 1
ATOM 2563 O O . GLU B 1 170 ? 16.109 6.586 41.406 1.00 32.13 170 GLU B O 1
ATOM 2569 N N . VAL B 1 171 ? 16.832 4.464 41.670 1.00 34.91 171 VAL B N 1
ATOM 2570 C CA . VAL B 1 171 ? 15.513 3.878 41.900 1.00 36.41 171 VAL B CA 1
ATOM 2571 C C . VAL B 1 171 ? 15.599 2.984 43.136 1.00 38.13 171 VAL B C 1
ATOM 2572 O O . VAL B 1 171 ? 14.571 2.831 43.831 1.00 41.64 171 VAL B O 1
ATOM 2577 N N . THR C 1 1 ? 31.053 26.895 5.077 1.00 24.05 1 THR C N 1
ATOM 2578 C CA . THR C 1 1 ? 29.891 27.605 5.684 1.00 24.00 1 THR C CA 1
ATOM 2579 C C . THR C 1 1 ? 30.098 27.819 7.175 1.00 25.50 1 THR C C 1
ATOM 2580 O O . THR C 1 1 ? 30.791 27.046 7.840 1.00 26.45 1 THR C O 1
ATOM 2584 N N . THR C 1 2 ? 29.496 28.883 7.692 1.00 25.10 2 THR C N 1
ATOM 2585 C CA . THR C 1 2 ? 29.571 29.192 9.110 1.00 23.14 2 THR C CA 1
ATOM 2586 C C . THR C 1 2 ? 28.307 29.914 9.555 1.00 22.23 2 THR C C 1
ATOM 2587 O O . THR C 1 2 ? 27.943 30.946 8.991 1.00 23.21 2 THR C O 1
ATOM 2591 N N . ILE C 1 3 ? 27.626 29.339 10.543 1.00 1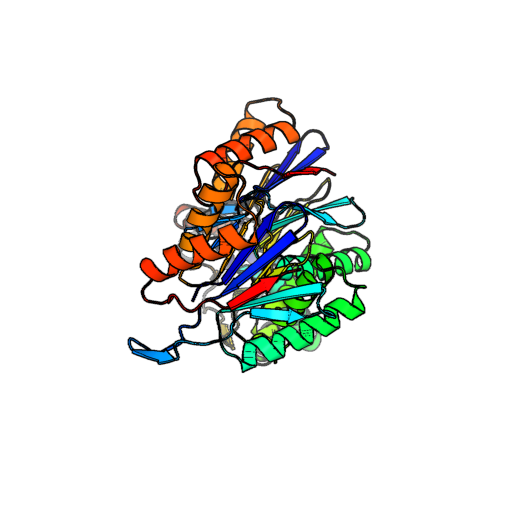9.55 3 ILE C N 1
ATOM 2592 C CA . ILE C 1 3 ? 26.432 29.939 11.124 1.00 18.32 3 ILE C CA 1
ATOM 2593 C C . ILE C 1 3 ? 26.754 30.037 12.618 1.00 19.27 3 ILE C C 1
ATOM 2594 O O . ILE C 1 3 ? 27.103 29.033 13.250 1.00 18.34 3 ILE C O 1
ATOM 2599 N N . LEU C 1 4 ? 26.658 31.245 13.169 1.00 17.80 4 LEU C N 1
ATOM 2600 C CA . LEU C 1 4 ? 26.960 31.482 14.580 1.00 17.58 4 LEU C CA 1
ATOM 2601 C C . LEU C 1 4 ? 25.827 32.193 15.307 1.00 18.50 4 LEU C C 1
ATOM 2602 O O . LEU C 1 4 ? 25.248 33.155 14.789 1.00 17.96 4 LEU C O 1
ATOM 2607 N N . VAL C 1 5 ? 25.506 31.716 16.506 1.00 17.00 5 VAL C N 1
ATOM 2608 C CA . VAL C 1 5 ? 24.471 32.351 17.308 1.00 18.36 5 VAL C CA 1
ATOM 2609 C C . VAL C 1 5 ? 25.099 32.715 18.646 1.00 20.31 5 VAL C C 1
ATOM 2610 O O . VAL C 1 5 ? 25.871 31.932 19.213 1.00 17.91 5 VAL C O 1
ATOM 2614 N N . VAL C 1 6 ? 24.796 33.918 19.129 1.00 17.87 6 VAL C N 1
ATOM 2615 C CA . VAL C 1 6 ? 25.325 34.386 20.405 1.00 18.50 6 VAL C CA 1
ATOM 2616 C C . VAL C 1 6 ? 24.209 35.000 21.238 1.00 19.91 6 VAL C C 1
ATOM 2617 O O . VAL C 1 6 ? 23.416 35.793 20.734 1.00 20.46 6 VAL C O 1
ATOM 2621 N N . ARG C 1 7 ? 24.139 34.619 22.507 1.00 18.95 7 ARG C N 1
ATOM 2622 C CA . ARG C 1 7 ? 23.129 35.174 23.391 1.00 20.93 7 ARG C CA 1
ATOM 2623 C C . ARG C 1 7 ? 23.813 36.044 24.437 1.00 20.00 7 ARG C C 1
ATOM 2624 O O . ARG C 1 7 ? 24.767 35.613 25.081 1.00 17.29 7 ARG C O 1
ATOM 2632 N N . ARG C 1 8 ? 23.338 37.276 24.588 1.00 19.07 8 ARG C N 1
ATOM 2633 C CA . ARG C 1 8 ? 23.901 38.176 25.586 1.00 21.97 8 ARG C CA 1
ATOM 2634 C C . ARG C 1 8 ? 22.926 39.280 25.981 1.00 23.30 8 ARG C C 1
ATOM 2635 O O . ARG C 1 8 ? 22.323 39.938 25.124 1.00 22.85 8 ARG C O 1
ATOM 2643 N N . ASN C 1 9 ? 22.785 39.468 27.291 1.00 22.72 9 ASN C N 1
ATOM 2644 C CA . ASN C 1 9 ? 21.904 40.484 27.859 1.00 22.87 9 ASN C CA 1
ATOM 2645 C C . ASN C 1 9 ? 20.446 40.336 27.426 1.00 23.82 9 ASN C C 1
ATOM 2646 O O . ASN C 1 9 ? 19.756 41.326 27.186 1.00 23.98 9 ASN C O 1
ATOM 2651 N N . GLY C 1 10 ? 19.980 39.094 27.336 1.00 24.14 10 GLY C N 1
ATOM 2652 C CA . GLY C 1 10 ? 18.602 38.853 26.949 1.00 24.55 10 GLY C CA 1
ATOM 2653 C C . GLY C 1 10 ? 18.340 39.034 25.467 1.00 27.05 10 GLY C C 1
ATOM 2654 O O . GLY C 1 10 ? 17.195 38.956 25.026 1.00 29.18 10 GLY C O 1
ATOM 2655 N N . GLN C 1 11 ? 19.398 39.281 24.699 1.00 25.87 11 GLN C N 1
ATOM 2656 C CA . GLN C 1 11 ? 19.281 39.461 23.256 1.00 27.53 11 GLN C CA 1
ATOM 2657 C C . GLN C 1 11 ? 19.989 38.292 22.559 1.00 26.61 11 GLN C C 1
ATOM 2658 O O . GLN C 1 11 ? 21.074 37.890 22.974 1.00 27.43 11 GLN C O 1
ATOM 2664 N N . THR C 1 12 ? 19.374 37.739 21.515 1.00 25.02 12 THR C N 1
ATOM 2665 C CA . THR C 1 12 ? 19.975 36.624 20.781 1.00 23.49 12 THR C CA 1
ATOM 2666 C C . THR C 1 12 ? 20.188 37.031 19.325 1.00 22.95 12 THR C C 1
ATOM 2667 O O . THR C 1 12 ? 19.270 37.531 18.666 1.00 22.89 12 THR C O 1
ATOM 2671 N N . VAL C 1 13 ? 21.408 36.820 18.835 1.00 20.04 13 VAL C N 1
ATOM 2672 C CA . VAL C 1 13 ? 21.785 37.186 17.472 1.00 18.31 13 VAL C CA 1
ATOM 2673 C C . VAL C 1 13 ? 22.408 36.013 16.707 1.00 18.57 13 VAL C C 1
ATOM 2674 O O . VAL C 1 13 ? 23.222 35.265 17.250 1.00 18.14 13 VAL C O 1
ATOM 2678 N N . MET C 1 14 ? 22.023 35.868 15.442 1.00 18.93 14 MET C N 1
ATOM 2679 C CA . MET C 1 14 ? 22.538 34.800 14.595 1.00 16.77 14 MET C CA 1
ATOM 2680 C C . MET C 1 14 ? 23.098 35.374 13.302 1.00 19.19 14 MET C C 1
ATOM 2681 O O . MET C 1 14 ? 22.456 36.207 12.646 1.00 18.64 14 MET C O 1
ATOM 2686 N N . GLY C 1 15 ? 24.302 34.929 12.944 1.00 16.77 15 GLY C N 1
ATOM 2687 C CA . GLY C 1 15 ? 24.936 35.392 11.722 1.00 17.29 15 GLY C CA 1
ATOM 2688 C C . GLY C 1 15 ? 25.357 34.231 10.834 1.00 19.03 15 GLY C C 1
ATOM 2689 O O . GLY C 1 15 ? 25.678 33.140 11.326 1.00 19.66 15 GLY C O 1
ATOM 2690 N N . GLY C 1 16 ? 25.355 34.458 9.525 1.00 18.20 16 GLY C N 1
ATOM 2691 C CA . GLY C 1 16 ? 25.744 33.415 8.587 1.00 18.75 16 GLY C CA 1
ATOM 2692 C C . GLY C 1 16 ? 26.491 34.005 7.408 1.00 19.90 16 GLY C C 1
ATOM 2693 O O . GLY C 1 16 ? 26.182 35.117 6.985 1.00 19.14 16 GLY C O 1
ATOM 2694 N N . ASP C 1 17 ? 27.475 33.279 6.881 1.00 19.73 17 ASP C N 1
ATOM 2695 C CA . ASP C 1 17 ? 28.251 33.777 5.742 1.00 22.21 17 ASP C CA 1
ATOM 2696 C C . ASP C 1 17 ? 27.477 33.545 4.443 1.00 22.49 17 ASP C C 1
ATOM 2697 O O . ASP C 1 17 ? 26.377 32.998 4.470 1.00 22.52 17 ASP C O 1
ATOM 2702 N N . GLY C 1 18 ? 28.050 33.946 3.310 1.00 23.17 18 GLY C N 1
ATOM 2703 C CA . GLY C 1 18 ? 27.343 33.784 2.049 1.00 24.39 18 GLY C CA 1
ATOM 2704 C C . GLY C 1 18 ? 28.001 32.935 0.977 1.00 24.46 18 GLY C C 1
ATOM 2705 O O . GLY C 1 18 ? 27.536 32.908 -0.161 1.00 25.41 18 GLY C O 1
ATOM 2706 N N . GLN C 1 19 ? 29.065 32.225 1.329 1.00 24.65 19 GLN C N 1
ATOM 2707 C CA . GLN C 1 19 ? 29.770 31.402 0.355 1.00 25.05 19 GLN C CA 1
ATOM 2708 C C . GLN C 1 19 ? 29.097 30.064 0.041 1.00 25.59 19 GLN C C 1
ATOM 2709 O O . GLN C 1 19 ? 28.651 29.343 0.938 1.00 25.40 19 GLN C O 1
ATOM 2715 N N . VAL C 1 20 ? 29.033 29.749 -1.249 1.00 23.87 20 VAL C N 1
ATOM 2716 C CA . VAL C 1 20 ? 28.462 28.501 -1.742 1.00 23.10 20 VAL C CA 1
ATOM 2717 C C . VAL C 1 20 ? 29.570 27.866 -2.575 1.00 25.08 20 VAL C C 1
ATOM 2718 O O . VAL C 1 20 ? 30.026 28.455 -3.558 1.00 22.71 20 VAL C O 1
ATOM 2722 N N . THR C 1 21 ? 29.985 26.664 -2.189 1.00 25.72 21 THR C N 1
ATOM 2723 C CA . THR C 1 21 ? 31.078 25.978 -2.864 1.00 28.91 21 THR C CA 1
ATOM 2724 C C . THR C 1 21 ? 30.743 24.633 -3.497 1.00 31.82 21 THR C C 1
ATOM 2725 O O . THR C 1 21 ? 30.047 23.810 -2.908 1.00 32.31 21 THR C O 1
ATOM 2729 N N . PHE C 1 22 ? 31.256 24.422 -4.706 1.00 34.69 22 PHE C N 1
ATOM 2730 C CA . PHE C 1 22 ? 31.073 23.166 -5.430 1.00 38.46 22 PHE C CA 1
ATOM 2731 C C . PHE C 1 22 ? 32.482 22.702 -5.768 1.00 38.57 22 PHE C C 1
ATOM 2732 O O . PHE C 1 22 ? 33.169 23.332 -6.574 1.00 37.04 22 PHE C O 1
ATOM 2740 N N . GLY C 1 23 ? 32.915 21.609 -5.150 1.00 38.74 23 GLY C N 1
ATOM 2741 C CA . GLY C 1 23 ? 34.259 21.128 -5.405 1.00 38.73 23 GLY C CA 1
ATOM 2742 C C . GLY C 1 23 ? 35.230 22.157 -4.860 1.00 38.66 23 GLY C C 1
ATOM 2743 O O . GLY C 1 23 ? 35.239 22.421 -3.658 1.00 39.28 23 GLY C O 1
ATOM 2744 N N . SER C 1 24 ? 36.033 22.755 -5.733 1.00 37.91 24 SER C N 1
ATOM 2745 C CA . SER C 1 24 ? 36.997 23.766 -5.303 1.00 38.19 24 SER C CA 1
ATOM 2746 C C . SER C 1 24 ? 36.644 25.163 -5.794 1.00 34.78 24 SER C C 1
ATOM 2747 O O . SER C 1 24 ? 37.419 26.099 -5.618 1.00 34.59 24 SER C O 1
ATOM 2750 N N . THR C 1 25 ? 35.473 25.314 -6.399 1.00 32.84 25 THR C N 1
ATOM 2751 C CA . THR C 1 25 ? 35.090 26.617 -6.919 1.00 30.95 25 THR C CA 1
ATOM 2752 C C . THR C 1 25 ? 33.924 27.274 -6.205 1.00 30.36 25 THR C C 1
ATOM 2753 O O . THR C 1 25 ? 32.928 26.632 -5.872 1.00 29.54 25 THR C O 1
ATOM 2757 N N . VAL C 1 26 ? 34.062 28.573 -5.981 1.00 30.46 26 VAL C N 1
ATOM 2758 C CA . VAL C 1 26 ? 33.025 29.357 -5.334 1.00 28.54 26 VAL C CA 1
ATOM 2759 C C . VAL C 1 26 ? 31.967 29.651 -6.389 1.00 27.70 26 VAL C C 1
ATOM 2760 O O . VAL C 1 26 ? 32.269 30.237 -7.427 1.00 26.11 26 VAL C O 1
ATOM 2764 N N . LEU C 1 27 ? 30.730 29.244 -6.126 1.00 25.64 27 LEU C N 1
ATOM 2765 C CA . LEU C 1 27 ? 29.644 29.471 -7.074 1.00 24.94 27 LEU C CA 1
ATOM 2766 C C . LEU C 1 27 ? 28.855 30.751 -6.799 1.00 24.09 27 LEU C C 1
ATOM 2767 O O . LEU C 1 27 ? 28.297 31.351 -7.719 1.00 24.24 27 LEU C O 1
ATOM 2772 N N . LYS C 1 28 ? 28.814 31.160 -5.532 1.00 22.03 28 LYS C N 1
ATOM 2773 C CA . LYS C 1 28 ? 28.061 32.344 -5.106 1.00 19.84 28 LYS C CA 1
ATOM 2774 C C . LYS C 1 28 ? 28.646 32.856 -3.792 1.00 19.81 28 LYS C C 1
ATOM 2775 O O . LYS C 1 28 ? 29.031 32.063 -2.935 1.00 18.87 28 LYS C O 1
ATOM 2781 N N . GLY C 1 29 ? 28.697 34.176 -3.629 1.00 20.71 29 GLY C N 1
ATOM 2782 C CA . GLY C 1 29 ? 29.252 34.737 -2.410 1.00 21.15 29 GLY C CA 1
ATOM 2783 C C . GLY C 1 29 ? 28.295 35.521 -1.524 1.00 21.94 29 GLY C C 1
ATOM 2784 O O . GLY C 1 29 ? 28.704 36.026 -0.481 1.00 22.54 29 GLY C O 1
ATOM 2785 N N . ASN C 1 30 ? 27.026 35.615 -1.904 1.00 21.97 30 ASN C N 1
ATOM 2786 C CA . ASN C 1 30 ? 26.069 36.382 -1.107 1.00 23.38 30 ASN C CA 1
ATOM 2787 C C . ASN C 1 30 ? 24.849 35.579 -0.672 1.00 22.93 30 ASN C C 1
ATOM 2788 O O . ASN C 1 30 ? 23.737 36.105 -0.625 1.00 22.33 30 ASN C O 1
ATOM 2793 N N . ALA C 1 31 ? 25.049 34.307 -0.343 1.00 22.44 31 ALA C N 1
ATOM 2794 C CA . ALA C 1 31 ? 23.928 33.482 0.072 1.00 22.52 31 ALA C CA 1
ATOM 2795 C C . ALA C 1 31 ? 23.358 33.952 1.403 1.00 24.70 31 ALA C C 1
ATOM 2796 O O . ALA C 1 31 ? 24.076 34.484 2.251 1.00 23.90 31 ALA C O 1
ATOM 2798 N N . ARG C 1 32 ? 22.055 33.755 1.565 1.00 24.01 32 ARG C N 1
ATOM 2799 C CA . ARG C 1 32 ? 21.350 34.112 2.789 1.00 26.98 32 ARG C CA 1
ATOM 2800 C C . ARG C 1 32 ? 21.083 32.785 3.498 1.00 25.29 32 ARG C C 1
ATOM 2801 O O . ARG C 1 32 ? 20.193 32.036 3.105 1.00 26.07 32 ARG C O 1
ATOM 2809 N N . LYS C 1 33 ? 21.851 32.491 4.539 1.00 24.56 33 LYS C N 1
ATOM 2810 C CA . LYS C 1 33 ? 21.694 31.225 5.254 1.00 23.56 33 LYS C CA 1
ATOM 2811 C C . LYS C 1 33 ? 20.984 31.371 6.591 1.00 24.06 33 LYS C C 1
ATOM 2812 O O . LYS C 1 33 ? 20.914 30.416 7.372 1.00 21.31 33 LYS C O 1
ATOM 2818 N N . VAL C 1 34 ? 20.449 32.561 6.844 1.00 24.17 34 VAL C N 1
ATOM 2819 C CA . VAL C 1 34 ? 19.757 32.849 8.096 1.00 27.04 34 VAL C CA 1
ATOM 2820 C C . VAL C 1 34 ? 18.382 33.467 7.856 1.00 29.25 34 VAL C C 1
ATOM 2821 O O . VAL C 1 34 ? 18.241 34.371 7.033 1.00 28.99 34 VAL C O 1
ATOM 2825 N N . ARG C 1 35 ? 17.380 32.986 8.587 1.00 30.83 35 ARG C N 1
ATOM 2826 C CA . ARG C 1 35 ? 16.012 33.489 8.458 1.00 35.66 35 ARG C CA 1
ATOM 2827 C C . ARG C 1 35 ? 15.374 33.621 9.841 1.00 36.11 35 ARG C C 1
ATOM 2828 O O . ARG C 1 35 ? 15.984 33.282 10.858 1.00 35.62 35 ARG C O 1
ATOM 2836 N N . LYS C 1 36 ? 14.138 34.111 9.862 1.00 36.68 36 LYS C N 1
ATOM 2837 C CA . LYS C 1 36 ? 13.368 34.243 11.094 1.00 36.91 36 LYS C CA 1
ATOM 2838 C C . LYS C 1 36 ? 12.111 33.399 10.928 1.00 37.24 36 LYS C C 1
ATOM 2839 O O . LYS C 1 36 ? 11.466 33.444 9.882 1.00 37.94 36 LYS C O 1
ATOM 2845 N N . LEU C 1 37 ? 11.770 32.622 11.951 1.00 35.63 37 LEU C N 1
ATOM 2846 C CA . LEU C 1 37 ? 10.584 31.774 11.904 1.00 35.44 37 LEU C CA 1
ATOM 2847 C C . LEU C 1 37 ? 9.715 32.061 13.126 1.00 35.68 37 LEU C C 1
ATOM 2848 O O . LEU C 1 37 ? 10.039 32.926 13.939 1.00 36.15 37 LEU C O 1
ATOM 2853 N N . GLY C 1 38 ? 8.613 31.330 13.248 1.00 35.84 38 GLY C N 1
ATOM 2854 C CA . GLY C 1 38 ? 7.721 31.504 14.381 1.00 37.56 38 GLY C CA 1
ATOM 2855 C C . GLY C 1 38 ? 7.294 32.931 14.671 1.00 38.51 38 GLY C C 1
ATOM 2856 O O . GLY C 1 38 ? 7.424 33.404 15.801 1.00 38.64 38 GLY C O 1
ATOM 2857 N N . GLU C 1 39 ? 6.790 33.620 13.651 1.00 39.10 39 GLU C N 1
ATOM 2858 C CA . GLU C 1 39 ? 6.327 34.997 13.802 1.00 40.51 39 GLU C CA 1
ATOM 2859 C C . GLU C 1 39 ? 7.423 35.953 14.275 1.00 39.41 39 GLU C C 1
ATOM 2860 O O . GLU C 1 39 ? 7.187 36.818 15.121 1.00 39.19 39 GLU C O 1
ATOM 2866 N N . GLY C 1 40 ? 8.623 35.786 13.724 1.00 37.20 40 GLY C N 1
ATOM 2867 C CA . GLY C 1 40 ? 9.738 36.645 14.080 1.00 34.80 40 GLY C CA 1
ATOM 2868 C C . GLY C 1 40 ? 10.345 36.431 15.453 1.00 33.21 40 GLY C C 1
ATOM 2869 O O . GLY C 1 40 ? 11.185 37.218 15.876 1.00 34.27 40 GLY C O 1
ATOM 2870 N N . LYS C 1 41 ? 9.944 35.370 16.147 1.00 32.82 41 LYS C N 1
ATOM 2871 C CA . LYS C 1 41 ? 10.462 35.097 17.483 1.00 31.87 41 LYS C CA 1
ATOM 2872 C C . LYS C 1 41 ? 11.571 34.050 17.519 1.00 30.41 41 LYS C C 1
ATOM 2873 O O . LYS C 1 41 ? 12.195 33.839 18.558 1.00 28.50 41 LYS C O 1
ATOM 2879 N N . VAL C 1 42 ? 11.809 33.388 16.395 1.00 29.19 42 VAL C N 1
ATOM 2880 C CA . VAL C 1 42 ? 12.840 32.359 16.333 1.00 27.39 42 VAL C CA 1
ATOM 2881 C C . VAL C 1 42 ? 13.844 32.605 15.206 1.00 27.03 42 VAL C C 1
ATOM 2882 O O . VAL C 1 42 ? 13.473 33.024 14.109 1.00 27.28 42 VAL C O 1
ATOM 2886 N N . LEU C 1 43 ? 15.120 32.365 15.495 1.00 25.32 43 LEU C N 1
ATOM 2887 C CA . LEU C 1 43 ? 16.180 32.530 14.506 1.00 24.80 43 LEU C CA 1
ATOM 2888 C C . LEU C 1 43 ? 16.492 31.138 13.971 1.00 23.34 43 LEU C C 1
ATOM 2889 O O . LEU C 1 43 ? 16.539 30.177 14.736 1.00 23.08 43 LEU C O 1
ATOM 2894 N N . ALA C 1 44 ? 16.693 31.026 12.663 1.00 23.13 44 ALA C N 1
ATOM 2895 C CA . ALA C 1 44 ? 16.990 29.733 12.056 1.00 22.50 44 ALA C CA 1
ATOM 2896 C C . ALA C 1 44 ? 18.058 29.848 10.970 1.00 22.07 44 ALA C C 1
ATOM 2897 O O . ALA C 1 44 ? 17.930 30.638 10.032 1.00 20.78 44 ALA C O 1
ATOM 2899 N N . GLY C 1 45 ? 19.111 29.051 11.110 1.00 19.60 45 GLY C N 1
ATOM 2900 C CA . GLY C 1 45 ? 20.191 29.072 10.145 1.00 20.15 45 GLY C CA 1
ATOM 2901 C C . GLY C 1 45 ? 20.480 27.666 9.663 1.00 21.02 45 GLY C C 1
ATOM 2902 O O . GLY C 1 45 ? 20.161 26.689 10.347 1.00 18.91 45 GLY C O 1
ATOM 2903 N N . PHE C 1 46 ? 21.093 27.548 8.492 1.00 19.64 46 PHE C N 1
ATOM 2904 C CA . PHE C 1 46 ? 21.379 26.224 7.972 1.00 22.64 46 PHE C CA 1
ATOM 2905 C C . PHE C 1 46 ? 22.649 26.109 7.156 1.00 23.06 46 PHE C C 1
ATOM 2906 O O . PHE C 1 46 ? 23.100 27.062 6.515 1.00 24.01 46 PHE C O 1
ATOM 2914 N N . ALA C 1 47 ? 23.216 24.913 7.211 1.00 22.46 47 ALA C N 1
ATOM 2915 C CA . ALA C 1 47 ? 24.394 24.552 6.454 1.00 25.87 47 ALA C CA 1
ATOM 2916 C C . ALA C 1 47 ? 23.804 23.474 5.548 1.00 26.45 47 ALA C C 1
ATOM 2917 O O . ALA C 1 47 ? 23.495 22.375 6.006 1.00 29.07 47 ALA C O 1
ATOM 2919 N N . GLY C 1 48 ? 23.603 23.808 4.279 1.00 27.66 48 GLY C N 1
ATOM 2920 C CA . GLY C 1 48 ? 23.018 22.855 3.349 1.00 27.41 48 GLY C CA 1
ATOM 2921 C C . GLY C 1 48 ? 22.223 23.550 2.260 1.00 27.59 48 GLY C C 1
ATOM 2922 O O . GLY C 1 48 ? 22.284 24.774 2.130 1.00 27.01 48 GLY C O 1
ATOM 2923 N N . SER C 1 49 ? 21.457 22.775 1.495 1.00 27.76 49 SER C N 1
ATOM 2924 C CA . SER C 1 49 ? 20.667 23.307 0.384 1.00 27.39 49 SER C CA 1
ATOM 2925 C C . SER C 1 49 ? 19.371 24.023 0.765 1.00 28.06 49 SER C C 1
ATOM 2926 O O . SER C 1 49 ? 18.720 23.694 1.755 1.00 26.43 49 SER C O 1
ATOM 2929 N N . VAL C 1 50 ? 19.005 24.997 -0.063 1.00 28.44 50 VAL C N 1
ATOM 2930 C CA . VAL C 1 50 ? 17.801 25.802 0.121 1.00 29.17 50 VAL C CA 1
ATOM 2931 C C . VAL C 1 50 ? 16.537 24.961 0.246 1.00 28.63 50 VAL C C 1
ATOM 2932 O O . VAL C 1 50 ? 15.733 25.176 1.152 1.00 29.37 50 VAL C O 1
ATOM 2936 N N . ALA C 1 51 ? 16.360 24.009 -0.667 1.00 27.62 51 ALA C N 1
ATOM 2937 C CA . ALA C 1 51 ? 15.177 23.152 -0.653 1.00 27.05 51 ALA C CA 1
ATOM 2938 C C . ALA C 1 51 ? 15.099 22.333 0.632 1.00 26.72 51 ALA C C 1
ATOM 2939 O O . ALA C 1 51 ? 14.024 22.190 1.226 1.00 27.58 51 ALA C O 1
ATOM 2941 N N . ASP C 1 52 ? 16.234 21.783 1.050 1.00 24.93 52 ASP C N 1
ATOM 2942 C CA . ASP C 1 52 ? 16.295 21.003 2.278 1.00 26.42 52 ASP C CA 1
ATOM 2943 C C . ASP C 1 52 ? 15.928 21.889 3.467 1.00 25.53 52 ASP C C 1
ATOM 2944 O O . ASP C 1 52 ? 15.072 21.535 4.273 1.00 26.89 52 ASP C O 1
ATOM 2949 N N . ALA C 1 53 ? 16.569 23.049 3.561 1.00 25.97 53 ALA C N 1
ATOM 2950 C CA . ALA C 1 53 ? 16.306 23.978 4.654 1.00 26.48 53 ALA C CA 1
ATOM 2951 C C . ALA C 1 53 ? 14.827 24.364 4.732 1.00 27.94 53 ALA C C 1
ATOM 2952 O O . ALA C 1 53 ? 14.212 24.272 5.798 1.00 28.61 53 ALA C O 1
ATOM 2954 N N . MET C 1 54 ? 14.262 24.795 3.606 1.00 27.92 54 MET C N 1
ATOM 2955 C CA . MET C 1 54 ? 12.856 25.195 3.551 1.00 30.37 54 MET C CA 1
ATOM 2956 C C . MET C 1 54 ? 11.900 24.076 3.957 1.00 28.61 54 MET C C 1
ATOM 2957 O O . MET C 1 54 ? 10.951 24.296 4.709 1.00 27.67 54 MET C O 1
ATOM 2962 N N . THR C 1 55 ? 12.144 22.874 3.455 1.00 27.22 55 THR C N 1
ATOM 2963 C CA . THR C 1 55 ? 11.287 21.746 3.796 1.00 28.29 55 THR C CA 1
ATOM 2964 C C . THR C 1 55 ? 11.340 21.491 5.300 1.00 27.72 55 THR C C 1
ATOM 2965 O O . THR C 1 55 ? 10.316 21.226 5.930 1.00 27.08 55 THR C O 1
ATOM 2969 N N . LEU C 1 56 ? 12.539 21.585 5.872 1.00 26.67 56 LEU C N 1
ATOM 2970 C CA . LEU C 1 56 ? 12.718 21.360 7.301 1.00 26.59 56 LEU C CA 1
ATOM 2971 C C . LEU C 1 56 ? 12.108 22.484 8.131 1.00 26.12 56 LEU C C 1
ATOM 2972 O O . LEU C 1 56 ? 11.428 22.228 9.123 1.00 26.31 56 LEU C O 1
ATOM 2977 N N . PHE C 1 57 ? 12.339 23.728 7.726 1.00 26.37 57 PHE C N 1
ATOM 2978 C CA . PHE C 1 57 ? 11.777 24.856 8.458 1.00 28.36 57 PHE C CA 1
ATOM 2979 C C . PHE C 1 57 ? 10.247 24.811 8.470 1.00 29.76 57 PHE C C 1
ATOM 2980 O O . PHE C 1 57 ? 9.616 25.178 9.464 1.00 29.85 57 PHE C O 1
ATOM 2988 N N . ASP C 1 58 ? 9.647 24.368 7.370 1.00 29.70 58 ASP C N 1
ATOM 2989 C CA . ASP C 1 58 ? 8.192 24.284 7.320 1.00 31.40 58 ASP C CA 1
ATOM 2990 C C . ASP C 1 58 ? 7.699 23.304 8.381 1.00 31.47 58 ASP C C 1
ATOM 2991 O O . ASP C 1 58 ? 6.734 23.584 9.090 1.00 31.59 58 ASP C O 1
ATOM 2996 N N . ARG C 1 59 ? 8.365 22.161 8.499 1.00 31.25 59 ARG C N 1
ATOM 2997 C CA . ARG C 1 59 ? 7.969 21.175 9.498 1.00 33.01 59 ARG C CA 1
ATOM 2998 C C . ARG C 1 59 ? 8.224 21.760 10.888 1.00 34.02 59 ARG C C 1
ATOM 2999 O O . ARG C 1 59 ? 7.446 21.534 11.819 1.00 34.72 59 ARG C O 1
ATOM 3007 N N . PHE C 1 60 ? 9.306 22.525 11.022 1.00 33.24 60 PHE C N 1
ATOM 3008 C CA . PHE C 1 60 ? 9.638 23.133 12.309 1.00 33.92 60 PHE C CA 1
ATOM 3009 C C . PHE C 1 60 ? 8.570 24.147 12.728 1.00 35.28 60 PHE C C 1
ATOM 3010 O O . PHE C 1 60 ? 8.183 24.193 13.897 1.00 33.43 60 PHE C O 1
ATOM 3018 N N . GLU C 1 61 ? 8.100 24.953 11.775 1.00 36.26 61 GLU C N 1
ATOM 3019 C CA . GLU C 1 61 ? 7.060 25.947 12.048 1.00 38.32 61 GLU C CA 1
ATOM 3020 C C . GLU C 1 61 ? 5.841 25.240 12.638 1.00 38.70 61 GLU C C 1
ATOM 3021 O O . GLU C 1 61 ? 5.263 25.689 13.626 1.00 38.64 61 GLU C O 1
ATOM 3027 N N . ALA C 1 62 ? 5.453 24.132 12.016 1.00 38.04 62 ALA C N 1
ATOM 3028 C CA . ALA C 1 62 ? 4.309 23.359 12.478 1.00 38.57 62 ALA C CA 1
ATOM 3029 C C . ALA C 1 62 ? 4.538 22.857 13.902 1.00 38.44 62 ALA C C 1
ATOM 3030 O O . ALA C 1 62 ? 3.636 22.908 14.737 1.00 38.82 62 ALA C O 1
ATOM 3032 N N . LYS C 1 63 ? 5.746 22.373 14.178 1.00 37.67 63 LYS C N 1
ATOM 3033 C CA . LYS C 1 63 ? 6.069 21.871 15.508 1.00 37.27 63 LYS C CA 1
ATOM 3034 C C . LYS C 1 63 ? 5.948 22.984 16.543 1.00 37.66 63 LYS C C 1
ATOM 3035 O O . LYS C 1 63 ? 5.507 22.750 17.669 1.00 36.87 63 LYS C O 1
ATOM 3041 N N . LEU C 1 64 ? 6.345 24.192 16.157 1.00 38.29 64 LEU C N 1
ATOM 3042 C CA . LEU C 1 64 ? 6.276 25.337 17.054 1.00 40.57 64 LEU C CA 1
ATOM 3043 C C . LEU C 1 64 ? 4.832 25.658 17.430 1.00 43.04 64 LEU C C 1
ATOM 3044 O O . LEU C 1 64 ? 4.519 25.864 18.605 1.00 43.24 64 LEU C O 1
ATOM 3049 N N . ARG C 1 65 ? 3.954 25.699 16.432 1.00 44.80 65 ARG C N 1
ATOM 3050 C CA . ARG C 1 65 ? 2.544 25.992 16.674 1.00 46.77 65 ARG C CA 1
ATOM 3051 C C . ARG C 1 65 ? 1.923 24.896 17.536 1.00 47.08 65 ARG C C 1
ATOM 3052 O O . ARG C 1 65 ? 1.227 25.176 18.511 1.00 47.50 65 ARG C O 1
ATOM 3060 N N . GLU C 1 66 ? 2.184 23.648 17.168 1.00 46.94 66 GLU C N 1
ATOM 3061 C CA . GLU C 1 66 ? 1.642 22.504 17.887 1.00 48.38 66 GLU C CA 1
ATOM 3062 C C . GLU C 1 66 ? 2.013 22.475 19.365 1.00 49.67 66 GLU C C 1
ATOM 3063 O O . GLU C 1 66 ? 1.167 22.186 20.213 1.00 50.00 66 GLU C O 1
ATOM 3069 N N . TRP C 1 67 ? 3.269 22.777 19.680 1.00 49.37 67 TRP C N 1
ATOM 3070 C CA . TRP C 1 67 ? 3.711 22.742 21.067 1.00 49.94 67 TRP C CA 1
ATOM 3071 C C . TRP C 1 67 ? 3.815 24.102 21.749 1.00 50.08 67 TRP C C 1
ATOM 3072 O O . TRP C 1 67 ? 4.696 24.332 22.579 1.00 50.91 67 TRP C O 1
ATOM 3083 N N . GLY C 1 68 ? 2.896 24.993 21.393 1.00 49.44 68 GLY C N 1
ATOM 3084 C CA . GLY C 1 68 ? 2.840 26.318 21.982 1.00 48.47 68 GLY C CA 1
ATOM 3085 C C . GLY C 1 68 ? 4.108 27.148 22.049 1.00 47.58 68 GLY C C 1
ATOM 3086 O O . GLY C 1 68 ? 4.357 27.810 23.057 1.00 48.12 68 GLY C O 1
ATOM 3087 N N . GLY C 1 69 ? 4.906 27.128 20.987 1.00 45.65 69 GLY C N 1
ATOM 3088 C CA . GLY C 1 69 ? 6.124 27.921 20.974 1.00 43.07 69 GLY C CA 1
ATOM 3089 C C . GLY C 1 69 ? 7.280 27.378 21.791 1.00 41.06 69 GLY C C 1
ATOM 3090 O O . GLY C 1 69 ? 8.314 28.032 21.910 1.00 42.71 69 GLY C O 1
ATOM 3091 N N . ASN C 1 70 ? 7.116 26.189 22.361 1.00 40.29 70 ASN C N 1
ATOM 3092 C CA . ASN C 1 70 ? 8.177 25.577 23.150 1.00 38.39 70 ASN C CA 1
ATOM 3093 C C . ASN C 1 70 ? 9.288 25.127 22.201 1.00 37.47 70 ASN C C 1
ATOM 3094 O O . ASN C 1 70 ? 9.181 24.079 21.561 1.00 37.38 70 ASN C O 1
ATOM 3099 N N . LEU C 1 71 ? 10.349 25.922 22.117 1.00 34.66 71 LEU C N 1
ATOM 3100 C CA . LEU C 1 71 ? 11.470 25.621 21.234 1.00 32.85 71 LEU C CA 1
ATOM 3101 C C . LEU C 1 71 ? 12.072 24.249 21.515 1.00 31.95 71 LEU C C 1
ATOM 3102 O O . LEU C 1 71 ? 12.373 23.495 20.594 1.00 32.91 71 LEU C O 1
ATOM 3107 N N . THR C 1 72 ? 12.244 23.926 22.791 1.00 31.29 72 THR C N 1
ATOM 3108 C CA . THR C 1 72 ? 12.821 22.644 23.177 1.00 31.61 72 THR C CA 1
ATOM 3109 C C . THR C 1 72 ? 11.987 21.473 22.673 1.00 32.36 72 THR C C 1
ATOM 3110 O O . THR C 1 72 ? 12.521 20.513 22.118 1.00 31.33 72 THR C O 1
ATOM 3114 N N . LYS C 1 73 ? 10.676 21.558 22.868 1.00 32.78 73 LYS C N 1
ATOM 3115 C CA . LYS C 1 73 ? 9.764 20.503 22.444 1.00 34.20 73 LYS C CA 1
ATOM 3116 C C . LYS C 1 73 ? 9.726 20.419 20.923 1.00 32.89 73 LYS C C 1
ATOM 3117 O O . LYS C 1 73 ? 9.813 19.339 20.341 1.00 32.84 73 LYS C O 1
ATOM 3123 N N . ALA C 1 74 ? 9.591 21.573 20.283 1.00 32.27 74 ALA C N 1
ATOM 3124 C CA . ALA C 1 74 ? 9.538 21.633 18.829 1.00 31.53 74 ALA C CA 1
ATOM 3125 C C . ALA C 1 74 ? 10.796 21.052 18.190 1.00 29.45 74 ALA C C 1
ATOM 3126 O O . ALA C 1 74 ? 10.713 20.324 17.200 1.00 29.46 74 ALA C O 1
ATOM 3128 N N . ALA C 1 75 ? 11.960 21.365 18.755 1.00 27.39 75 ALA C N 1
ATOM 3129 C CA . ALA C 1 75 ? 13.217 20.864 18.205 1.00 27.14 75 ALA C CA 1
ATOM 3130 C C . ALA C 1 75 ? 13.289 19.344 18.301 1.00 26.86 75 ALA C C 1
ATOM 3131 O O . ALA C 1 75 ? 13.677 18.671 17.341 1.00 23.78 75 ALA C O 1
ATOM 3133 N N . VAL C 1 76 ? 12.919 18.812 19.465 1.00 25.75 76 VAL C N 1
ATOM 3134 C CA . VAL C 1 76 ? 12.941 17.373 19.682 1.00 28.09 76 VAL C CA 1
ATOM 3135 C C . VAL C 1 76 ? 11.987 16.667 18.728 1.00 27.98 76 VAL C C 1
ATOM 3136 O O . VAL C 1 76 ? 12.355 15.678 18.093 1.00 27.48 76 VAL C O 1
ATOM 3140 N N . GLU C 1 77 ? 10.763 17.177 18.622 1.00 28.50 77 GLU C N 1
ATOM 3141 C CA . GLU C 1 77 ? 9.780 16.554 17.743 1.00 29.76 77 GLU C CA 1
ATOM 3142 C C . GLU C 1 77 ? 10.200 16.623 16.278 1.00 28.65 77 GLU C C 1
ATOM 3143 O O . GLU C 1 77 ? 9.955 15.686 15.521 1.00 28.82 77 GLU C O 1
ATOM 3149 N N . LEU C 1 78 ? 10.834 17.722 15.876 1.00 28.72 78 LEU C N 1
ATOM 3150 C CA . LEU C 1 78 ? 11.301 17.846 14.495 1.00 27.20 78 LEU C CA 1
ATOM 3151 C C . LEU C 1 78 ? 12.370 16.787 14.247 1.00 27.10 78 LEU C C 1
ATOM 3152 O O . LEU C 1 78 ? 12.384 16.134 13.204 1.00 26.88 78 LEU C O 1
ATOM 3157 N N . ALA C 1 79 ? 13.269 16.628 15.215 1.00 26.44 79 ALA C N 1
ATOM 3158 C CA . ALA C 1 79 ? 14.353 15.659 15.102 1.00 27.08 79 ALA C CA 1
ATOM 3159 C C . ALA C 1 79 ? 13.815 14.243 14.954 1.00 27.23 79 ALA C C 1
ATOM 3160 O O . ALA C 1 79 ? 14.376 13.440 14.214 1.00 28.29 79 ALA C O 1
ATOM 3162 N N . LYS C 1 80 ? 12.732 13.939 15.664 1.00 28.34 80 LYS C N 1
ATOM 3163 C CA . LYS C 1 80 ? 12.119 12.616 15.594 1.00 31.03 80 LYS C CA 1
ATOM 3164 C C . LYS C 1 80 ? 11.539 12.374 14.204 1.00 31.59 80 LYS C C 1
ATOM 3165 O O . LYS C 1 80 ? 11.714 11.300 13.625 1.00 32.09 80 LYS C O 1
ATOM 3171 N N . ASP C 1 81 ? 10.839 13.375 13.678 1.00 31.66 81 ASP C N 1
ATOM 3172 C CA . ASP C 1 81 ? 10.245 13.281 12.348 1.00 32.82 81 ASP C CA 1
ATOM 3173 C C . ASP C 1 81 ? 11.339 13.129 11.288 1.00 32.95 81 ASP C C 1
ATOM 3174 O O . ASP C 1 81 ? 11.266 12.256 10.418 1.00 32.03 81 ASP C O 1
ATOM 3179 N N . TRP C 1 82 ? 12.355 13.982 11.377 1.00 32.02 82 TRP C N 1
ATOM 3180 C CA . TRP C 1 82 ? 13.484 13.974 10.448 1.00 32.54 82 TRP C CA 1
ATOM 3181 C C . TRP C 1 82 ? 14.083 12.571 10.357 1.00 35.36 82 TRP C C 1
ATOM 3182 O O . TRP C 1 82 ? 14.592 12.157 9.314 1.00 34.02 82 TRP C O 1
ATOM 3193 N N . ARG C 1 83 ? 14.013 11.852 11.472 1.00 37.65 83 ARG C N 1
ATOM 3194 C CA . ARG C 1 83 ? 14.567 10.511 11.590 1.00 41.38 83 ARG C CA 1
ATOM 3195 C C . ARG C 1 83 ? 13.633 9.400 11.104 1.00 43.92 83 ARG C C 1
ATOM 3196 O O . ARG C 1 83 ? 14.092 8.375 10.598 1.00 45.88 83 ARG C O 1
ATOM 3204 N N . THR C 1 84 ? 12.328 9.605 11.249 1.00 46.92 84 THR C N 1
ATOM 3205 C CA . THR C 1 84 ? 11.349 8.595 10.851 1.00 49.68 84 THR C CA 1
ATOM 3206 C C . THR C 1 84 ? 10.693 8.819 9.490 1.00 51.22 84 THR C C 1
ATOM 3207 O O . THR C 1 84 ? 10.607 7.897 8.677 1.00 52.14 84 THR C O 1
ATOM 3211 N N . ASP C 1 85 ? 10.223 10.038 9.249 1.00 52.08 85 ASP C N 1
ATOM 3212 C CA . ASP C 1 85 ? 9.564 10.385 7.991 1.00 53.06 85 ASP C CA 1
ATOM 3213 C C . ASP C 1 85 ? 10.454 10.083 6.782 1.00 53.37 85 ASP C C 1
ATOM 3214 O O . ASP C 1 85 ? 11.581 10.572 6.694 1.00 52.54 85 ASP C O 1
ATOM 3219 N N . ARG C 1 86 ? 9.938 9.283 5.850 1.00 54.07 86 ARG C N 1
ATOM 3220 C CA . ARG C 1 86 ? 10.684 8.906 4.646 1.00 53.91 86 ARG C CA 1
ATOM 3221 C C . ARG C 1 86 ? 11.023 10.090 3.751 1.00 51.61 86 ARG C C 1
ATOM 3222 O O . ARG C 1 86 ? 11.997 10.048 2.999 1.00 51.10 86 ARG C O 1
ATOM 3230 N N . VAL C 1 87 ? 10.218 11.142 3.825 1.00 48.75 87 VAL C N 1
ATOM 3231 C CA . VAL C 1 87 ? 10.461 12.324 3.014 1.00 46.51 87 VAL C CA 1
ATOM 3232 C C . VAL C 1 87 ? 11.603 13.151 3.598 1.00 44.78 87 VAL C C 1
ATOM 3233 O O . VAL C 1 87 ? 12.561 13.477 2.900 1.00 44.65 87 VAL C O 1
ATOM 3237 N N . LEU C 1 88 ? 11.502 13.480 4.883 1.00 42.48 88 LEU C N 1
ATOM 3238 C CA . LEU C 1 88 ? 12.531 14.276 5.545 1.00 41.73 88 LEU C CA 1
ATOM 3239 C C . LEU C 1 88 ? 13.848 13.523 5.682 1.00 41.80 88 LEU C C 1
ATOM 3240 O O . LEU C 1 88 ? 14.922 14.125 5.676 1.00 39.24 88 LEU C O 1
ATOM 3245 N N . ARG C 1 89 ? 13.758 12.202 5.798 1.00 43.45 89 ARG C N 1
ATOM 3246 C CA . ARG C 1 89 ? 14.937 11.361 5.964 1.00 46.62 89 ARG C CA 1
ATOM 3247 C C . ARG C 1 89 ? 15.957 11.515 4.838 1.00 47.65 89 ARG C C 1
ATOM 3248 O O . ARG C 1 89 ? 17.113 11.115 4.980 1.00 46.15 89 ARG C O 1
ATOM 3256 N N . ARG C 1 90 ? 15.532 12.108 3.727 1.00 49.16 90 ARG C N 1
ATOM 3257 C CA . ARG C 1 90 ? 16.414 12.310 2.582 1.00 51.06 90 ARG C CA 1
ATOM 3258 C C . ARG C 1 90 ? 17.125 13.663 2.661 1.00 50.55 90 ARG C C 1
ATOM 3259 O O . ARG C 1 90 ? 18.146 13.874 2.003 1.00 50.96 90 ARG C O 1
ATOM 3267 N N . LEU C 1 91 ? 16.579 14.576 3.463 1.00 48.89 91 LEU C N 1
ATOM 3268 C CA . LEU C 1 91 ? 17.157 15.911 3.640 1.00 47.87 91 LEU C CA 1
ATOM 3269 C C . LEU C 1 91 ? 18.427 15.808 4.482 1.00 47.04 91 LEU C C 1
ATOM 3270 O O . LEU C 1 91 ? 18.426 15.168 5.537 1.00 46.69 91 LEU C O 1
ATOM 3275 N N . GLU C 1 92 ? 19.503 16.449 4.033 1.00 44.74 92 GLU C N 1
ATOM 3276 C CA . GLU C 1 92 ? 20.773 16.355 4.745 1.00 44.65 92 GLU C CA 1
ATOM 3277 C C . GLU C 1 92 ? 21.376 17.645 5.315 1.00 42.51 92 GLU C C 1
ATOM 3278 O O . GLU C 1 92 ? 22.512 17.637 5.784 1.00 42.02 92 GLU C O 1
ATOM 3284 N N . ALA C 1 93 ? 20.640 18.748 5.281 1.00 40.04 93 ALA C N 1
ATOM 3285 C CA . ALA C 1 93 ? 21.170 19.998 5.816 1.00 37.84 93 ALA C CA 1
ATOM 3286 C C . ALA C 1 93 ? 21.354 19.891 7.330 1.00 36.19 93 ALA C C 1
ATOM 3287 O O . ALA C 1 93 ? 20.789 19.005 7.966 1.00 37.94 93 ALA C O 1
ATOM 3289 N N . LEU C 1 94 ? 22.168 20.778 7.896 1.00 33.64 94 LEU C N 1
ATOM 3290 C CA . LEU C 1 94 ? 22.391 20.816 9.341 1.00 29.32 94 LEU C CA 1
ATOM 3291 C C . LEU C 1 94 ? 21.725 22.116 9.792 1.00 27.02 94 LEU C C 1
ATOM 3292 O O . LEU C 1 94 ? 21.922 23.164 9.170 1.00 24.89 94 LEU C O 1
ATOM 3297 N N . LEU C 1 95 ? 20.939 22.053 10.863 1.00 24.33 95 LEU C N 1
ATOM 3298 C CA . LEU C 1 95 ? 20.206 23.229 11.336 1.00 23.16 95 LEU C CA 1
ATOM 3299 C C . LEU C 1 95 ? 20.677 23.826 12.663 1.00 22.14 95 LEU C C 1
ATOM 3300 O O . LEU C 1 95 ? 21.215 23.124 13.520 1.00 20.51 95 LEU C O 1
ATOM 3305 N N . LEU C 1 96 ? 20.445 25.128 12.819 1.00 19.24 96 LEU C N 1
ATOM 3306 C CA . LEU C 1 96 ? 20.790 25.859 14.041 1.00 19.16 96 LEU C CA 1
ATOM 3307 C C . LEU C 1 96 ? 19.641 26.827 14.304 1.00 19.50 96 LEU C C 1
ATOM 3308 O O . LEU C 1 96 ? 19.419 27.750 13.515 1.00 18.55 96 LEU C O 1
ATOM 3313 N N . VAL C 1 97 ? 18.911 26.614 15.397 1.00 18.31 97 VAL C N 1
ATOM 3314 C CA . VAL C 1 97 ? 17.782 27.477 15.741 1.00 19.74 97 VAL C CA 1
ATOM 3315 C C . VAL C 1 97 ? 17.907 28.021 17.157 1.00 20.77 97 VAL C C 1
ATOM 3316 O O . VAL C 1 97 ? 18.531 27.399 18.019 1.00 20.65 97 VAL C O 1
ATOM 3320 N N . ALA C 1 98 ? 17.303 29.179 17.398 1.00 21.30 98 ALA C N 1
ATOM 3321 C CA . ALA C 1 98 ? 17.368 29.788 18.721 1.00 23.38 98 ALA C CA 1
ATOM 3322 C C . ALA C 1 98 ? 16.327 30.879 18.945 1.00 24.04 98 ALA C C 1
ATOM 3323 O O . ALA C 1 98 ? 15.822 31.479 17.993 1.00 23.39 98 ALA C O 1
ATOM 3325 N N . ASP C 1 99 ? 15.990 31.102 20.214 1.00 24.84 99 ASP C N 1
ATOM 3326 C CA . ASP C 1 99 ? 15.080 32.173 20.592 1.00 25.93 99 ASP C CA 1
ATOM 3327 C C . ASP C 1 99 ? 15.796 32.912 21.710 1.00 27.12 99 ASP C C 1
ATOM 3328 O O . ASP C 1 99 ? 17.013 32.771 21.855 1.00 25.38 99 ASP C O 1
ATOM 3333 N N . LYS C 1 100 ? 15.070 33.694 22.499 1.00 28.85 100 LYS C N 1
ATOM 3334 C CA . LYS C 1 100 ? 15.706 34.447 23.573 1.00 31.20 100 LYS C CA 1
ATOM 3335 C C . LYS C 1 100 ? 16.341 33.621 24.684 1.00 31.17 100 LYS C C 1
ATOM 3336 O O . LYS C 1 100 ? 17.287 34.075 25.319 1.00 32.36 100 LYS C O 1
ATOM 3342 N N . GLU C 1 101 ? 15.844 32.412 24.917 1.00 31.44 101 GLU C N 1
ATOM 3343 C CA . GLU C 1 101 ? 16.388 31.591 25.996 1.00 32.80 101 GLU C CA 1
ATOM 3344 C C . GLU C 1 101 ? 17.141 30.323 25.610 1.00 32.22 101 GLU C C 1
ATOM 3345 O O . GLU C 1 101 ? 17.981 29.855 26.375 1.00 30.83 101 GLU C O 1
ATOM 3351 N N . ASN C 1 102 ? 16.854 29.757 24.442 1.00 29.92 102 ASN C N 1
ATOM 3352 C CA . ASN C 1 102 ? 17.529 28.524 24.060 1.00 29.32 102 ASN C CA 1
ATOM 3353 C C . ASN C 1 102 ? 18.146 28.504 22.673 1.00 28.08 102 ASN C C 1
ATOM 3354 O O . ASN C 1 102 ? 17.787 29.296 21.801 1.00 26.37 102 ASN C O 1
ATOM 3359 N N . ILE C 1 103 ? 19.077 27.569 22.495 1.00 24.19 103 ILE C N 1
ATOM 3360 C CA . ILE C 1 103 ? 19.765 27.362 21.234 1.00 22.31 103 ILE C CA 1
ATOM 3361 C C . ILE C 1 103 ? 19.832 25.859 20.995 1.00 22.50 103 ILE C C 1
ATOM 3362 O O . ILE C 1 103 ? 20.124 25.094 21.916 1.00 20.32 103 ILE C O 1
ATOM 3367 N N . PHE C 1 104 ? 19.554 25.434 19.767 1.00 21.52 104 PHE C N 1
ATOM 3368 C CA . PHE C 1 104 ? 19.630 24.020 19.449 1.00 22.52 104 PHE C CA 1
ATOM 3369 C C . PHE C 1 104 ? 20.239 23.728 18.090 1.00 22.98 104 PHE C C 1
ATOM 3370 O O . PHE C 1 104 ? 19.932 24.386 17.095 1.00 22.26 104 PHE C O 1
ATOM 3378 N N . ILE C 1 105 ? 21.115 22.734 18.072 1.00 21.72 105 ILE C N 1
ATOM 3379 C CA . ILE C 1 105 ? 21.721 22.262 16.847 1.00 22.47 105 ILE C CA 1
ATOM 3380 C C . ILE C 1 105 ? 20.873 21.022 16.566 1.00 22.90 105 ILE C C 1
ATOM 3381 O O . ILE C 1 105 ? 20.706 20.178 17.447 1.00 23.77 105 ILE C O 1
ATOM 3386 N N . ILE C 1 106 ? 20.318 20.917 15.363 1.00 22.69 106 ILE C N 1
ATOM 3387 C CA . ILE C 1 106 ? 19.489 19.763 15.016 1.00 22.72 106 ILE C CA 1
ATOM 3388 C C . ILE C 1 106 ? 20.010 19.095 13.742 1.00 23.38 106 ILE C C 1
ATOM 3389 O O . ILE C 1 106 ? 20.272 19.773 12.747 1.00 21.67 106 ILE C O 1
ATOM 3394 N N . SER C 1 107 ? 20.154 17.769 13.774 1.00 23.09 107 SER C N 1
ATOM 3395 C CA . SER C 1 107 ? 20.655 17.019 12.619 1.00 25.07 107 SER C CA 1
ATOM 3396 C C . SER C 1 107 ? 19.707 15.891 12.203 1.00 27.32 107 SER C C 1
ATOM 3397 O O . SER C 1 107 ? 18.840 15.472 12.974 1.00 25.49 107 SER C O 1
ATOM 3400 N N . GLY C 1 108 ? 19.892 15.395 10.983 1.00 28.65 108 GLY C N 1
ATOM 3401 C CA . GLY C 1 108 ? 19.059 14.319 10.482 1.00 31.06 108 GLY C CA 1
ATOM 3402 C C . GLY C 1 108 ? 19.397 12.989 11.123 1.00 33.30 108 GLY C C 1
ATOM 3403 O O . GLY C 1 108 ? 18.847 11.947 10.754 1.00 33.88 108 GLY C O 1
ATOM 3404 N N . ASN C 1 109 ? 20.317 13.017 12.081 1.00 34.51 109 ASN C N 1
ATOM 3405 C CA . ASN C 1 109 ? 20.716 11.807 12.783 1.00 35.76 109 ASN C CA 1
ATOM 3406 C C . ASN C 1 109 ? 20.057 11.769 14.154 1.00 34.52 109 ASN C C 1
ATOM 3407 O O . ASN C 1 109 ? 20.513 11.067 15.053 1.00 35.02 109 ASN C O 1
ATOM 3412 N N . GLY C 1 110 ? 18.979 12.537 14.297 1.00 33.52 110 GLY C N 1
ATOM 3413 C CA . GLY C 1 110 ? 18.241 12.583 15.547 1.00 33.31 110 GLY C CA 1
ATOM 3414 C C . GLY C 1 110 ? 18.951 13.347 16.648 1.00 33.09 110 GLY C C 1
ATOM 3415 O O . GLY C 1 110 ? 18.648 13.185 17.830 1.00 33.81 110 GLY C O 1
ATOM 3416 N N . GLU C 1 111 ? 19.895 14.191 16.263 1.00 32.05 111 GLU C N 1
ATOM 3417 C CA . GLU C 1 111 ? 20.640 14.959 17.242 1.00 32.70 111 GLU C CA 1
ATOM 3418 C C . GLU C 1 111 ? 19.998 16.314 17.520 1.00 30.69 111 GLU C C 1
ATOM 3419 O O . GLU C 1 111 ? 19.627 17.039 16.598 1.00 28.93 111 GLU C O 1
ATOM 3425 N N . VAL C 1 112 ? 19.853 16.633 18.803 1.00 28.90 112 VAL C N 1
ATOM 3426 C CA . VAL C 1 112 ? 19.291 17.908 19.246 1.00 28.01 112 VAL C CA 1
ATOM 3427 C C . VAL C 1 112 ? 20.234 18.349 20.354 1.00 28.18 112 VAL C C 1
ATOM 3428 O O . VAL C 1 112 ? 20.129 17.893 21.494 1.00 28.26 112 VAL C O 1
ATOM 3432 N N . ILE C 1 113 ? 21.151 19.246 20.015 1.00 25.14 113 ILE C N 1
ATOM 3433 C CA . ILE C 1 113 ? 22.159 19.684 20.965 1.00 25.33 113 ILE C CA 1
ATOM 3434 C C . ILE C 1 113 ? 22.125 21.150 21.362 1.00 23.90 113 ILE C C 1
ATOM 3435 O O . ILE C 1 113 ? 22.184 22.036 20.508 1.00 24.60 113 ILE C O 1
ATOM 3440 N N . GLN C 1 114 ? 22.038 21.400 22.664 1.00 24.19 114 GLN C N 1
ATOM 3441 C CA . GLN C 1 114 ? 22.074 22.767 23.172 1.00 24.97 114 GLN C CA 1
ATOM 3442 C C . GLN C 1 114 ? 23.372 22.915 23.945 1.00 24.88 114 GLN C C 1
ATOM 3443 O O . GLN C 1 114 ? 23.511 22.390 25.047 1.00 23.43 114 GLN C O 1
ATOM 3449 N N . PRO C 1 115 ? 24.353 23.621 23.370 1.00 26.32 115 PRO C N 1
ATOM 3450 C CA . PRO C 1 115 ? 25.623 23.792 24.076 1.00 26.50 115 PRO C CA 1
ATOM 3451 C C . PRO C 1 115 ? 25.432 24.514 25.401 1.00 24.75 115 PRO C C 1
ATOM 3452 O O . PRO C 1 115 ? 24.518 25.326 25.548 1.00 23.63 115 PRO C O 1
ATOM 3456 N N . ASP C 1 116 ? 26.277 24.196 26.374 1.00 24.31 116 ASP C N 1
ATOM 3457 C CA . ASP C 1 116 ? 26.182 24.841 27.672 1.00 25.41 116 ASP C CA 1
ATOM 3458 C C . ASP C 1 116 ? 27.100 26.059 27.743 1.00 25.44 116 ASP C C 1
ATOM 3459 O O . ASP C 1 116 ? 28.052 26.101 28.523 1.00 26.98 116 ASP C O 1
ATOM 3464 N N . ASP C 1 117 ? 26.802 27.040 26.894 1.00 24.35 117 ASP C N 1
ATOM 3465 C CA . ASP C 1 117 ? 27.544 28.299 26.810 1.00 24.55 117 ASP C CA 1
ATOM 3466 C C . ASP C 1 117 ? 26.608 29.254 26.058 1.00 24.71 117 ASP C C 1
ATOM 3467 O O . ASP C 1 117 ? 25.627 28.813 25.458 1.00 25.53 117 ASP C O 1
ATOM 3472 N N . ASP C 1 118 ? 26.893 30.550 26.079 1.00 22.82 118 ASP C N 1
ATOM 3473 C CA . ASP C 1 118 ? 26.017 31.499 25.397 1.00 23.64 118 ASP C CA 1
ATOM 3474 C C . ASP C 1 118 ? 26.340 31.704 23.913 1.00 22.97 118 ASP C C 1
ATOM 3475 O O . ASP C 1 118 ? 25.999 32.735 23.326 1.00 22.52 118 ASP C O 1
ATOM 3480 N N . ALA C 1 119 ? 26.996 30.715 23.316 1.00 20.89 119 ALA C N 1
ATOM 3481 C CA . ALA C 1 119 ? 27.346 30.764 21.903 1.00 19.90 119 ALA C CA 1
ATOM 3482 C C . ALA C 1 119 ? 27.339 29.353 21.320 1.00 20.07 119 ALA C C 1
ATOM 3483 O O . ALA C 1 119 ? 27.628 28.381 22.017 1.00 19.91 119 ALA C O 1
ATOM 3485 N N . ALA C 1 120 ? 27.002 29.247 20.042 1.00 19.33 120 ALA C N 1
ATOM 3486 C CA . ALA C 1 120 ? 26.975 27.958 19.361 1.00 19.04 120 ALA C CA 1
ATOM 3487 C C . ALA C 1 120 ? 27.148 28.214 17.873 1.00 19.17 120 ALA C C 1
ATOM 3488 O O . ALA C 1 120 ? 26.828 29.301 17.386 1.00 20.16 120 ALA C O 1
ATOM 3490 N N . ALA C 1 121 ? 27.643 27.216 17.149 1.00 18.58 121 ALA C N 1
ATOM 3491 C CA . ALA C 1 121 ? 27.856 27.366 15.716 1.00 18.87 121 ALA C CA 1
ATOM 3492 C C . ALA C 1 121 ? 27.871 26.034 14.964 1.00 19.29 121 ALA C C 1
ATOM 3493 O O . ALA C 1 121 ? 28.128 24.974 15.544 1.00 18.22 121 ALA C O 1
ATOM 3495 N N . ILE C 1 122 ? 27.572 26.097 13.671 1.00 17.95 122 ILE C N 1
ATOM 3496 C CA . ILE C 1 122 ? 27.596 24.912 12.822 1.00 19.62 122 ILE C CA 1
ATOM 3497 C C . ILE C 1 122 ? 28.294 25.281 11.523 1.00 21.31 122 ILE C C 1
ATOM 3498 O O . ILE C 1 122 ? 28.601 26.455 11.286 1.00 20.63 122 ILE C O 1
ATOM 3503 N N . GLY C 1 123 ? 28.552 24.278 10.690 1.00 23.16 123 GLY C N 1
ATOM 3504 C CA . GLY C 1 123 ? 29.221 24.523 9.427 1.00 23.67 123 GLY C CA 1
ATOM 3505 C C . GLY C 1 123 ? 30.716 24.295 9.530 1.00 24.61 123 GLY C C 1
ATOM 3506 O O . GLY C 1 123 ? 31.266 24.192 10.628 1.00 23.09 123 GLY C O 1
ATOM 3507 N N . SER C 1 124 ? 31.379 24.228 8.380 1.00 25.95 124 SER C N 1
ATOM 3508 C CA . SER C 1 124 ? 32.815 23.992 8.329 1.00 24.91 124 SER C CA 1
ATOM 3509 C C . SER C 1 124 ? 33.618 24.976 9.171 1.00 23.98 124 SER C C 1
ATOM 3510 O O . SER C 1 124 ? 34.597 24.593 9.811 1.00 24.08 124 SER C O 1
ATOM 3513 N N . GLY C 1 125 ? 33.203 26.239 9.180 1.00 22.51 125 GLY C N 1
ATOM 3514 C CA . GLY C 1 125 ? 33.934 27.234 9.948 1.00 23.49 125 GLY C CA 1
ATOM 3515 C C . GLY C 1 125 ? 33.364 27.514 11.325 1.00 23.44 125 GLY C C 1
ATOM 3516 O O . GLY C 1 125 ? 33.849 28.395 12.031 1.00 22.19 125 GLY C O 1
ATOM 3517 N N . GLY C 1 126 ? 32.341 26.757 11.709 1.00 23.61 126 GLY C N 1
ATOM 3518 C CA . GLY C 1 126 ? 31.708 26.950 13.002 1.00 25.06 126 GLY C CA 1
ATOM 3519 C C . GLY C 1 126 ? 32.653 27.040 14.189 1.00 25.98 126 GLY C C 1
ATOM 3520 O O . GLY C 1 126 ? 32.612 28.016 14.943 1.00 23.64 126 GLY C O 1
ATOM 3521 N N . PRO C 1 127 ? 33.524 26.038 14.385 1.00 26.42 127 PRO C N 1
ATOM 3522 C CA . PRO C 1 127 ? 34.456 26.068 15.517 1.00 25.59 127 PRO C CA 1
ATOM 3523 C C . PRO C 1 127 ? 35.358 27.301 15.606 1.00 25.41 127 PRO C C 1
ATOM 3524 O O . PRO C 1 127 ? 35.753 27.699 16.702 1.00 24.68 127 PRO C O 1
ATOM 3528 N N . TYR C 1 128 ? 35.679 27.909 14.468 1.00 24.29 128 TYR C N 1
ATOM 3529 C CA . TYR C 1 128 ? 36.527 29.092 14.482 1.00 22.78 128 TYR C CA 1
ATOM 3530 C C . TYR C 1 128 ? 35.710 30.287 14.959 1.00 21.62 128 TYR C C 1
ATOM 3531 O O . TYR C 1 128 ? 36.175 31.092 15.759 1.00 18.80 128 TYR C O 1
ATOM 3540 N N . ALA C 1 129 ? 34.484 30.396 14.462 1.00 20.30 129 ALA C N 1
ATOM 3541 C CA . ALA C 1 129 ? 33.613 31.493 14.855 1.00 19.56 129 ALA C CA 1
ATOM 3542 C C . ALA C 1 129 ? 33.293 31.343 16.330 1.00 20.06 129 ALA C C 1
ATOM 3543 O O . ALA C 1 129 ? 33.200 32.334 17.062 1.00 19.89 129 ALA C O 1
ATOM 3545 N N . LEU C 1 130 ? 33.139 30.094 16.760 1.00 17.85 130 LEU C N 1
ATOM 3546 C CA . LEU C 1 130 ? 32.815 29.789 18.147 1.00 19.01 130 LEU C CA 1
ATOM 3547 C C . LEU C 1 130 ? 33.951 30.149 19.099 1.00 18.42 130 LEU C C 1
ATOM 3548 O O . LEU C 1 130 ? 33.714 30.746 20.149 1.00 17.72 130 LEU C O 1
ATOM 3553 N N . ALA C 1 131 ? 35.181 29.779 18.742 1.00 16.37 131 ALA C N 1
ATOM 3554 C CA . ALA C 1 131 ? 36.332 30.096 19.588 1.00 15.68 131 ALA C CA 1
ATOM 3555 C C . ALA C 1 131 ? 36.452 31.613 19.731 1.00 14.15 131 ALA C C 1
ATOM 3556 O O . ALA C 1 131 ? 36.693 32.126 20.822 1.00 14.27 131 ALA C O 1
ATOM 3558 N N . ALA C 1 132 ? 36.272 32.327 18.626 1.00 13.62 132 ALA C N 1
ATOM 3559 C CA . ALA C 1 132 ? 36.346 33.791 18.640 1.00 15.07 132 ALA C CA 1
ATOM 3560 C C . ALA C 1 132 ? 35.227 34.397 19.495 1.00 16.94 132 ALA C C 1
ATOM 3561 O O . ALA C 1 132 ? 35.456 35.340 20.253 1.00 16.71 132 ALA C O 1
ATOM 3563 N N . ALA C 1 133 ? 34.020 33.848 19.378 1.00 15.87 133 ALA C N 1
ATOM 3564 C CA . ALA C 1 133 ? 32.879 34.354 20.138 1.00 17.10 133 ALA C CA 1
ATOM 3565 C C . ALA C 1 133 ? 33.067 34.151 21.639 1.00 18.62 133 ALA C C 1
ATOM 3566 O O . ALA C 1 133 ? 32.760 35.042 22.433 1.00 19.07 133 ALA C O 1
ATOM 3568 N N . LYS C 1 134 ? 33.567 32.979 22.024 1.00 17.06 134 LYS C N 1
ATOM 3569 C CA . LYS C 1 134 ? 33.803 32.677 23.432 1.00 17.21 134 LYS C CA 1
ATOM 3570 C C . LYS C 1 134 ? 34.845 33.636 24.001 1.00 17.11 134 LYS C C 1
ATOM 3571 O O . LYS C 1 134 ? 34.687 34.162 25.105 1.00 16.93 134 LYS C O 1
ATOM 3577 N N . ALA C 1 135 ? 35.912 33.863 23.243 1.00 15.54 135 ALA C N 1
ATOM 3578 C CA . ALA C 1 135 ? 36.963 34.764 23.688 1.00 15.91 135 ALA C CA 1
ATOM 3579 C C . ALA C 1 135 ? 36.406 36.166 23.935 1.00 16.75 135 ALA C C 1
ATOM 3580 O O . ALA C 1 135 ? 36.721 36.796 24.945 1.00 18.14 135 ALA C O 1
ATOM 3582 N N . LEU C 1 136 ? 35.568 36.647 23.023 1.00 15.86 136 LEU C N 1
ATOM 3583 C CA . LEU C 1 136 ? 34.985 37.982 23.154 1.00 18.05 136 LEU C CA 1
ATOM 3584 C C . LEU C 1 136 ? 33.957 38.102 24.277 1.00 17.68 136 LEU C C 1
ATOM 3585 O O . LEU C 1 136 ? 33.895 39.121 24.960 1.00 17.14 136 LEU C O 1
ATOM 3590 N N . LEU C 1 137 ? 33.145 37.065 24.454 1.00 15.55 137 LEU C N 1
ATOM 3591 C CA . LEU C 1 137 ? 32.125 37.054 25.493 1.00 16.58 137 LEU C CA 1
ATOM 3592 C C . LEU C 1 137 ? 32.737 37.100 26.888 1.00 18.03 137 LEU C C 1
ATOM 3593 O O . LEU C 1 137 ? 32.198 37.743 27.801 1.00 16.85 137 LEU C O 1
ATOM 3598 N N . ARG C 1 138 ? 33.866 36.418 27.046 1.00 16.16 138 ARG C N 1
ATOM 3599 C CA . ARG C 1 138 ? 34.520 36.322 28.347 1.00 18.96 138 ARG C CA 1
ATOM 3600 C C . ARG C 1 138 ? 35.521 37.423 28.650 1.00 20.29 138 ARG C C 1
ATOM 3601 O O . ARG C 1 138 ? 35.949 37.564 29.795 1.00 20.65 138 ARG C O 1
ATOM 3609 N N . ASN C 1 139 ? 35.886 38.209 27.638 1.00 18.66 139 ASN C N 1
ATOM 3610 C CA . ASN C 1 139 ? 36.868 39.265 27.844 1.00 20.11 139 ASN C CA 1
ATOM 3611 C C . ASN C 1 139 ? 36.458 40.683 27.442 1.00 20.83 139 ASN C C 1
ATOM 3612 O O . ASN C 1 139 ? 37.273 41.602 27.488 1.00 20.29 139 ASN C O 1
ATOM 3617 N N . THR C 1 140 ? 35.208 40.862 27.043 1.00 19.08 140 THR C N 1
ATOM 3618 C CA . THR C 1 140 ? 34.724 42.188 26.678 1.00 21.38 140 THR C CA 1
ATOM 3619 C C . THR C 1 140 ? 33.268 42.288 27.095 1.00 21.77 140 THR C C 1
ATOM 3620 O O . THR C 1 140 ? 32.655 41.293 27.484 1.00 21.09 140 THR C O 1
ATOM 3624 N N . ASP C 1 141 ? 32.719 43.494 27.006 1.00 21.87 141 ASP C N 1
ATOM 3625 C CA . ASP C 1 141 ? 31.319 43.710 27.322 1.00 21.96 141 ASP C CA 1
ATOM 3626 C C . ASP C 1 141 ? 30.566 43.970 26.020 1.00 19.99 141 ASP C C 1
ATOM 3627 O O . ASP C 1 141 ? 29.466 44.513 26.030 1.00 18.27 141 ASP C O 1
ATOM 3632 N N . LEU C 1 142 ? 31.173 43.587 24.897 1.00 19.38 142 LEU C N 1
ATOM 3633 C CA . LEU C 1 142 ? 30.542 43.770 23.588 1.00 19.36 142 LEU C CA 1
ATOM 3634 C C . LEU C 1 142 ? 29.195 43.043 23.531 1.00 19.65 142 LEU C C 1
ATOM 3635 O O . LEU C 1 142 ? 29.016 41.994 24.150 1.00 18.68 142 LEU C O 1
ATOM 3640 N N . SER C 1 143 ? 28.258 43.602 22.772 1.00 18.92 143 SER C N 1
ATOM 3641 C CA . SER C 1 143 ? 26.928 43.024 22.627 1.00 19.14 143 SER C CA 1
ATOM 3642 C C . SER C 1 143 ? 26.967 41.747 21.790 1.00 18.73 143 SER C C 1
ATOM 3643 O O . SER C 1 143 ? 27.967 41.443 21.140 1.00 18.59 143 SER C O 1
ATOM 3646 N N . ALA C 1 144 ? 25.858 41.017 21.796 1.00 19.36 144 ALA C N 1
ATOM 3647 C CA . ALA C 1 144 ? 25.742 39.783 21.025 1.00 19.80 144 ALA C CA 1
ATOM 3648 C C . ALA C 1 144 ? 25.936 40.073 19.534 1.00 19.68 144 ALA C C 1
ATOM 3649 O O . ALA C 1 144 ? 26.556 39.285 18.820 1.00 17.91 144 ALA C O 1
ATOM 3651 N N . ARG C 1 145 ? 25.413 41.208 19.069 1.00 20.29 145 ARG C N 1
ATOM 3652 C CA . ARG C 1 145 ? 25.537 41.583 17.654 1.00 22.01 145 ARG C CA 1
ATOM 3653 C C . ARG C 1 145 ? 26.970 41.918 17.268 1.00 22.03 145 ARG C C 1
ATOM 3654 O O . ARG C 1 145 ? 27.453 41.489 16.217 1.00 22.36 145 ARG C O 1
ATOM 3662 N N . GLU C 1 146 ? 27.641 42.696 18.114 1.00 21.31 146 GLU C N 1
ATOM 3663 C CA . GLU C 1 146 ? 29.024 43.080 17.869 1.00 22.64 146 GLU C CA 1
ATOM 3664 C C . GLU C 1 146 ? 29.918 41.839 17.820 1.00 22.13 146 GLU C C 1
ATOM 3665 O O . GLU C 1 146 ? 30.761 41.702 16.929 1.00 22.01 146 GLU C O 1
ATOM 3671 N N . ILE C 1 147 ? 29.719 40.928 18.767 1.00 20.50 147 ILE C N 1
ATOM 3672 C CA . ILE C 1 147 ? 30.513 39.703 18.823 1.00 18.69 147 ILE C CA 1
ATOM 3673 C C . ILE C 1 147 ? 30.302 38.839 17.584 1.00 19.33 147 ILE C C 1
ATOM 3674 O O . ILE C 1 147 ? 31.264 38.334 17.007 1.00 19.81 147 ILE C O 1
ATOM 3679 N N . VAL C 1 148 ? 29.051 38.667 17.167 1.00 17.63 148 VAL C N 1
ATOM 3680 C CA . VAL C 1 148 ? 28.783 37.875 15.975 1.00 19.52 148 VAL C CA 1
ATOM 3681 C C . VAL C 1 148 ? 29.518 38.471 14.768 1.00 21.15 148 VAL C C 1
ATOM 3682 O O . VAL C 1 148 ? 30.160 37.752 14.005 1.00 20.65 148 VAL C O 1
ATOM 3686 N N . GLU C 1 149 ? 29.427 39.788 14.607 1.00 21.25 149 GLU C N 1
ATOM 3687 C CA . GLU C 1 149 ? 30.085 40.465 13.495 1.00 23.64 149 GLU C CA 1
ATOM 3688 C C . GLU C 1 149 ? 31.589 40.195 13.489 1.00 24.17 149 GLU C C 1
ATOM 3689 O O . GLU C 1 149 ? 32.157 39.806 12.467 1.00 22.94 149 GLU C O 1
ATOM 3695 N N . LYS C 1 150 ? 32.223 40.384 14.642 1.00 22.61 150 LYS C N 1
ATOM 3696 C CA . LYS C 1 150 ? 33.663 40.190 14.769 1.00 22.69 150 LYS C CA 1
ATOM 3697 C C . LYS C 1 150 ? 34.112 38.733 14.665 1.00 22.40 150 LYS C C 1
ATOM 3698 O O . LYS C 1 150 ? 35.169 38.442 14.101 1.00 21.50 150 LYS C O 1
ATOM 3704 N N . ALA C 1 151 ? 33.309 37.817 15.196 1.00 21.13 151 ALA C N 1
ATOM 3705 C CA . ALA C 1 151 ? 33.658 36.403 15.157 1.00 20.56 151 ALA C CA 1
ATOM 3706 C C . ALA C 1 151 ? 33.529 35.828 13.742 1.00 21.14 151 ALA C C 1
ATOM 3707 O O . ALA C 1 151 ? 34.379 35.054 13.297 1.00 19.37 151 ALA C O 1
ATOM 3709 N N . MET C 1 152 ? 32.467 36.213 13.041 1.00 20.46 152 MET C N 1
ATOM 3710 C CA . MET C 1 152 ? 32.230 35.729 11.683 1.00 20.80 152 MET C CA 1
ATOM 3711 C C . MET C 1 152 ? 33.333 36.170 10.731 1.00 19.90 152 MET C C 1
ATOM 3712 O O . MET C 1 152 ? 33.738 35.418 9.851 1.00 21.70 152 MET C O 1
ATOM 3717 N N . THR C 1 153 ? 33.811 37.396 10.910 1.00 21.77 153 THR C N 1
ATOM 3718 C CA . THR C 1 153 ? 34.877 37.931 10.072 1.00 24.17 153 THR C CA 1
ATOM 3719 C C . THR C 1 153 ? 36.120 37.058 10.204 1.00 24.44 153 THR C C 1
ATOM 3720 O O . THR C 1 153 ? 36.795 36.755 9.216 1.00 23.24 153 THR C O 1
ATOM 3724 N N . ILE C 1 154 ? 36.419 36.656 11.433 1.00 23.69 154 ILE C N 1
ATOM 3725 C CA . ILE C 1 154 ? 37.582 35.823 11.690 1.00 22.95 154 ILE C CA 1
ATOM 3726 C C . ILE C 1 154 ? 37.422 34.434 11.099 1.00 23.92 154 ILE C C 1
ATOM 3727 O O . ILE C 1 154 ? 38.367 33.890 10.531 1.00 25.87 154 ILE C O 1
ATOM 3732 N N . ALA C 1 155 ? 36.231 33.857 11.226 1.00 22.77 155 ALA C N 1
ATOM 3733 C CA . ALA C 1 155 ? 35.992 32.527 10.676 1.00 23.99 155 ALA C CA 1
ATOM 3734 C C . ALA C 1 155 ? 36.164 32.565 9.155 1.00 24.17 155 ALA C C 1
ATOM 3735 O O . ALA C 1 155 ? 36.764 31.668 8.567 1.00 24.35 155 ALA C O 1
ATOM 3737 N N . GLY C 1 156 ? 35.646 33.616 8.526 1.00 25.95 156 GLY C N 1
ATOM 3738 C CA . GLY C 1 156 ? 35.763 33.743 7.082 1.00 27.39 156 GLY C CA 1
ATOM 3739 C C . GLY C 1 156 ? 37.201 33.914 6.629 1.00 29.00 156 GLY C C 1
ATOM 3740 O O . GLY C 1 156 ? 37.560 33.561 5.507 1.00 28.47 156 GLY C O 1
ATOM 3741 N N . GLU C 1 157 ? 38.033 34.451 7.512 1.00 29.24 157 GLU C N 1
ATOM 3742 C CA . GLU C 1 157 ? 39.438 34.675 7.201 1.00 30.70 157 GLU C CA 1
ATOM 3743 C C . GLU C 1 157 ? 40.232 33.366 7.221 1.00 29.98 157 GLU C C 1
ATOM 3744 O O . GLU C 1 157 ? 41.125 33.156 6.404 1.00 29.21 157 GLU C O 1
ATOM 3750 N N . ILE C 1 158 ? 39.885 32.484 8.151 1.00 28.95 158 ILE C N 1
ATOM 3751 C CA . ILE C 1 158 ? 40.577 31.208 8.318 1.00 28.89 158 ILE C CA 1
ATOM 3752 C C . ILE C 1 158 ? 40.091 30.059 7.437 1.00 29.93 158 ILE C C 1
ATOM 3753 O O . ILE C 1 158 ? 40.904 29.326 6.867 1.00 31.95 158 ILE C O 1
ATOM 3758 N N . CYS C 1 159 ? 38.774 29.901 7.334 1.00 27.77 159 CYS C N 1
ATOM 3759 C CA . CYS C 1 159 ? 38.188 28.810 6.558 1.00 27.83 159 CYS C CA 1
ATOM 3760 C C . CYS C 1 159 ? 38.029 29.133 5.072 1.00 27.40 159 CYS C C 1
ATOM 3761 O O . CYS C 1 159 ? 37.455 30.161 4.707 1.00 27.42 159 CYS C O 1
ATOM 3764 N N . ILE C 1 160 ? 38.541 28.250 4.218 1.00 27.03 160 ILE C N 1
ATOM 3765 C CA . ILE C 1 160 ? 38.435 28.442 2.773 1.00 27.09 160 ILE C CA 1
ATOM 3766 C C . ILE C 1 160 ? 36.995 28.245 2.297 1.00 27.93 160 ILE C C 1
ATOM 3767 O O . ILE C 1 160 ? 36.647 28.623 1.174 1.00 28.38 160 ILE C O 1
ATOM 3772 N N . TYR C 1 161 ? 36.161 27.660 3.154 1.00 27.00 161 TYR C N 1
ATOM 3773 C CA . TYR C 1 161 ? 34.760 27.408 2.815 1.00 27.02 161 TYR C CA 1
ATOM 3774 C C . TYR C 1 161 ? 33.798 28.465 3.345 1.00 26.78 161 TYR C C 1
ATOM 3775 O O . TYR C 1 161 ? 32.588 28.355 3.158 1.00 28.32 161 TYR C O 1
ATOM 3784 N N . THR C 1 162 ? 34.333 29.483 4.009 1.00 25.98 162 THR C N 1
ATOM 3785 C CA . THR C 1 162 ? 33.508 30.552 4.565 1.00 23.47 162 THR C CA 1
ATOM 3786 C C . THR C 1 162 ? 34.026 31.904 4.103 1.00 23.43 162 THR C C 1
ATOM 3787 O O . THR C 1 162 ? 35.234 32.117 4.083 1.00 25.82 162 THR C O 1
ATOM 3791 N N . ASN C 1 163 ? 33.132 32.818 3.721 1.00 23.26 163 ASN C N 1
ATOM 3792 C CA . ASN C 1 163 ? 33.589 34.137 3.291 1.00 24.36 163 ASN C CA 1
ATOM 3793 C C . ASN C 1 163 ? 33.198 35.246 4.260 1.00 24.81 163 ASN C C 1
ATOM 3794 O O . ASN C 1 163 ? 32.707 34.978 5.354 1.00 23.72 163 ASN C O 1
ATOM 3799 N N . GLN C 1 164 ? 33.414 36.490 3.841 1.00 27.34 164 GLN C N 1
ATOM 3800 C CA . GLN C 1 164 ? 33.149 37.661 4.676 1.00 31.21 164 GLN C CA 1
ATOM 3801 C C . GLN C 1 164 ? 31.798 38.334 4.465 1.00 31.41 164 GLN C C 1
ATOM 3802 O O . GLN C 1 164 ? 31.533 39.378 5.060 1.00 31.47 164 GLN C O 1
ATOM 3808 N N . ASN C 1 165 ? 30.953 37.769 3.607 1.00 32.20 165 ASN C N 1
ATOM 3809 C CA . ASN C 1 165 ? 29.637 38.358 3.371 1.00 33.22 165 ASN C CA 1
ATOM 3810 C C . ASN C 1 165 ? 28.675 37.757 4.377 1.00 31.38 165 ASN C C 1
ATOM 3811 O O . ASN C 1 165 ? 28.179 36.645 4.199 1.00 30.04 165 ASN C O 1
ATOM 3816 N N . ILE C 1 166 ? 28.405 38.516 5.431 1.00 30.22 166 ILE C N 1
ATOM 3817 C CA . ILE C 1 166 ? 27.558 38.047 6.516 1.00 30.57 166 ILE C CA 1
ATOM 3818 C C . ILE C 1 166 ? 26.167 38.658 6.620 1.00 29.78 166 ILE C C 1
ATOM 3819 O O . ILE C 1 166 ? 25.983 39.870 6.493 1.00 30.35 166 ILE C O 1
ATOM 3824 N N . VAL C 1 167 ? 25.192 37.793 6.865 1.00 27.45 167 VAL C N 1
ATOM 3825 C CA . VAL C 1 167 ? 23.811 38.197 7.045 1.00 25.59 167 VAL C CA 1
ATOM 3826 C C . VAL C 1 167 ? 23.538 38.014 8.537 1.00 26.50 167 VAL C C 1
ATOM 3827 O O . VAL C 1 167 ? 23.886 36.977 9.110 1.00 23.75 167 VAL C O 1
ATOM 3831 N N . ILE C 1 168 ? 22.930 39.013 9.168 1.00 25.35 168 ILE C N 1
ATOM 3832 C CA . ILE C 1 168 ? 22.634 38.923 10.594 1.00 26.26 168 ILE C CA 1
ATOM 3833 C C . ILE C 1 168 ? 21.164 39.180 10.927 1.00 26.69 168 ILE C C 1
ATOM 3834 O O . ILE C 1 168 ? 20.548 40.103 10.397 1.00 25.36 168 ILE C O 1
ATOM 3839 N N . GLU C 1 169 ? 20.608 38.336 11.795 1.00 26.87 169 GLU C N 1
ATOM 3840 C CA . GLU C 1 169 ? 19.226 38.468 12.243 1.00 28.71 169 GLU C CA 1
ATOM 3841 C C . GLU C 1 169 ? 19.255 38.468 13.768 1.00 29.03 169 GLU C C 1
ATOM 3842 O O . GLU C 1 169 ? 20.142 37.866 14.378 1.00 27.88 169 GLU C O 1
ATOM 3848 N N . GLU C 1 170 ? 18.280 39.124 14.382 1.00 28.97 170 GLU C N 1
ATOM 3849 C CA . GLU C 1 170 ? 18.256 39.237 15.833 1.00 31.60 170 GLU C CA 1
ATOM 3850 C C . GLU C 1 170 ? 16.851 39.164 16.447 1.00 31.88 170 GLU C C 1
ATOM 3851 O O . GLU C 1 170 ? 15.868 39.549 15.817 1.00 31.11 170 GLU C O 1
ATOM 3857 N N . VAL C 1 171 ? 16.773 38.650 17.674 1.00 31.50 171 VAL C N 1
ATOM 3858 C CA . VAL C 1 171 ? 15.516 38.530 18.408 1.00 33.84 171 VAL C CA 1
ATOM 3859 C C . VAL C 1 171 ? 15.746 38.846 19.886 1.00 35.46 171 VAL C C 1
ATOM 3860 O O . VAL C 1 171 ? 14.820 39.386 20.532 1.00 36.62 171 VAL C O 1
#

Solvent-accessible surface area: 21897 Å² total; per-residue (Å²): 30,0,0,0,0,0,35,54,141,61,60,0,0,0,0,0,0,0,14,28,41,89,67,111,54,86,27,38,13,78,12,134,13,0,79,88,2,17,167,37,141,8,0,0,0,12,20,50,14,50,1,3,1,49,34,0,0,80,74,0,34,39,24,9,171,112,91,70,50,72,5,62,75,0,0,54,20,0,2,108,32,1,104,107,43,143,66,1,112,33,6,125,3,56,0,0,0,0,20,129,113,43,2,10,30,0,16,20,102,35,82,44,78,77,35,149,42,71,0,1,15,8,20,57,0,1,80,86,0,41,64,15,0,52,48,36,23,158,123,50,136,52,49,0,83,70,0,0,59,92,0,0,57,72,0,12,132,104,13,139,99,3,28,83,80,48,30,34,36,57,54,30,0,0,0,0,0,54,47,115,55,78,0,0,0,0,0,0,0,15,28,50,134,64,111,54,85,35,36,10,75,10,118,12,1,78,94,12,13,155,40,133,10,0,0,0,8,20,42,8,34,1,1,0,61,25,0,9,76,71,0,34,47,26,9,165,112,96,75,52,72,8,62,65,0,0,14,20,0,0,39,32,2,10,26,40,114,57,0,73,43,7,118,20,26,1,0,0,0,23,107,128,35,3,11,2,0,5,21,80,0,34,21,9,46,15,79,39,63,1,1,6,7,21,60,0,0,56,86,0,30,62,13,0,55,53,34,21,162,126,47,140,46,36,2,92,70,0,0,80,98,0,0,52,67,0,11,127,108,15,138,102,3,25,84,80,44,24,32,36,45,31,30,0,0,0,0,0,59,48,133,53,67,0,0,0,0,0,0,0,15,55,49,147,62,116,81,93,118,96,25,103,12,120,11,0,85,92,18,14,152,35,140,9,0,0,0,8,19,49,61,84,67,31,1,116,54,0,11,94,73,0,34,50,24,8,166,114,93,74,48,72,6,62,68,0,0,20,23,0,0,30,30,1,11,40,42,123,89,2,66,168,23,156,5,42,0,0,0,0,29,101,135,39,2,10,8,0,14,22,91,0,42,13,9,49,14,78,40,62,1,2,10,7,21,56,0,0,60,88,0,28,62,12,0,54,50,36,22,162,123,49,139,51,44,2,90,71,0,0,74,99,0,0,60,72,0,11,137,105,15,140,101,3,25,87,79,48,27,39,38,42,25

Sequence (513 aa):
TTILVVRRNGQTVMGGDGQVTFGSTVLKGNARKVRKLGEGKVLAGFAGSVADAMTLFDRFEAKLREWGGNLTKAAVELAKDWRTDRVLRRLEALLLVADKENIFIISGNGEVIQPDDDAAAIGSGGPYALAAAKALLRNTDLSAREIVEKAMTIAGEICIYTNQNIVIEEVTTILVVRRNGQTVMGGDGQVTFGSTVLKGNARKVRKLGEGKVLAGFAGSVADAMTLFDRFEAKLREWGGNLTKAAVELAKDWRTDRVLRRLEALLLVADKENIFIISGNGEVIQPDDDAAAIGSGGPYALAAAKALLRNTDLSAREIVEKAMTIAGEICIYTNQNIVIEEVTTILVVRRNGQTVMGGDGQVTFGSTVLKGNARKVRKLGEGKVLAGFAGSVADAMTLFDRFEAKLREWGGNLTKAAVELAKDWRTDRVLRRLEALLLVADKENIFIISGNGEVIQPDDDAAAIGSGGPYALAAAKALLRNTDLSAREIVEKAMTIAGEICIYTNQNIVIEEV

CATH classification: 3.60.20.10

InterPro domains:
  IPR001353 Proteasome, subunit alpha/beta [PF00227] (3-175)
  IPR022281 ATP-dependent protease subunit HslV [MF_00248] (5-176)
  IPR022281 ATP-dependent protease subunit HslV [PIRSF039093] (2-176)
  IPR022281 ATP-dependent protease subunit HslV [TIGR03692] (6-176)
  IPR022281 ATP-dependent protease subunit HslV [cd01913] (6-176)
  IPR023333 Proteasome B-type subunit [PS51476] (5-176)
  IPR023333 Proteasome B-type subunit [PTHR32194] (1-176)
  IPR029055 Nucleophile aminohydrolases, N-terminal [G3DSA:3.60.20.10] (1-176)
  IPR029055 Nucleophile aminohydrolases, N-terminal [SSF56235] (2-176)

Radius of gyration: 27.75 Å; Cα contacts (8 Å, |Δi|>4): 1271; chains: 3; bounding box: 39×89×58 Å